Protein AF-A0A356M475-F1 (afdb_monomer_lite)

Sequence (478 aa):
MDWQQLIIQFQPLYFNEVMMFAPPREMEQAINTYNRAIFNLNHDSTDVAMIALRKLVATYPMFAQANLLLGCCQAQSGQYEDALEQFAHARLAGLPDEWQDQAQQMQTEAENQRRLRNQLLAGSSPDSRTSQQPPAAAAAGRISPDAFLEKSRRRGRVRMASAKERQAVIRQAENPEKEETVVKVSREPVEYLRLALPILAGLAAVILLFFAIFRWLPGLADGIRQRREASVRLEWLLDRLDTLSAQDQAVDSLLDEYQAFVQPSPMPSPSATEPANSEPAASTEPNVTASETAISVSPTPTDPSQPTAATTAPTAAPTPDPASVALQDASRLYLQAVNLQSSDLAAAAQNLLAARELLAGIPGETTAPDLAGNAATLRQDVESLITAIARNAAEVFRVQGMDLFNRQDYSAALPLFLTAYELYPKAYGGGVAYYCGRCYQLLGDYATAKPYYEFVIANFAGRDIAGSAAARLEQMGY

Structure (mmCIF, N/CA/C/O backbone):
data_AF-A0A356M475-F1
#
_entry.id   AF-A0A356M475-F1
#
loop_
_atom_site.group_PDB
_atom_site.id
_atom_site.type_symbol
_atom_site.label_atom_id
_atom_site.label_alt_id
_atom_site.label_comp_id
_atom_site.label_asym_id
_atom_site.label_entity_id
_atom_site.label_seq_id
_atom_site.pdbx_PDB_ins_code
_atom_site.Cartn_x
_atom_site.Cartn_y
_atom_site.Cartn_z
_atom_site.occupancy
_atom_site.B_iso_or_equiv
_atom_site.auth_seq_id
_atom_site.auth_comp_id
_atom_site.auth_asym_id
_atom_site.auth_atom_id
_atom_site.pdbx_PDB_model_num
ATOM 1 N N . MET A 1 1 ? 33.531 14.921 -8.759 1.00 78.06 1 MET A N 1
ATOM 2 C CA . MET A 1 1 ? 32.242 14.967 -8.028 1.00 78.06 1 MET A CA 1
ATOM 3 C C . MET A 1 1 ? 31.668 13.559 -7.966 1.00 78.06 1 MET A C 1
ATOM 5 O O . MET A 1 1 ? 31.821 12.837 -8.945 1.00 78.06 1 MET A O 1
ATOM 9 N N . ASP A 1 2 ? 31.074 13.148 -6.845 1.00 89.12 2 ASP A N 1
ATOM 10 C CA . ASP A 1 2 ? 30.421 11.835 -6.739 1.00 89.12 2 ASP A CA 1
ATOM 11 C C . ASP A 1 2 ? 28.940 11.964 -7.128 1.00 89.12 2 ASP A C 1
ATOM 13 O O . ASP A 1 2 ? 28.117 12.465 -6.362 1.00 89.12 2 ASP A O 1
ATOM 17 N N . TRP A 1 3 ? 28.615 11.549 -8.356 1.00 90.12 3 TRP A N 1
ATOM 18 C CA . TRP A 1 3 ? 27.256 11.615 -8.896 1.00 90.12 3 TRP A CA 1
ATOM 19 C C . TRP A 1 3 ? 26.273 10.730 -8.127 1.00 90.12 3 TRP A C 1
ATOM 21 O O . TRP A 1 3 ? 25.107 11.092 -7.996 1.00 90.12 3 TRP A O 1
ATOM 31 N N . GLN A 1 4 ? 26.736 9.603 -7.583 1.00 88.88 4 GLN A N 1
ATOM 32 C CA . GLN A 1 4 ? 25.881 8.685 -6.836 1.00 88.88 4 GLN A CA 1
ATOM 33 C C . GLN A 1 4 ? 25.421 9.319 -5.523 1.00 88.88 4 GLN A C 1
ATOM 35 O O . GLN A 1 4 ? 24.241 9.252 -5.186 1.00 88.88 4 GLN A O 1
ATOM 40 N N . GLN A 1 5 ? 26.328 10.000 -4.818 1.00 88.62 5 GLN A N 1
ATOM 41 C CA . GLN A 1 5 ? 25.980 10.726 -3.594 1.00 88.62 5 GLN A CA 1
ATOM 42 C C . GLN A 1 5 ? 24.965 11.842 -3.848 1.00 88.62 5 GLN A C 1
ATOM 44 O O . GLN A 1 5 ? 24.066 12.031 -3.035 1.00 88.62 5 GLN A O 1
ATOM 49 N N . LEU A 1 6 ? 25.071 12.552 -4.974 1.00 89.56 6 LEU A N 1
ATOM 50 C CA . LEU A 1 6 ? 24.109 13.598 -5.337 1.00 89.56 6 LEU A CA 1
ATOM 51 C C . LEU A 1 6 ? 22.727 13.032 -5.650 1.00 89.56 6 LEU A C 1
ATOM 53 O O . LEU A 1 6 ? 21.732 13.615 -5.241 1.00 89.56 6 LEU A O 1
ATOM 57 N N . ILE A 1 7 ? 22.652 11.890 -6.339 1.00 91.44 7 ILE A N 1
ATOM 58 C CA . ILE A 1 7 ? 21.375 11.235 -6.657 1.00 91.44 7 ILE A CA 1
ATOM 59 C C . ILE A 1 7 ? 20.622 10.854 -5.374 1.00 91.44 7 ILE A C 1
ATOM 61 O O . ILE A 1 7 ? 19.413 11.055 -5.297 1.00 91.44 7 ILE A O 1
ATOM 65 N N . ILE A 1 8 ? 21.332 10.384 -4.346 1.00 89.62 8 ILE A N 1
ATOM 66 C CA . ILE A 1 8 ? 20.738 9.988 -3.057 1.00 89.62 8 ILE A CA 1
ATOM 67 C C . ILE A 1 8 ? 20.202 11.200 -2.267 1.00 89.62 8 ILE A C 1
ATOM 69 O O . ILE A 1 8 ? 19.328 11.046 -1.416 1.00 89.62 8 ILE A O 1
ATOM 73 N N . GLN A 1 9 ? 20.682 12.418 -2.545 1.00 90.62 9 GLN A N 1
ATOM 74 C CA . GLN A 1 9 ? 20.193 13.629 -1.873 1.00 90.62 9 GLN A CA 1
ATOM 75 C C . GLN A 1 9 ? 18.786 14.036 -2.325 1.00 90.62 9 GLN A C 1
ATOM 77 O O . GLN A 1 9 ? 18.094 14.728 -1.576 1.00 90.62 9 GLN A O 1
ATOM 82 N N . PHE A 1 10 ? 18.338 13.603 -3.508 1.00 92.00 10 PHE A N 1
ATOM 83 C CA . PHE A 1 10 ? 17.003 13.933 -4.000 1.00 92.00 10 PHE A CA 1
ATOM 84 C C . PHE A 1 10 ? 15.925 13.294 -3.120 1.00 92.00 10 PHE A C 1
ATOM 86 O O . PHE A 1 10 ? 15.880 12.078 -2.935 1.00 92.00 10 PHE A O 1
ATOM 93 N N . GLN A 1 11 ? 15.030 14.135 -2.603 1.00 91.88 11 GLN A N 1
ATOM 94 C CA . GLN A 1 11 ? 13.914 13.720 -1.759 1.00 91.88 11 GLN A CA 1
ATOM 95 C C . GLN A 1 11 ? 12.613 13.598 -2.565 1.00 91.88 11 GLN A C 1
ATOM 97 O O . GLN A 1 11 ? 12.467 14.246 -3.611 1.00 91.88 11 GLN A O 1
ATOM 102 N N . PRO A 1 12 ? 11.653 12.782 -2.090 1.00 94.25 12 PRO A N 1
ATOM 103 C CA . PRO A 1 12 ? 10.292 12.808 -2.602 1.00 94.25 12 PRO A CA 1
ATOM 104 C C . PRO A 1 12 ? 9.699 14.216 -2.504 1.00 94.25 12 PRO A C 1
ATOM 106 O O . PRO A 1 12 ? 9.872 14.886 -1.491 1.00 94.25 12 PRO A O 1
ATOM 109 N N . LEU A 1 13 ? 8.990 14.637 -3.548 1.00 92.75 13 LEU A N 1
ATOM 110 C CA . LEU A 1 13 ? 8.361 15.952 -3.632 1.00 92.75 13 LEU A CA 1
ATOM 111 C C . LEU A 1 13 ? 6.879 15.879 -3.274 1.00 92.75 13 LEU A C 1
ATOM 113 O O . LEU A 1 13 ? 6.190 14.907 -3.615 1.00 92.75 13 LEU A O 1
ATOM 117 N N . TYR A 1 14 ? 6.381 16.955 -2.673 1.00 90.25 14 TYR A N 1
ATOM 118 C CA . TYR A 1 14 ? 4.960 17.204 -2.454 1.00 90.25 14 TYR A CA 1
ATOM 119 C C . TYR A 1 14 ? 4.431 18.290 -3.398 1.00 90.25 14 TYR A C 1
ATOM 121 O O . TYR A 1 14 ? 5.169 19.110 -3.939 1.00 90.25 14 TYR A O 1
ATOM 129 N N . PHE A 1 15 ? 3.113 18.301 -3.614 1.00 87.19 15 PHE A N 1
ATOM 130 C CA . PHE A 1 15 ? 2.453 19.185 -4.584 1.00 87.19 15 PHE A CA 1
ATOM 131 C C . PHE A 1 15 ? 2.767 20.680 -4.387 1.00 87.19 15 PHE A C 1
ATOM 133 O O . PHE A 1 15 ? 2.873 21.422 -5.357 1.00 87.19 15 PHE A O 1
ATOM 140 N N . ASN A 1 16 ? 2.917 21.121 -3.139 1.00 86.19 16 ASN A N 1
ATOM 141 C CA . ASN A 1 16 ? 3.180 22.509 -2.752 1.00 86.19 16 ASN A CA 1
ATOM 142 C C . ASN A 1 16 ? 4.656 22.932 -2.865 1.00 86.19 16 ASN A C 1
ATOM 144 O O . ASN A 1 16 ? 4.947 24.115 -2.717 1.00 86.19 16 ASN A O 1
ATOM 148 N N . GLU A 1 17 ? 5.573 21.999 -3.113 1.00 84.56 17 GLU A N 1
ATOM 149 C CA . GLU A 1 17 ? 7.019 22.256 -3.215 1.00 84.56 17 GLU A CA 1
ATOM 150 C C . GLU A 1 17 ? 7.474 22.456 -4.664 1.00 84.56 17 GLU A C 1
ATOM 152 O O . GLU A 1 17 ? 8.625 22.812 -4.929 1.00 84.56 17 GLU A O 1
ATOM 157 N N . VAL A 1 18 ? 6.577 22.212 -5.622 1.00 86.62 18 VAL A N 1
ATOM 158 C CA . VAL A 1 18 ? 6.896 22.236 -7.045 1.00 86.62 18 VAL A CA 1
ATOM 159 C C . VAL A 1 18 ? 6.215 23.418 -7.716 1.00 86.62 18 VAL A C 1
ATOM 161 O O . VAL A 1 18 ? 5.013 23.643 -7.572 1.00 86.62 18 VAL A O 1
ATOM 164 N N . MET A 1 19 ? 7.000 24.181 -8.476 1.00 86.31 19 MET A N 1
ATOM 165 C CA . MET A 1 19 ? 6.475 25.255 -9.306 1.00 86.31 19 MET A CA 1
ATOM 166 C C . MET A 1 19 ? 5.497 24.681 -10.335 1.00 86.31 19 MET A C 1
ATOM 168 O O . MET A 1 19 ? 5.734 23.624 -10.914 1.00 86.31 19 MET A O 1
ATOM 172 N N . MET A 1 20 ? 4.389 25.381 -10.572 1.00 86.94 20 MET A N 1
ATOM 173 C CA . MET A 1 20 ? 3.353 24.911 -11.487 1.00 86.94 20 MET A CA 1
ATOM 174 C C . MET A 1 20 ? 3.907 24.754 -12.913 1.00 86.94 20 MET A C 1
ATOM 176 O O . MET A 1 20 ? 4.234 25.743 -13.566 1.00 86.94 20 MET A O 1
ATOM 180 N N . PHE A 1 21 ? 3.971 23.511 -13.400 1.00 88.88 21 PHE A N 1
ATOM 181 C CA . PHE A 1 21 ? 4.427 23.167 -14.758 1.00 88.88 21 PHE A CA 1
ATOM 182 C C . PHE A 1 21 ? 3.344 22.492 -15.617 1.00 88.88 21 PHE A C 1
ATOM 184 O O . PHE A 1 21 ? 3.517 22.335 -16.824 1.00 88.88 21 PHE A O 1
ATOM 191 N N . ALA A 1 22 ? 2.240 22.074 -14.995 1.00 90.31 22 ALA A N 1
ATOM 192 C CA . ALA A 1 22 ? 1.111 21.385 -15.614 1.00 90.31 22 ALA A CA 1
ATOM 193 C C . ALA A 1 22 ? -0.174 21.641 -14.795 1.00 90.31 22 ALA A C 1
ATOM 195 O O . ALA A 1 22 ? -0.090 22.131 -13.662 1.00 90.31 22 ALA A O 1
ATOM 196 N N . PRO A 1 23 ? -1.370 21.306 -15.318 1.00 91.75 23 PRO A N 1
ATOM 197 C CA . PRO A 1 23 ? -2.607 21.343 -14.542 1.00 91.75 23 PRO A CA 1
ATOM 198 C C . PRO A 1 23 ? -2.505 20.505 -13.252 1.00 91.75 23 PRO A C 1
ATOM 200 O O . PRO A 1 23 ? -1.848 19.463 -13.264 1.00 91.75 23 PRO A O 1
ATOM 203 N N . PRO A 1 24 ? -3.205 20.869 -12.156 1.00 86.12 24 PRO A N 1
ATOM 204 C CA . PRO A 1 24 ? -3.031 20.235 -10.842 1.00 86.12 24 PRO A CA 1
ATOM 205 C C . PRO A 1 24 ? -3.092 18.700 -10.844 1.00 86.12 24 PRO A C 1
ATOM 207 O O . PRO A 1 24 ? -2.244 18.037 -10.257 1.00 86.12 24 PRO A O 1
ATOM 210 N N . ARG A 1 25 ? -4.054 18.119 -11.572 1.00 86.56 25 ARG A N 1
ATOM 211 C CA . ARG A 1 25 ? -4.207 16.657 -11.667 1.00 86.56 25 ARG A CA 1
ATOM 212 C C . ARG A 1 25 ? -3.025 15.973 -12.356 1.00 86.56 25 ARG A C 1
ATOM 214 O O . ARG A 1 25 ? -2.628 14.887 -11.951 1.00 86.56 25 ARG A O 1
ATOM 221 N N . GLU A 1 26 ? -2.487 16.588 -13.403 1.00 91.31 26 GLU A N 1
ATOM 222 C CA . GLU A 1 26 ? -1.335 16.063 -14.143 1.00 91.31 26 GLU A CA 1
ATOM 223 C C . GLU A 1 26 ? -0.047 16.242 -13.340 1.00 91.31 26 GLU A C 1
ATOM 225 O O . GLU A 1 26 ? 0.790 15.341 -13.305 1.00 91.31 26 GLU A O 1
ATOM 230 N N . MET A 1 27 ? 0.069 17.356 -12.614 1.00 92.94 27 MET A N 1
ATOM 231 C CA . MET A 1 27 ? 1.189 17.623 -11.719 1.00 92.94 27 MET A CA 1
ATOM 232 C C . MET A 1 27 ? 1.281 16.579 -10.599 1.00 92.94 27 MET A C 1
ATOM 234 O O . MET A 1 27 ? 2.355 16.029 -10.375 1.00 92.94 27 MET A O 1
ATOM 238 N N . GLU A 1 28 ? 0.165 16.210 -9.961 1.00 90.88 28 GLU A N 1
ATOM 239 C CA . GLU A 1 28 ? 0.144 15.116 -8.974 1.00 90.88 28 GLU A CA 1
ATOM 240 C C . GLU A 1 28 ? 0.625 13.783 -9.570 1.00 90.88 28 GLU A C 1
ATOM 242 O O . GLU A 1 28 ? 1.397 13.051 -8.948 1.00 90.88 28 GLU A O 1
ATOM 247 N N . GLN A 1 29 ? 0.203 13.452 -10.793 1.00 93.25 29 GLN A N 1
ATOM 248 C CA . GLN A 1 29 ? 0.637 12.224 -11.470 1.00 93.25 29 GLN A CA 1
ATOM 249 C C . GLN A 1 29 ? 2.130 12.251 -11.824 1.00 93.25 29 GLN A C 1
ATOM 251 O O . GLN A 1 29 ? 2.831 11.246 -11.656 1.00 93.25 29 GLN A O 1
ATOM 256 N N . ALA A 1 30 ? 2.623 13.397 -12.293 1.00 93.81 30 ALA A N 1
ATOM 257 C CA . ALA A 1 30 ? 4.027 13.616 -12.608 1.00 93.81 30 ALA A CA 1
ATOM 258 C C . ALA A 1 30 ? 4.909 13.507 -11.353 1.00 93.81 30 ALA A C 1
ATOM 260 O O . ALA A 1 30 ? 5.908 12.787 -11.376 1.00 93.81 30 ALA A O 1
ATOM 261 N N . ILE A 1 31 ? 4.492 14.121 -10.241 1.00 95.69 31 ILE A N 1
ATOM 262 C CA . ILE A 1 31 ? 5.171 14.039 -8.939 1.00 95.69 31 ILE A CA 1
ATOM 263 C C . ILE A 1 31 ? 5.190 12.597 -8.422 1.00 95.69 31 ILE A C 1
ATOM 265 O O . ILE A 1 31 ? 6.239 12.099 -8.024 1.00 95.69 31 ILE A O 1
ATOM 269 N N . ASN A 1 32 ? 4.074 11.869 -8.506 1.00 94.88 32 ASN A N 1
ATOM 270 C CA . ASN A 1 32 ? 4.035 10.457 -8.109 1.00 94.88 32 ASN A CA 1
ATOM 271 C C . ASN A 1 32 ? 4.996 9.590 -8.940 1.00 94.88 32 ASN A C 1
ATOM 273 O O . ASN A 1 32 ? 5.657 8.695 -8.410 1.00 94.88 32 ASN A O 1
ATOM 277 N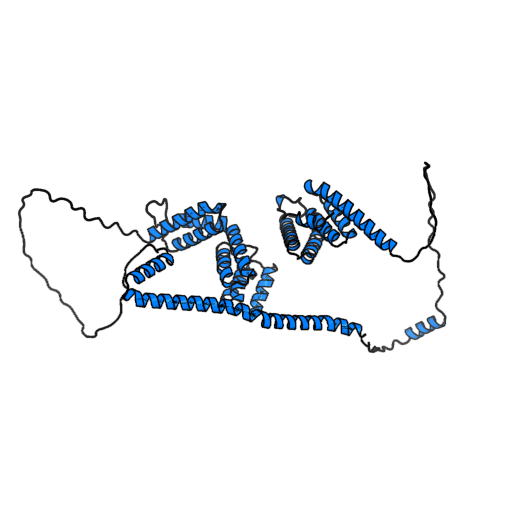 N . THR A 1 33 ? 5.099 9.861 -10.244 1.00 95.12 33 THR A N 1
ATOM 278 C CA . THR A 1 33 ? 6.029 9.154 -11.137 1.00 95.12 33 THR A CA 1
ATOM 279 C C . THR A 1 33 ? 7.484 9.472 -10.791 1.00 95.12 33 THR A C 1
ATOM 281 O O . THR A 1 33 ? 8.314 8.564 -10.761 1.00 95.12 33 THR A O 1
ATOM 284 N N . TYR A 1 34 ? 7.777 10.736 -10.481 1.00 96.62 34 TYR A N 1
ATOM 285 C CA . TYR A 1 34 ? 9.082 11.189 -10.005 1.00 96.62 34 TYR A CA 1
ATOM 286 C C . TYR A 1 34 ? 9.466 10.530 -8.669 1.00 96.62 34 TYR A C 1
ATOM 288 O O . TYR A 1 34 ? 10.532 9.925 -8.569 1.00 96.62 34 TYR A O 1
ATOM 296 N N . ASN A 1 35 ? 8.568 10.524 -7.680 1.00 96.44 35 ASN A N 1
ATOM 297 C CA . ASN A 1 35 ? 8.806 9.901 -6.372 1.00 96.44 35 ASN A CA 1
ATOM 298 C C . ASN A 1 35 ? 9.049 8.390 -6.499 1.00 96.44 35 ASN A C 1
ATOM 300 O O . ASN A 1 35 ? 9.923 7.833 -5.834 1.00 96.44 35 ASN A O 1
ATOM 304 N N . ARG A 1 36 ? 8.337 7.720 -7.416 1.00 95.00 36 ARG A N 1
ATOM 305 C CA . ARG A 1 36 ? 8.598 6.310 -7.741 1.00 95.00 36 ARG A CA 1
ATOM 306 C C . ARG A 1 36 ? 9.970 6.109 -8.389 1.00 95.00 36 ARG A C 1
ATOM 308 O O . ARG A 1 36 ? 10.608 5.090 -8.143 1.00 95.00 36 ARG A O 1
ATOM 315 N N . ALA A 1 37 ? 10.427 7.049 -9.216 1.00 94.75 37 ALA A N 1
ATOM 316 C CA . ALA A 1 37 ? 11.758 6.981 -9.808 1.00 94.75 37 ALA A CA 1
ATOM 317 C C . ALA A 1 37 ? 12.858 7.119 -8.744 1.00 94.75 37 ALA A C 1
ATOM 319 O O . ALA A 1 37 ? 13.783 6.313 -8.760 1.00 94.75 37 ALA A O 1
ATOM 320 N N . ILE A 1 38 ? 12.719 8.039 -7.781 1.00 95.19 38 ILE A N 1
ATOM 321 C CA . ILE A 1 38 ? 13.630 8.139 -6.623 1.00 95.19 38 ILE A CA 1
ATOM 322 C C . ILE A 1 38 ? 13.661 6.827 -5.842 1.00 95.19 38 ILE A C 1
ATOM 324 O O . ILE A 1 38 ? 14.733 6.297 -5.561 1.00 95.19 38 ILE A O 1
ATOM 328 N N . PHE A 1 39 ? 12.487 6.267 -5.533 1.00 93.00 39 PHE A N 1
ATOM 329 C CA . PHE A 1 39 ? 12.408 4.984 -4.839 1.00 93.00 39 PHE A CA 1
ATOM 330 C C . PHE A 1 39 ? 13.192 3.896 -5.585 1.00 93.00 39 PHE A C 1
ATOM 332 O O . PHE A 1 39 ? 14.005 3.203 -4.981 1.00 93.00 39 PHE A O 1
ATOM 339 N N . ASN A 1 40 ? 13.009 3.790 -6.903 1.00 91.50 40 ASN A N 1
ATOM 340 C CA . ASN A 1 40 ? 13.713 2.808 -7.727 1.00 91.50 40 ASN A CA 1
ATOM 341 C C . ASN A 1 40 ? 15.234 3.048 -7.790 1.00 91.50 40 ASN A C 1
ATOM 343 O O . ASN A 1 40 ? 15.986 2.076 -7.815 1.00 91.50 40 ASN A O 1
ATOM 347 N N . LEU A 1 41 ? 15.692 4.306 -7.787 1.00 90.88 41 LEU A N 1
ATOM 348 C CA . LEU A 1 41 ? 17.123 4.644 -7.744 1.00 90.88 41 LEU A CA 1
ATOM 349 C C . LEU A 1 41 ? 17.784 4.185 -6.440 1.00 90.88 41 LEU A C 1
ATOM 351 O O . LEU A 1 41 ? 18.926 3.741 -6.464 1.00 90.88 41 LEU A O 1
ATOM 355 N N . ASN A 1 42 ? 17.052 4.222 -5.326 1.00 86.88 42 ASN A N 1
ATOM 356 C CA . ASN A 1 42 ? 17.550 3.778 -4.021 1.00 86.88 42 ASN A CA 1
ATOM 357 C C . ASN A 1 42 ? 17.539 2.246 -3.837 1.00 86.88 42 ASN A C 1
ATOM 359 O O . ASN A 1 42 ? 18.123 1.753 -2.879 1.00 86.88 42 ASN A O 1
ATOM 363 N N . HIS A 1 43 ? 16.879 1.498 -4.730 1.00 83.38 43 HIS A N 1
ATOM 364 C CA . HIS A 1 43 ? 16.724 0.035 -4.660 1.00 83.38 43 HIS A CA 1
ATOM 365 C C . HIS A 1 43 ? 17.343 -0.669 -5.883 1.00 83.38 43 HIS A C 1
ATOM 367 O O . HIS A 1 43 ? 16.760 -1.606 -6.433 1.00 83.38 43 HIS A O 1
ATOM 373 N N . ASP A 1 44 ? 18.490 -0.170 -6.355 1.00 73.31 44 ASP A N 1
ATOM 374 C CA . ASP A 1 44 ? 19.291 -0.731 -7.459 1.00 73.31 44 ASP A CA 1
ATOM 375 C C . ASP A 1 44 ? 18.535 -0.941 -8.790 1.00 73.31 44 ASP A C 1
ATOM 377 O O . ASP A 1 44 ? 18.968 -1.681 -9.673 1.00 73.31 44 ASP A O 1
ATOM 381 N N . SER A 1 45 ? 17.405 -0.255 -8.981 1.00 84.75 45 SER A N 1
ATOM 382 C CA . SER A 1 45 ? 16.557 -0.348 -10.178 1.00 84.75 45 SER A CA 1
ATOM 383 C C . SER A 1 45 ? 16.732 0.873 -11.090 1.00 84.75 45 SER A C 1
ATOM 385 O O . SER A 1 45 ? 15.759 1.466 -11.575 1.00 84.75 45 SER A O 1
ATOM 387 N N . THR A 1 46 ? 17.989 1.256 -11.332 1.00 86.94 46 THR A N 1
ATOM 388 C CA . THR A 1 46 ? 18.379 2.491 -12.035 1.00 86.94 46 THR A CA 1
ATOM 389 C C . THR A 1 46 ? 17.843 2.571 -13.463 1.00 86.94 46 THR A C 1
ATOM 391 O O . THR A 1 46 ? 17.352 3.621 -13.875 1.00 86.94 46 THR A O 1
ATOM 394 N N . ASP A 1 47 ? 17.847 1.469 -14.216 1.00 87.44 47 ASP A N 1
ATOM 395 C CA . ASP A 1 47 ? 17.359 1.462 -15.603 1.00 87.44 47 ASP A CA 1
ATOM 396 C C . ASP A 1 47 ? 15.861 1.776 -15.691 1.00 87.44 47 ASP A C 1
ATOM 398 O O . ASP A 1 47 ? 15.424 2.579 -16.522 1.00 87.44 47 ASP A O 1
ATOM 402 N N . VAL A 1 48 ? 15.068 1.194 -14.785 1.00 88.19 48 VAL A N 1
ATOM 403 C CA . VAL A 1 48 ? 13.622 1.440 -14.694 1.00 88.19 48 VAL A CA 1
ATOM 404 C C . VAL A 1 48 ? 13.359 2.896 -14.321 1.00 88.19 48 VAL A C 1
ATOM 406 O O . VAL A 1 48 ? 12.486 3.540 -14.912 1.00 88.19 48 VAL A O 1
ATOM 409 N N . ALA A 1 49 ? 14.129 3.432 -13.371 1.00 92.12 49 ALA A N 1
ATOM 410 C CA . ALA A 1 49 ? 14.040 4.833 -12.986 1.00 92.12 49 ALA A CA 1
ATOM 411 C C . ALA A 1 49 ? 14.391 5.770 -14.150 1.00 92.12 49 ALA A C 1
ATOM 413 O O . ALA A 1 49 ? 13.625 6.686 -14.440 1.00 92.12 49 ALA A O 1
ATOM 414 N N . MET A 1 50 ? 15.478 5.509 -14.882 1.00 92.81 50 MET A N 1
ATOM 415 C CA . MET A 1 50 ? 15.879 6.325 -16.032 1.00 92.81 50 MET A CA 1
ATOM 416 C C . MET A 1 50 ? 14.864 6.283 -17.178 1.00 92.81 50 MET A C 1
ATOM 418 O O . MET A 1 50 ? 14.654 7.295 -17.848 1.00 92.81 50 MET A O 1
ATOM 422 N N . ILE A 1 51 ? 14.219 5.140 -17.433 1.00 92.94 51 ILE A N 1
ATOM 423 C CA . ILE A 1 51 ? 13.136 5.050 -18.429 1.00 92.94 51 ILE A CA 1
ATOM 424 C C . ILE A 1 51 ? 11.947 5.915 -17.995 1.00 92.94 51 ILE A C 1
ATOM 426 O O . ILE A 1 51 ? 11.419 6.686 -18.800 1.00 92.94 51 ILE A O 1
ATOM 430 N N . ALA A 1 52 ? 11.547 5.819 -16.724 1.00 93.31 52 ALA A N 1
ATOM 431 C CA . ALA A 1 52 ? 10.454 6.618 -16.182 1.00 93.31 52 ALA A CA 1
ATOM 432 C C . ALA A 1 52 ? 10.768 8.122 -16.235 1.00 93.31 52 ALA A C 1
ATOM 434 O O . ALA A 1 52 ? 9.933 8.894 -16.703 1.00 93.31 52 ALA A O 1
ATOM 435 N N . LEU A 1 53 ? 11.977 8.526 -15.834 1.00 96.94 53 LEU A N 1
ATOM 436 C CA . LEU A 1 53 ? 12.427 9.920 -15.851 1.00 96.94 53 LEU A CA 1
ATOM 437 C C . LEU A 1 53 ? 12.519 10.483 -17.270 1.00 96.94 53 LEU A C 1
ATOM 439 O O . LEU A 1 53 ? 12.034 11.584 -17.508 1.00 96.94 53 LEU A O 1
ATOM 443 N N . ARG A 1 54 ? 13.045 9.724 -18.241 1.00 96.75 54 ARG A N 1
ATOM 444 C CA . ARG A 1 54 ? 13.068 10.159 -19.650 1.00 96.75 54 ARG A CA 1
ATOM 445 C C . ARG A 1 54 ? 11.671 10.413 -20.194 1.00 96.75 54 ARG A C 1
ATOM 447 O O . ARG A 1 54 ? 11.432 11.446 -20.813 1.00 96.75 54 ARG A O 1
ATOM 454 N N . LYS A 1 55 ? 10.734 9.497 -19.936 1.00 95.88 55 LYS A N 1
ATOM 455 C CA . LYS A 1 55 ? 9.332 9.689 -20.327 1.00 95.88 55 LYS A CA 1
ATOM 456 C C . LYS A 1 55 ? 8.735 10.918 -19.640 1.00 95.88 55 LYS A C 1
ATOM 458 O O . LYS A 1 55 ? 8.017 11.685 -20.280 1.00 95.88 55 LYS A O 1
ATOM 463 N N . LEU A 1 56 ? 9.029 11.095 -18.354 1.00 95.69 56 LEU A N 1
ATOM 464 C CA . LEU A 1 56 ? 8.508 12.190 -17.547 1.00 95.69 56 LEU A CA 1
ATOM 465 C C . LEU A 1 56 ? 8.980 13.548 -18.069 1.00 95.69 56 LEU A C 1
ATOM 467 O O . LEU A 1 56 ? 8.146 14.410 -18.315 1.00 95.69 56 LEU A O 1
ATOM 471 N N . VAL A 1 57 ? 10.281 13.709 -18.306 1.00 96.25 57 VAL A N 1
ATOM 472 C CA . VAL A 1 57 ? 10.873 14.958 -18.805 1.00 96.25 57 VAL A CA 1
ATOM 473 C C . VAL A 1 57 ? 10.453 15.252 -20.247 1.00 96.25 57 VAL A C 1
ATOM 475 O O . VAL A 1 57 ? 10.179 16.400 -20.581 1.00 96.25 57 VAL A O 1
ATOM 478 N N . ALA A 1 58 ? 10.299 14.226 -21.090 1.00 94.50 58 ALA A N 1
ATOM 479 C CA . ALA A 1 58 ? 9.761 14.405 -22.439 1.00 94.50 58 ALA A CA 1
ATOM 480 C C . ALA A 1 58 ? 8.298 14.888 -22.435 1.00 94.50 58 ALA A C 1
ATOM 482 O O . ALA A 1 58 ? 7.891 15.633 -23.322 1.00 94.50 58 ALA A O 1
ATOM 483 N N . THR A 1 59 ? 7.509 14.458 -21.444 1.00 95.31 59 THR A N 1
ATOM 484 C CA . THR A 1 59 ? 6.096 14.852 -21.305 1.00 95.31 59 THR A CA 1
ATOM 485 C C . THR A 1 59 ? 5.954 16.213 -20.620 1.00 95.31 59 THR A C 1
ATOM 487 O O . THR A 1 59 ? 5.120 17.018 -21.026 1.00 95.31 59 THR A O 1
ATOM 490 N N . TYR A 1 60 ? 6.787 16.492 -19.614 1.00 95.12 60 TYR A N 1
ATOM 491 C CA . TYR A 1 60 ? 6.770 17.721 -18.821 1.00 95.12 60 TYR A CA 1
ATOM 492 C C . TYR A 1 60 ? 8.164 18.370 -18.789 1.00 95.12 60 TYR A C 1
ATOM 494 O O . TYR A 1 60 ? 8.860 18.296 -17.772 1.00 95.12 60 TYR A O 1
ATOM 502 N N . PRO A 1 61 ? 8.581 19.056 -19.871 1.00 93.19 61 PRO A N 1
ATOM 503 C CA . PRO A 1 61 ? 9.913 19.661 -19.958 1.00 93.19 61 PRO A CA 1
ATOM 504 C C . PRO A 1 61 ? 10.175 20.727 -18.888 1.00 93.19 61 PRO A C 1
ATOM 506 O O . PRO A 1 61 ? 11.316 20.947 -18.501 1.00 93.19 61 PRO A O 1
ATOM 509 N N . MET A 1 62 ? 9.110 21.360 -18.382 1.00 92.44 62 MET A N 1
ATOM 510 C CA . MET A 1 62 ? 9.163 22.385 -17.334 1.00 92.44 62 MET A CA 1
ATOM 511 C C . MET A 1 62 ? 9.242 21.807 -15.911 1.00 92.44 62 MET A C 1
ATOM 513 O O . MET A 1 62 ? 9.228 22.560 -14.942 1.00 92.44 62 MET A O 1
ATOM 517 N N . PHE A 1 63 ? 9.327 20.485 -15.744 1.00 95.06 63 PHE A N 1
ATOM 518 C CA . PHE A 1 63 ? 9.529 19.891 -14.426 1.00 95.06 63 PHE A CA 1
ATOM 519 C C . PHE A 1 63 ? 11.023 19.933 -14.053 1.00 95.06 63 PHE A C 1
ATOM 521 O O . PHE A 1 63 ? 11.790 19.014 -14.358 1.00 95.06 63 PHE A O 1
ATOM 528 N N . ALA A 1 64 ? 11.447 21.026 -13.411 1.00 94.00 64 ALA A N 1
ATOM 529 C CA . ALA A 1 64 ? 12.856 21.346 -13.166 1.00 94.00 64 ALA A CA 1
ATOM 530 C C . ALA A 1 64 ? 13.619 20.253 -12.392 1.00 94.00 64 ALA A C 1
ATOM 532 O O . ALA A 1 64 ? 14.691 19.823 -12.820 1.00 94.00 64 ALA A O 1
ATOM 533 N N . GLN A 1 65 ? 13.050 19.752 -11.293 1.00 94.56 65 GLN A N 1
ATOM 534 C CA . GLN A 1 65 ? 13.673 18.728 -10.446 1.00 94.56 65 GLN A CA 1
ATOM 535 C C . GLN A 1 65 ? 13.830 17.388 -11.180 1.00 94.56 65 GLN A C 1
ATOM 537 O O . GLN A 1 65 ? 14.851 16.718 -11.033 1.00 94.56 65 GLN A O 1
ATOM 542 N N . ALA A 1 66 ? 12.858 17.015 -12.022 1.00 96.06 66 ALA A N 1
ATOM 543 C CA . ALA A 1 66 ? 12.932 15.797 -12.829 1.00 96.06 66 ALA A CA 1
ATOM 544 C C . ALA A 1 66 ? 14.047 15.865 -13.883 1.00 96.06 66 ALA A C 1
ATOM 546 O O . ALA A 1 66 ? 14.776 14.888 -14.062 1.00 96.06 66 ALA A O 1
ATOM 547 N N . ASN A 1 67 ? 14.211 17.020 -14.538 1.00 95.88 67 ASN A N 1
ATOM 548 C CA . ASN A 1 67 ? 15.324 17.267 -15.458 1.00 95.88 67 ASN A CA 1
ATOM 549 C C . ASN A 1 67 ? 16.673 17.174 -14.729 1.00 95.88 67 ASN A C 1
ATOM 551 O O . ASN A 1 67 ? 17.591 16.509 -15.205 1.00 95.88 67 ASN A O 1
ATOM 555 N N . LEU A 1 68 ? 16.785 17.793 -13.549 1.00 95.25 68 LEU A N 1
ATOM 556 C CA . LEU A 1 68 ? 18.020 17.785 -12.764 1.00 95.25 68 LEU A CA 1
ATOM 557 C C . LEU A 1 68 ? 18.415 16.359 -12.344 1.00 95.25 68 LEU A C 1
ATOM 559 O O . LEU A 1 68 ? 19.554 15.946 -12.557 1.00 95.25 68 LEU A O 1
ATOM 563 N N . LEU A 1 69 ? 17.459 15.579 -11.830 1.00 96.25 69 LEU A N 1
ATOM 564 C CA . LEU A 1 69 ? 17.678 14.185 -11.439 1.00 96.25 69 LEU A CA 1
ATOM 565 C C . LEU A 1 69 ? 18.073 13.304 -12.636 1.00 96.25 69 LEU A C 1
ATOM 567 O O . LEU A 1 69 ? 18.996 12.491 -12.530 1.00 96.25 69 LEU A O 1
ATOM 571 N N . LEU A 1 70 ? 17.412 13.478 -13.787 1.00 96.81 70 LEU A N 1
ATOM 572 C CA . LEU A 1 70 ? 17.754 12.752 -15.012 1.00 96.81 70 LEU A CA 1
ATOM 573 C C . LEU A 1 70 ? 19.174 13.089 -15.489 1.00 96.81 70 LEU A C 1
ATOM 575 O O . LEU A 1 70 ? 19.930 12.174 -15.824 1.00 96.81 70 LEU A O 1
ATOM 579 N N . GLY A 1 71 ? 19.555 14.369 -15.458 1.00 95.94 71 GLY A N 1
ATOM 580 C CA . GLY A 1 71 ? 20.903 14.814 -15.805 1.00 95.94 71 GLY A CA 1
ATOM 581 C C . GLY A 1 71 ? 21.974 14.191 -14.905 1.00 95.94 71 GLY A C 1
ATOM 582 O O . GLY A 1 71 ? 22.990 13.709 -15.406 1.00 95.94 71 GLY A O 1
ATOM 583 N N . CYS A 1 72 ? 21.723 14.089 -13.595 1.00 95.12 72 CYS A N 1
ATOM 584 C CA . CYS A 1 72 ? 22.621 13.400 -12.661 1.00 95.12 72 CYS A CA 1
ATOM 585 C C . CYS A 1 72 ? 22.778 11.909 -12.995 1.00 95.12 72 CYS A C 1
ATOM 587 O O . CYS A 1 72 ? 23.901 11.402 -13.028 1.00 95.12 72 CYS A O 1
ATOM 589 N N . CYS A 1 73 ? 21.678 11.213 -13.304 1.00 95.00 73 CYS A N 1
ATOM 590 C CA . CYS A 1 73 ? 21.716 9.801 -13.706 1.00 95.00 73 CYS A CA 1
ATOM 591 C C . CYS A 1 73 ? 22.509 9.603 -15.012 1.00 95.00 73 CYS A C 1
ATOM 593 O O . CYS A 1 73 ? 23.322 8.684 -15.137 1.00 95.00 73 CYS A O 1
ATOM 595 N N . GLN A 1 74 ? 22.322 10.493 -15.989 1.00 95.00 74 GLN A N 1
ATOM 596 C CA . GLN A 1 74 ? 23.063 10.457 -17.250 1.00 95.00 74 GLN A CA 1
ATOM 597 C C . GLN A 1 74 ? 24.553 10.740 -17.042 1.00 95.00 74 GLN A C 1
ATOM 599 O O . GLN A 1 74 ? 25.386 10.007 -17.582 1.00 95.00 74 GLN A O 1
ATOM 604 N N . ALA A 1 75 ? 24.901 11.722 -16.209 1.00 94.25 75 ALA A N 1
ATOM 605 C CA . ALA A 1 75 ? 26.285 12.020 -15.855 1.00 94.25 75 ALA A CA 1
ATOM 606 C C . ALA A 1 75 ? 26.962 10.830 -15.154 1.00 94.25 75 ALA A C 1
ATOM 608 O O . ALA A 1 75 ? 28.081 10.471 -15.521 1.00 94.25 75 ALA A O 1
ATOM 609 N N . GLN A 1 76 ? 26.261 10.148 -14.240 1.00 93.44 76 GLN A N 1
ATOM 610 C CA . GLN A 1 76 ? 26.746 8.919 -13.601 1.00 93.44 76 GLN A CA 1
ATOM 611 C C . GLN A 1 76 ? 27.054 7.817 -14.630 1.00 93.44 76 GLN A C 1
ATOM 613 O O . GLN A 1 76 ? 28.059 7.119 -14.512 1.00 93.44 76 GLN A O 1
ATOM 618 N N . SER A 1 77 ? 26.229 7.689 -15.674 1.00 90.88 77 SER A N 1
ATOM 619 C CA . SER A 1 77 ? 26.444 6.732 -16.773 1.00 90.88 77 SER A CA 1
ATOM 620 C C . SER A 1 77 ? 27.480 7.186 -17.821 1.00 90.88 77 SER A C 1
ATOM 622 O O . SER A 1 77 ? 27.688 6.509 -18.830 1.00 90.88 77 SER A O 1
ATOM 624 N N . GLY A 1 78 ? 28.123 8.342 -17.619 1.00 90.75 78 GLY A N 1
ATOM 625 C CA . GLY A 1 78 ? 29.104 8.925 -18.537 1.00 90.75 78 GLY A CA 1
ATOM 626 C C . GLY A 1 78 ? 28.505 9.618 -19.769 1.00 90.75 78 GLY A C 1
ATOM 627 O O . GLY A 1 78 ? 29.248 10.007 -20.672 1.00 90.75 78 GLY A O 1
ATOM 628 N N . GLN A 1 79 ? 27.184 9.791 -19.838 1.00 94.00 79 GLN A N 1
ATOM 629 C CA . GLN A 1 79 ? 26.466 10.481 -20.920 1.00 94.00 79 GLN A CA 1
ATOM 630 C C . GLN A 1 79 ? 26.449 11.999 -20.673 1.00 94.00 79 GLN A C 1
ATOM 632 O O . GLN A 1 79 ? 25.406 12.609 -20.463 1.00 94.00 79 GLN A O 1
ATOM 637 N N . TYR A 1 80 ? 27.631 12.622 -20.667 1.00 94.38 80 TYR A N 1
ATOM 638 C CA . TYR A 1 80 ? 27.776 14.031 -20.275 1.00 94.38 80 TYR A CA 1
ATOM 639 C C . TYR A 1 80 ? 27.137 15.037 -21.242 1.00 94.38 80 TYR A C 1
ATOM 641 O O . TYR A 1 80 ? 26.857 16.157 -20.837 1.00 94.38 80 TYR A O 1
ATOM 649 N N . GLU A 1 81 ? 26.942 14.687 -22.516 1.00 92.94 81 GLU A N 1
ATOM 650 C CA . GLU A 1 81 ? 26.281 15.582 -23.479 1.00 92.94 81 GLU A CA 1
ATOM 651 C C . GLU A 1 81 ? 24.796 15.726 -23.155 1.00 92.94 81 GLU A C 1
ATOM 653 O O . GLU A 1 81 ? 24.338 16.843 -22.919 1.00 92.94 81 GLU A O 1
ATOM 658 N N . ASP A 1 82 ? 24.101 14.597 -23.024 1.00 94.06 82 ASP A N 1
ATOM 659 C CA . ASP A 1 82 ? 22.690 14.569 -22.647 1.00 94.06 82 ASP A CA 1
ATOM 660 C C . ASP A 1 82 ? 22.480 15.184 -21.257 1.00 94.06 82 ASP A C 1
ATOM 662 O O . ASP A 1 82 ? 21.567 15.983 -21.062 1.00 94.06 82 ASP A O 1
ATOM 666 N N . ALA A 1 83 ? 23.371 14.892 -20.300 1.00 95.75 83 ALA A N 1
ATOM 667 C CA . ALA A 1 83 ? 23.289 15.452 -18.953 1.00 95.75 83 ALA A CA 1
ATOM 668 C C . ALA A 1 83 ? 23.313 16.991 -18.950 1.00 95.75 83 ALA A C 1
ATOM 670 O O . ALA A 1 83 ? 22.532 17.624 -18.239 1.00 95.75 83 ALA A O 1
ATOM 671 N N . LEU A 1 84 ? 24.180 17.603 -19.765 1.00 95.25 84 LEU A N 1
ATOM 672 C CA . LEU A 1 84 ? 24.269 19.061 -19.882 1.00 95.25 84 LEU A CA 1
ATOM 673 C C . LEU A 1 84 ? 22.999 19.674 -20.479 1.00 95.25 84 LEU A C 1
ATOM 675 O O . LEU A 1 84 ? 22.584 20.749 -20.043 1.00 95.25 84 LEU A O 1
ATOM 679 N N . GLU A 1 85 ? 22.369 18.993 -21.436 1.00 94.69 85 GLU A N 1
ATOM 680 C CA . GLU A 1 85 ? 21.079 19.406 -21.992 1.00 94.69 85 GLU A CA 1
ATOM 681 C C . GLU A 1 85 ? 19.991 19.396 -20.909 1.00 94.69 85 GLU A C 1
ATOM 683 O O . GLU A 1 85 ? 19.296 20.397 -20.721 1.00 94.69 85 GLU A O 1
ATOM 688 N N . GLN A 1 86 ? 19.910 18.325 -20.111 1.00 95.50 86 GLN A N 1
ATOM 689 C CA . GLN A 1 86 ? 18.939 18.239 -19.014 1.00 95.50 86 GLN A CA 1
ATOM 690 C C . GLN A 1 86 ? 19.173 19.310 -17.945 1.00 95.50 86 GLN A C 1
ATOM 692 O O . GLN A 1 86 ? 18.229 19.950 -17.480 1.00 95.50 86 GLN A O 1
ATOM 697 N N . PHE A 1 87 ? 20.429 19.581 -17.584 1.00 94.88 87 PHE A N 1
ATOM 698 C CA . PHE A 1 87 ? 20.739 20.656 -16.643 1.00 94.88 87 PHE A CA 1
ATOM 699 C C . PHE A 1 87 ? 20.364 22.040 -17.187 1.00 94.88 87 PHE A C 1
ATOM 701 O O . PHE A 1 87 ? 19.964 22.916 -16.415 1.00 94.88 87 PHE A O 1
ATOM 708 N N . ALA A 1 88 ? 20.482 22.265 -18.497 1.00 91.88 88 ALA A N 1
ATOM 709 C CA . ALA A 1 88 ? 20.042 23.508 -19.121 1.00 91.88 88 ALA A CA 1
ATOM 710 C C . ALA A 1 88 ? 18.512 23.648 -19.067 1.00 91.88 88 ALA A C 1
ATOM 712 O O . ALA A 1 88 ? 18.014 24.714 -18.694 1.00 91.88 88 ALA A O 1
ATOM 713 N N . HIS A 1 89 ? 17.776 22.572 -19.361 1.00 92.25 89 HIS A N 1
ATOM 714 C CA . HIS A 1 89 ? 16.318 22.536 -19.239 1.00 92.25 89 HIS A CA 1
ATOM 715 C C . HIS A 1 89 ? 15.845 22.776 -17.805 1.00 92.25 89 HIS A C 1
ATOM 717 O O . HIS A 1 89 ? 14.961 23.605 -17.596 1.00 92.25 89 HIS A O 1
ATOM 723 N N . ALA A 1 90 ? 16.480 22.146 -16.814 1.00 93.44 90 ALA A N 1
ATOM 724 C CA . ALA A 1 90 ? 16.160 22.351 -15.402 1.00 93.44 90 ALA A CA 1
ATOM 725 C C . ALA A 1 90 ? 16.261 23.830 -14.999 1.00 93.44 90 ALA A C 1
ATOM 727 O O . ALA A 1 90 ? 15.368 24.370 -14.351 1.00 93.44 90 ALA A O 1
ATOM 728 N N . ARG A 1 91 ? 17.321 24.518 -15.440 1.00 90.81 91 ARG A N 1
ATOM 729 C CA . ARG A 1 91 ? 17.522 25.938 -15.134 1.00 90.81 91 ARG A CA 1
ATOM 730 C C . ARG A 1 91 ? 16.511 26.842 -15.839 1.00 90.81 91 ARG A C 1
ATOM 732 O O . ARG A 1 91 ? 16.050 27.806 -15.238 1.00 90.81 91 ARG A O 1
ATOM 739 N N . LEU A 1 92 ? 16.163 26.536 -17.091 1.00 90.75 92 LEU A N 1
ATOM 740 C CA . LEU A 1 92 ? 15.122 27.262 -17.831 1.00 90.75 92 LEU A CA 1
ATOM 741 C C . LEU A 1 92 ? 13.740 27.098 -17.190 1.00 90.75 92 LEU A C 1
ATOM 743 O O . LEU A 1 92 ? 12.945 28.033 -17.214 1.00 90.75 92 LEU A O 1
ATOM 747 N N . ALA A 1 93 ? 13.472 25.928 -16.613 1.00 88.56 93 ALA A N 1
ATOM 748 C CA . ALA A 1 93 ? 12.216 25.617 -15.948 1.00 88.56 93 ALA A CA 1
ATOM 749 C C . ALA A 1 93 ? 12.012 26.364 -14.616 1.00 88.56 93 ALA A C 1
ATOM 751 O O . ALA A 1 93 ? 10.874 26.525 -14.184 1.00 88.56 93 ALA A O 1
ATOM 752 N N . GLY A 1 94 ? 13.093 26.856 -14.001 1.00 86.88 94 GLY A N 1
ATOM 753 C CA . GLY A 1 94 ? 13.073 27.514 -12.696 1.00 86.88 94 GLY A CA 1
ATOM 754 C C . GLY A 1 94 ? 13.339 26.518 -11.569 1.00 86.88 94 GLY A C 1
ATOM 755 O O . GLY A 1 94 ? 12.484 25.710 -11.215 1.00 86.88 94 GLY A O 1
ATOM 756 N N . LEU A 1 95 ? 14.548 26.575 -11.006 1.00 85.69 95 LEU A N 1
ATOM 757 C CA . LEU A 1 95 ? 14.962 25.729 -9.887 1.00 85.69 95 LEU A CA 1
ATOM 758 C C . LEU A 1 95 ? 14.672 26.420 -8.547 1.00 85.69 95 LEU A C 1
ATOM 760 O O . LEU A 1 95 ? 14.870 27.636 -8.454 1.00 85.69 95 LEU A O 1
ATOM 764 N N . PRO A 1 96 ? 14.292 25.663 -7.499 1.00 84.12 96 PRO A N 1
ATOM 765 C CA . PRO A 1 96 ? 14.313 26.171 -6.130 1.00 84.12 96 PRO A CA 1
ATOM 766 C C . PRO A 1 96 ? 15.704 26.713 -5.782 1.00 84.12 96 PRO A C 1
ATOM 768 O O . PRO A 1 96 ? 16.703 26.165 -6.255 1.00 84.12 96 PRO A O 1
ATOM 771 N N . ASP A 1 97 ? 15.772 27.750 -4.947 1.00 82.88 97 ASP A N 1
ATOM 772 C CA . ASP A 1 97 ? 17.027 28.443 -4.613 1.00 82.88 97 ASP A CA 1
ATOM 773 C C . ASP A 1 97 ? 18.120 27.482 -4.109 1.00 82.88 97 ASP A C 1
ATOM 775 O O . ASP A 1 97 ? 19.282 27.609 -4.486 1.00 82.88 97 ASP A O 1
ATOM 779 N N . GLU A 1 98 ? 17.731 26.443 -3.364 1.00 83.19 98 GLU A N 1
ATOM 780 C CA . GLU A 1 98 ? 18.620 25.383 -2.859 1.00 83.19 98 GLU A CA 1
ATOM 781 C C . GLU A 1 98 ? 19.398 24.652 -3.967 1.00 83.19 98 GLU A C 1
ATOM 783 O O . GLU A 1 98 ? 20.548 24.252 -3.778 1.00 83.19 98 GLU A O 1
ATOM 788 N N . TRP A 1 99 ? 18.782 24.492 -5.140 1.00 84.75 99 TRP A N 1
ATOM 789 C CA . TRP A 1 99 ? 19.335 23.726 -6.254 1.00 84.75 99 TRP A CA 1
ATOM 790 C C . TRP A 1 99 ? 20.030 24.593 -7.302 1.00 84.75 99 TRP A C 1
ATOM 792 O O . TRP A 1 99 ? 20.717 24.046 -8.162 1.00 84.75 99 TRP A O 1
ATOM 802 N N . GLN A 1 100 ? 19.888 25.921 -7.264 1.00 86.81 100 GLN A N 1
ATOM 803 C CA . GLN A 1 100 ? 20.471 26.806 -8.282 1.00 86.81 100 GLN A CA 1
ATOM 804 C C . GLN A 1 100 ? 22.006 26.756 -8.266 1.00 86.81 100 GLN A C 1
ATOM 806 O O . GLN A 1 100 ? 22.629 26.493 -9.300 1.00 86.81 100 GLN A O 1
ATOM 811 N N . ASP A 1 101 ? 22.611 26.925 -7.088 1.00 87.38 101 ASP A N 1
ATOM 812 C CA . ASP A 1 101 ? 24.068 26.875 -6.925 1.00 87.38 101 ASP A CA 1
ATOM 813 C C . ASP A 1 101 ? 24.620 25.473 -7.212 1.00 87.38 101 ASP A C 1
ATOM 815 O O . ASP A 1 101 ? 25.638 25.314 -7.895 1.00 87.38 101 ASP A O 1
ATOM 819 N N . GLN A 1 102 ? 23.920 24.435 -6.743 1.00 87.81 102 GLN A N 1
ATOM 820 C CA . GLN A 1 102 ? 24.320 23.048 -6.968 1.00 87.81 102 GLN A CA 1
ATOM 821 C C . GLN A 1 102 ? 24.235 22.663 -8.450 1.00 87.81 102 GLN A C 1
ATOM 823 O O . GLN A 1 102 ? 25.170 22.061 -8.977 1.00 87.81 102 GLN A O 1
ATOM 828 N N . ALA A 1 103 ? 23.175 23.057 -9.159 1.00 88.50 103 ALA A N 1
ATOM 829 C CA . ALA A 1 103 ? 23.024 22.785 -10.586 1.00 88.50 103 ALA A CA 1
ATOM 830 C C . ALA A 1 103 ? 24.149 23.425 -11.416 1.00 88.50 103 ALA A C 1
ATOM 832 O O . ALA A 1 103 ? 24.641 22.816 -12.367 1.00 88.50 103 ALA A O 1
ATOM 833 N N . GLN A 1 104 ? 24.617 24.619 -11.037 1.00 89.56 104 GLN A N 1
ATOM 834 C CA . GLN A 1 104 ? 25.747 25.273 -11.703 1.00 89.56 104 GLN A CA 1
ATOM 835 C C . GLN A 1 104 ? 27.066 24.508 -11.492 1.00 89.56 104 GLN A C 1
ATOM 837 O O . GLN A 1 104 ? 27.873 24.373 -12.422 1.00 89.56 104 GLN A O 1
ATOM 842 N N . GLN A 1 105 ? 27.283 23.966 -10.289 1.00 90.88 105 GLN A N 1
ATOM 843 C CA . GLN A 1 105 ? 28.432 23.102 -10.000 1.00 90.88 105 GLN A CA 1
ATOM 844 C C . GLN A 1 105 ? 28.359 21.795 -10.800 1.00 90.88 105 GLN A C 1
ATOM 846 O O . GLN A 1 105 ? 29.350 21.409 -11.422 1.00 90.88 105 GLN A O 1
ATOM 851 N N . MET A 1 106 ? 27.180 21.165 -10.860 1.00 92.94 106 MET A N 1
ATOM 852 C CA . MET A 1 106 ? 26.942 19.954 -11.653 1.00 92.94 106 MET A CA 1
ATOM 853 C C . MET A 1 106 ? 27.234 20.186 -13.141 1.00 92.94 106 MET A C 1
ATOM 855 O O . MET A 1 106 ? 27.942 19.394 -13.760 1.00 92.94 106 MET A O 1
ATOM 859 N N . GLN A 1 107 ? 26.769 21.297 -13.720 1.00 92.56 107 GLN A N 1
ATOM 860 C CA . GLN A 1 107 ? 27.073 21.645 -15.114 1.00 92.56 107 GLN A CA 1
ATOM 861 C C . GLN A 1 107 ? 28.577 21.790 -15.353 1.00 92.56 107 GLN A C 1
ATOM 863 O O . GLN A 1 107 ? 29.120 21.207 -16.291 1.00 92.56 107 GLN A O 1
ATOM 868 N N . THR A 1 108 ? 29.259 22.537 -14.484 1.00 93.69 108 THR A N 1
ATOM 869 C CA . THR A 1 108 ? 30.702 22.785 -14.615 1.00 93.69 108 THR A CA 1
ATOM 870 C C . THR A 1 108 ? 31.492 21.479 -14.550 1.00 93.69 108 THR A C 1
ATOM 872 O O . THR A 1 108 ? 32.390 21.244 -15.361 1.00 93.69 108 THR A O 1
ATOM 875 N N . GLU A 1 109 ? 31.135 20.593 -13.622 1.00 93.75 109 GLU A N 1
ATOM 876 C CA . GLU A 1 109 ? 31.770 19.286 -13.503 1.00 93.75 109 GLU A CA 1
ATOM 877 C C . GLU A 1 109 ? 31.491 18.397 -14.721 1.00 93.75 109 GLU A C 1
ATOM 879 O O . GLU A 1 109 ? 32.421 17.807 -15.273 1.00 93.75 109 GLU A O 1
ATOM 884 N N . ALA A 1 110 ? 30.238 18.312 -15.174 1.00 94.06 110 ALA A N 1
ATOM 885 C CA . ALA A 1 110 ? 29.880 17.523 -16.350 1.00 94.06 110 ALA A CA 1
ATOM 886 C C . ALA A 1 110 ? 30.614 18.022 -17.608 1.00 94.06 110 ALA A C 1
ATOM 888 O O . ALA A 1 110 ? 31.106 17.217 -18.404 1.00 94.06 110 ALA A O 1
ATOM 889 N N . GLU A 1 111 ? 30.786 19.339 -17.768 1.00 94.94 111 GLU A N 1
ATOM 890 C CA . GLU A 1 111 ? 31.617 19.908 -18.830 1.00 94.94 111 GLU A CA 1
ATOM 891 C C . GLU A 1 111 ? 33.087 19.500 -18.713 1.00 94.94 111 GLU A C 1
ATOM 893 O O . GLU A 1 111 ? 33.698 19.128 -19.721 1.00 94.94 111 GLU A O 1
ATOM 898 N N . ASN A 1 112 ? 33.658 19.562 -17.508 1.00 94.06 112 ASN A N 1
ATOM 899 C CA . ASN A 1 112 ? 35.044 19.174 -17.258 1.00 94.06 112 ASN A CA 1
ATOM 900 C C . ASN A 1 112 ? 35.268 17.689 -17.572 1.00 94.06 112 ASN A C 1
ATOM 902 O O . ASN A 1 112 ? 36.210 17.348 -18.292 1.00 94.06 112 ASN A O 1
ATOM 906 N N . GLN A 1 113 ? 34.370 16.813 -17.113 1.00 92.31 113 GLN A N 1
ATOM 907 C CA . GLN A 1 113 ? 34.432 15.372 -17.370 1.00 92.31 113 GLN A CA 1
ATOM 908 C C . GLN A 1 113 ? 34.244 15.055 -18.860 1.00 92.31 113 GLN A C 1
ATOM 910 O O . GLN A 1 113 ? 34.989 14.243 -19.415 1.00 92.31 113 GLN A O 1
ATOM 915 N N . ARG A 1 114 ? 33.337 15.757 -19.555 1.00 94.00 114 ARG A N 1
ATOM 916 C CA . ARG A 1 114 ? 33.188 15.658 -21.016 1.00 94.00 114 ARG A CA 1
ATOM 917 C C . ARG A 1 114 ? 34.470 16.057 -21.746 1.00 94.00 114 ARG A C 1
ATOM 919 O O . ARG A 1 114 ? 34.915 15.332 -22.635 1.00 94.00 114 ARG A O 1
ATOM 926 N N . ARG A 1 115 ? 35.074 17.197 -21.382 1.00 93.44 115 ARG A N 1
ATOM 927 C CA . ARG A 1 115 ? 36.327 17.682 -21.993 1.00 93.44 115 ARG A CA 1
ATOM 928 C C . ARG A 1 115 ? 37.459 16.681 -21.783 1.00 93.44 115 ARG A C 1
ATOM 930 O O . ARG A 1 115 ? 38.140 16.346 -22.749 1.00 93.44 115 ARG A O 1
ATOM 937 N N . LEU A 1 116 ? 37.616 16.167 -20.562 1.00 90.62 116 LEU A N 1
ATOM 938 C CA . LEU A 1 116 ? 38.620 15.154 -20.239 1.00 90.62 116 LEU A CA 1
ATOM 939 C C . LEU A 1 116 ? 38.401 13.872 -21.054 1.00 90.62 116 LEU A C 1
ATOM 941 O O . LEU A 1 116 ? 39.338 13.375 -21.675 1.00 90.62 116 LEU A O 1
ATOM 945 N N . ARG A 1 117 ? 37.158 13.377 -21.132 1.00 88.50 117 ARG A N 1
ATOM 946 C CA . ARG A 1 117 ? 36.808 12.203 -21.946 1.00 88.50 117 ARG A CA 1
ATOM 947 C C . ARG A 1 117 ? 37.188 12.401 -23.413 1.00 88.50 117 ARG A C 1
ATOM 949 O O . ARG A 1 117 ? 37.805 11.522 -24.009 1.00 88.50 117 ARG A O 1
ATOM 956 N N . ASN A 1 118 ? 36.871 13.563 -23.978 1.00 88.38 118 ASN A N 1
ATOM 957 C CA . ASN A 1 118 ? 37.180 13.876 -25.373 1.00 88.38 118 ASN A CA 1
ATOM 958 C C . ASN A 1 118 ? 38.695 13.990 -25.620 1.00 88.38 118 ASN A C 1
ATOM 960 O O . ASN A 1 118 ? 39.172 13.545 -26.660 1.00 88.38 118 ASN A O 1
ATOM 964 N N . GLN A 1 119 ? 39.465 14.520 -24.663 1.00 89.19 119 GLN A N 1
ATOM 965 C CA . GLN A 1 119 ? 40.932 14.545 -24.739 1.00 89.19 119 GLN A CA 1
ATOM 966 C C . GLN A 1 119 ? 41.540 13.138 -24.690 1.00 89.19 119 GLN A C 1
ATOM 968 O O . GLN A 1 119 ? 42.455 12.849 -25.458 1.00 89.19 119 GLN A O 1
ATOM 973 N N . LEU A 1 120 ? 41.018 12.249 -23.839 1.00 86.38 120 LEU A N 1
ATOM 974 C CA . LEU A 1 120 ? 41.466 10.853 -23.762 1.00 86.38 120 LEU A CA 1
ATOM 975 C C . LEU A 1 120 ? 41.173 10.087 -25.060 1.00 86.38 120 LEU A C 1
ATOM 977 O O . LEU A 1 120 ? 42.032 9.350 -25.543 1.00 86.38 120 LEU A O 1
ATOM 981 N N . LEU A 1 121 ? 39.996 10.307 -25.653 1.00 84.00 121 LEU A N 1
ATOM 982 C CA . LEU A 1 121 ? 39.612 9.746 -26.955 1.00 84.00 121 LEU A CA 1
ATOM 983 C C . LEU A 1 121 ? 40.481 10.295 -28.103 1.00 84.00 121 LEU A C 1
ATOM 985 O O . LEU A 1 121 ? 40.848 9.553 -29.009 1.00 84.00 121 LEU A O 1
ATOM 989 N N . ALA A 1 122 ? 40.853 11.577 -28.059 1.00 78.69 122 ALA A N 1
ATOM 990 C CA . ALA A 1 122 ? 41.737 12.187 -29.054 1.00 78.69 122 ALA A CA 1
ATOM 991 C C . ALA A 1 122 ? 43.203 11.733 -28.906 1.00 78.69 122 ALA A C 1
ATOM 993 O O . ALA A 1 122 ? 43.884 11.509 -29.905 1.00 78.69 122 ALA A O 1
ATOM 994 N N . GLY A 1 123 ? 43.686 11.554 -27.672 1.00 65.94 123 GLY A N 1
ATOM 995 C CA . GLY A 1 123 ? 45.054 11.119 -27.366 1.00 65.94 123 GLY A CA 1
ATOM 996 C C . GLY A 1 123 ? 45.337 9.636 -27.632 1.00 65.94 123 GLY A C 1
ATOM 997 O O . GLY A 1 123 ? 46.493 9.225 -27.589 1.00 65.94 123 GLY A O 1
ATOM 998 N N . SER A 1 124 ? 44.310 8.834 -27.925 1.00 57.88 124 SER A N 1
ATOM 999 C CA . SER A 1 124 ? 44.424 7.402 -28.240 1.00 57.88 124 SER A CA 1
ATOM 1000 C C . SER A 1 124 ? 44.414 7.091 -29.748 1.00 57.88 124 SER A C 1
ATOM 1002 O O . SER A 1 124 ? 44.449 5.922 -30.130 1.00 57.88 124 SER A O 1
ATOM 1004 N N . SER A 1 125 ? 44.450 8.111 -30.618 1.00 47.94 125 SER A N 1
ATOM 1005 C CA . SER A 1 125 ? 44.733 7.926 -32.051 1.00 47.94 125 SER A CA 1
ATOM 1006 C C . SER A 1 125 ? 46.236 7.701 -32.287 1.00 47.94 125 SER A C 1
ATOM 1008 O O . SER A 1 125 ? 47.031 8.598 -31.992 1.00 47.94 125 SER A O 1
ATOM 1010 N N . PRO A 1 126 ? 46.669 6.553 -32.845 1.00 51.38 126 PRO A N 1
ATOM 1011 C CA . PRO A 1 126 ? 48.069 6.295 -33.135 1.00 51.38 126 PRO A CA 1
ATOM 1012 C C . PRO A 1 126 ? 48.409 6.856 -34.517 1.00 51.38 126 PRO A C 1
ATOM 1014 O O . PRO A 1 126 ? 48.680 6.090 -35.423 1.00 51.38 126 PRO A O 1
ATOM 1017 N N . ASP A 1 127 ? 48.344 8.174 -34.705 1.00 47.88 127 ASP A N 1
ATOM 1018 C CA . ASP A 1 127 ? 49.002 8.831 -35.840 1.00 47.88 127 ASP A CA 1
ATOM 1019 C C . ASP A 1 127 ? 48.985 10.353 -35.685 1.00 47.88 127 ASP A C 1
ATOM 1021 O O . ASP A 1 127 ? 48.047 11.036 -36.079 1.00 47.88 127 ASP A O 1
ATOM 1025 N N . SER A 1 128 ? 50.074 10.886 -35.134 1.00 42.44 128 SER A N 1
ATOM 1026 C CA . SER A 1 128 ? 50.815 11.975 -35.777 1.00 42.44 128 SER A CA 1
ATOM 1027 C C . SER A 1 128 ? 52.060 12.292 -34.956 1.00 42.44 128 SER A C 1
ATOM 1029 O O . SER A 1 128 ? 52.014 12.947 -33.915 1.00 42.44 128 SER A O 1
ATOM 1031 N N . ARG A 1 129 ? 53.199 11.810 -35.455 1.00 41.84 129 ARG A N 1
ATOM 1032 C CA . ARG A 1 129 ? 54.520 12.312 -35.089 1.00 41.84 129 ARG A CA 1
ATOM 1033 C C . ARG A 1 129 ? 54.663 13.773 -35.530 1.00 41.84 129 ARG A C 1
ATOM 1035 O O . ARG A 1 129 ? 54.270 14.133 -36.634 1.00 41.84 129 ARG A O 1
ATOM 1042 N N . THR A 1 130 ? 55.417 14.516 -34.722 1.00 38.84 130 THR A N 1
ATOM 1043 C CA . THR A 1 130 ? 56.221 15.698 -35.086 1.00 38.84 130 THR A CA 1
ATOM 1044 C C . THR A 1 130 ? 55.482 16.936 -35.591 1.00 38.84 130 THR A C 1
ATOM 1046 O O . THR A 1 130 ? 55.213 17.097 -36.776 1.00 38.84 130 THR A O 1
ATOM 1049 N N . SER A 1 131 ? 55.382 17.939 -34.723 1.00 39.22 131 SER A N 1
ATOM 1050 C CA . SER A 1 131 ? 56.076 19.212 -34.971 1.00 39.22 131 SER A CA 1
ATOM 1051 C C . SER A 1 131 ? 56.300 19.967 -33.657 1.00 39.22 131 SER A C 1
ATOM 1053 O O . SER A 1 131 ? 55.577 19.803 -32.681 1.00 39.22 131 SER A O 1
ATOM 1055 N N . GLN A 1 132 ? 57.419 20.677 -33.628 1.00 38.03 132 GLN A N 1
ATOM 1056 C CA . GLN A 1 132 ? 58.116 21.225 -32.472 1.00 38.03 132 GLN A CA 1
ATOM 1057 C C . GLN A 1 132 ? 57.390 22.427 -31.829 1.00 38.03 132 GLN A C 1
ATOM 1059 O O . GLN A 1 132 ? 56.726 23.209 -32.501 1.00 38.03 132 GLN A O 1
ATOM 1064 N N . GLN A 1 133 ? 57.583 22.568 -30.516 1.00 32.44 133 GLN A N 1
ATOM 1065 C CA . GLN A 1 133 ? 57.397 23.766 -29.669 1.00 32.44 133 GLN A CA 1
ATOM 1066 C C . GLN A 1 133 ? 58.239 24.989 -30.141 1.00 32.44 133 GLN A C 1
ATOM 1068 O O . GLN A 1 133 ? 59.175 24.770 -30.909 1.00 32.44 133 GLN A O 1
ATOM 1073 N N . PRO A 1 134 ? 58.184 26.193 -29.505 1.00 51.88 134 PRO A N 1
ATOM 1074 C CA . PRO A 1 134 ? 57.095 27.101 -29.050 1.00 51.88 134 PRO A CA 1
ATOM 1075 C C . PRO A 1 134 ? 57.507 28.599 -29.348 1.00 51.88 134 PRO A C 1
ATOM 1077 O O . PRO A 1 134 ? 58.250 28.789 -30.307 1.00 51.88 134 PRO A O 1
ATOM 1080 N N . PRO A 1 135 ? 57.290 29.659 -28.516 1.00 57.22 135 PRO A N 1
ATOM 1081 C CA . PRO A 1 135 ? 56.121 30.249 -27.822 1.00 57.22 135 PRO A CA 1
ATOM 1082 C C . PRO A 1 135 ? 55.857 31.746 -28.223 1.00 57.22 135 PRO A C 1
ATOM 1084 O O . PRO A 1 135 ? 56.559 32.307 -29.054 1.00 57.22 135 PRO A O 1
ATOM 1087 N N . ALA A 1 136 ? 54.922 32.408 -27.513 1.00 33.31 136 ALA A N 1
ATOM 1088 C CA . ALA A 1 136 ? 54.918 33.838 -27.112 1.00 33.31 136 ALA A CA 1
ATOM 1089 C C . ALA A 1 136 ? 53.843 34.793 -27.698 1.00 33.31 136 ALA A C 1
ATOM 1091 O O . ALA A 1 136 ? 53.818 35.124 -28.873 1.00 33.31 136 ALA A O 1
ATOM 1092 N N . ALA A 1 137 ? 52.993 35.254 -26.770 1.00 35.34 137 ALA A N 1
ATOM 1093 C CA . ALA A 1 137 ? 52.631 36.639 -26.439 1.00 35.34 137 ALA A CA 1
ATOM 1094 C C . ALA A 1 137 ? 52.335 37.705 -27.523 1.00 35.34 137 ALA A C 1
ATOM 1096 O O . ALA A 1 137 ? 53.171 38.046 -28.346 1.00 35.34 137 ALA A O 1
ATOM 1097 N N . ALA A 1 138 ? 51.206 38.385 -27.268 1.00 35.59 138 ALA A N 1
ATOM 1098 C CA . ALA A 1 138 ? 50.929 39.812 -27.471 1.00 35.59 138 ALA A CA 1
ATOM 1099 C C . ALA A 1 138 ? 50.862 40.366 -28.907 1.00 35.59 138 ALA A C 1
ATOM 1101 O O . ALA A 1 138 ? 51.863 40.480 -29.596 1.00 35.59 138 ALA A O 1
ATOM 1102 N N . ALA A 1 139 ? 49.694 40.896 -29.286 1.00 32.09 139 ALA A N 1
ATOM 1103 C CA . ALA A 1 139 ? 49.505 42.339 -29.483 1.00 32.09 139 ALA A CA 1
ATOM 1104 C C . ALA A 1 139 ? 48.112 42.657 -30.049 1.00 32.09 139 ALA A C 1
ATOM 1106 O O . ALA A 1 139 ? 47.466 41.861 -30.721 1.00 32.09 139 ALA A O 1
ATOM 1107 N N . ALA A 1 140 ? 47.675 43.861 -29.711 1.00 32.50 140 ALA A N 1
ATOM 1108 C CA . ALA A 1 140 ? 46.383 44.465 -29.957 1.00 32.50 140 ALA A CA 1
ATOM 1109 C C . ALA A 1 140 ? 45.996 44.664 -31.436 1.00 32.50 140 ALA A C 1
ATOM 1111 O O . ALA A 1 140 ? 46.825 45.001 -32.273 1.00 32.50 140 ALA A O 1
ATOM 1112 N N . GLY A 1 141 ? 44.678 44.633 -31.665 1.00 33.75 141 GLY A N 1
ATOM 1113 C CA . GLY A 1 141 ? 43.940 45.679 -32.377 1.00 33.75 141 GLY A CA 1
ATOM 1114 C C . GLY A 1 141 ? 44.027 45.726 -33.904 1.00 33.75 141 GLY A C 1
ATOM 1115 O O . GLY A 1 141 ? 45.034 46.143 -34.463 1.00 33.75 141 GLY A O 1
ATOM 1116 N N . ARG A 1 142 ? 42.884 45.503 -34.567 1.00 35.25 142 ARG A N 1
ATOM 1117 C CA . ARG A 1 142 ? 42.186 46.516 -35.389 1.00 35.25 142 ARG A CA 1
ATOM 1118 C C . ARG A 1 142 ? 40.864 45.965 -35.928 1.00 35.25 142 ARG A C 1
ATOM 1120 O O . ARG A 1 142 ? 40.724 44.781 -36.204 1.00 35.25 142 ARG A O 1
ATOM 1127 N N . ILE A 1 143 ? 39.900 46.870 -36.005 1.00 38.97 143 ILE A N 1
ATOM 1128 C CA . ILE A 1 143 ? 38.487 46.666 -36.311 1.00 38.97 143 ILE A CA 1
ATOM 1129 C C . ILE A 1 143 ? 38.224 46.965 -37.802 1.00 38.97 143 ILE A C 1
ATOM 1131 O O . ILE A 1 143 ? 38.758 47.946 -38.317 1.00 38.97 143 ILE A O 1
ATOM 1135 N N . SER A 1 144 ? 37.307 46.173 -38.387 1.00 42.16 144 SER A N 1
ATOM 1136 C CA . SER A 1 144 ? 36.359 46.483 -39.489 1.00 42.16 144 SER A CA 1
ATOM 1137 C C . SER A 1 144 ? 36.819 46.451 -40.963 1.00 42.16 144 SER A C 1
ATOM 1139 O O . SER A 1 144 ? 38.006 46.585 -41.243 1.00 42.16 144 SER A O 1
ATOM 1141 N N . PRO A 1 145 ? 35.869 46.389 -41.930 1.00 51.91 145 PRO A N 1
ATOM 1142 C CA . PRO A 1 145 ? 34.903 45.312 -42.205 1.00 51.91 145 PRO A CA 1
ATOM 1143 C C . PRO A 1 145 ? 34.873 45.009 -43.735 1.00 51.91 145 PRO A C 1
ATOM 1145 O O . PRO A 1 145 ? 35.717 45.493 -44.478 1.00 51.91 145 PRO A O 1
ATOM 1148 N N . ASP A 1 146 ? 33.896 44.235 -44.213 1.00 34.03 146 ASP A N 1
ATOM 1149 C CA . ASP A 1 146 ? 33.558 44.032 -45.636 1.00 34.03 146 ASP A CA 1
ATOM 1150 C C . ASP A 1 146 ? 34.587 43.344 -46.549 1.00 34.03 146 ASP A C 1
ATOM 1152 O O . ASP A 1 146 ? 35.416 43.965 -47.205 1.00 34.03 146 ASP A O 1
ATOM 1156 N N . ALA A 1 147 ? 34.386 42.039 -46.739 1.00 37.47 147 ALA A N 1
ATOM 1157 C CA . ALA A 1 147 ? 34.115 41.520 -48.079 1.00 37.47 147 ALA A CA 1
ATOM 1158 C C . ALA A 1 147 ? 33.511 40.116 -47.973 1.00 37.47 147 ALA A C 1
ATOM 1160 O O . ALA A 1 147 ? 34.202 39.100 -47.887 1.00 37.47 147 ALA A O 1
ATOM 1161 N N . PHE A 1 148 ? 32.179 40.086 -48.012 1.00 41.09 148 PHE A N 1
ATOM 1162 C CA . PHE A 1 148 ? 31.434 39.081 -48.760 1.00 41.09 148 PHE A CA 1
ATOM 1163 C C . PHE A 1 148 ? 32.254 38.577 -49.957 1.00 41.09 148 PHE A C 1
ATOM 1165 O O . PHE A 1 148 ? 32.752 39.390 -50.728 1.00 41.09 148 PHE A O 1
ATOM 1172 N N . LEU A 1 149 ? 32.366 37.257 -50.107 1.00 43.09 149 LEU A N 1
ATOM 1173 C CA . LEU A 1 149 ? 32.162 36.529 -51.365 1.00 43.09 149 LEU A CA 1
ATOM 1174 C C . LEU A 1 149 ? 32.441 35.038 -51.127 1.00 43.09 149 LEU A C 1
ATOM 1176 O O . LEU A 1 149 ? 33.552 34.524 -51.259 1.00 43.09 149 LEU A O 1
ATOM 1180 N N . GLU A 1 150 ? 31.364 34.364 -50.739 1.00 47.81 150 GLU A N 1
ATOM 1181 C CA . GLU A 1 150 ? 30.919 33.074 -51.262 1.00 47.81 150 GLU A CA 1
ATOM 1182 C C . GLU A 1 150 ? 31.811 32.480 -52.375 1.00 47.81 150 GLU A C 1
ATOM 1184 O O . GLU A 1 150 ? 31.892 32.999 -53.491 1.00 47.81 150 GLU A O 1
ATOM 1189 N N . LYS A 1 151 ? 32.445 31.332 -52.106 1.00 42.38 151 LYS A N 1
ATOM 1190 C CA . LYS A 1 151 ? 32.960 30.451 -53.162 1.00 42.38 151 LYS A CA 1
ATOM 1191 C C . LYS A 1 151 ? 32.514 29.020 -52.916 1.00 42.38 151 LYS A C 1
ATOM 1193 O O . LYS A 1 151 ? 33.036 28.287 -52.081 1.00 42.38 151 LYS A O 1
ATOM 1198 N N . SER A 1 152 ? 31.493 28.675 -53.685 1.00 43.41 152 SER A N 1
ATOM 1199 C CA . SER A 1 152 ? 30.864 27.378 -53.817 1.00 43.41 152 SER A CA 1
ATOM 1200 C C . SER A 1 152 ? 31.829 26.288 -54.301 1.00 43.41 152 SER A C 1
ATOM 1202 O O . SER A 1 152 ? 32.844 26.517 -54.963 1.00 43.41 152 SER A O 1
ATOM 1204 N N . ARG A 1 153 ? 31.472 25.062 -53.910 1.00 39.72 153 ARG A N 1
ATOM 1205 C CA . ARG A 1 153 ? 32.177 23.798 -54.124 1.00 39.72 153 ARG A CA 1
ATOM 1206 C C . ARG A 1 153 ? 32.540 23.540 -55.593 1.00 39.72 153 ARG A C 1
ATOM 1208 O O . ARG A 1 153 ? 31.759 23.768 -56.513 1.00 39.72 153 ARG A O 1
ATOM 1215 N N . ARG A 1 154 ? 33.723 22.947 -55.774 1.00 40.19 154 ARG A N 1
ATOM 1216 C CA . ARG A 1 154 ? 34.251 22.395 -57.030 1.00 40.19 154 ARG A CA 1
ATOM 1217 C C . ARG A 1 154 ? 33.257 21.416 -57.680 1.00 40.19 154 ARG A C 1
ATOM 1219 O O . ARG A 1 154 ? 32.862 20.431 -57.063 1.00 40.19 154 ARG A O 1
ATOM 1226 N N . ARG A 1 155 ? 32.915 21.656 -58.952 1.00 39.16 155 ARG A N 1
ATOM 1227 C CA . ARG A 1 155 ? 32.186 20.724 -59.832 1.00 39.16 155 ARG A CA 1
ATOM 1228 C C . ARG A 1 155 ? 33.091 19.554 -60.241 1.00 39.16 155 ARG A C 1
ATOM 1230 O O . ARG A 1 155 ? 34.092 19.761 -60.924 1.00 39.16 155 ARG A O 1
ATOM 1237 N N . GLY A 1 156 ? 32.712 18.333 -59.868 1.00 41.69 156 GLY A N 1
ATOM 1238 C CA . GLY A 1 156 ? 33.208 17.101 -60.487 1.00 41.69 156 GLY A CA 1
ATOM 1239 C C . GLY A 1 156 ? 32.505 16.860 -61.826 1.00 41.69 156 GLY A C 1
ATOM 1240 O O . GLY A 1 156 ? 31.298 17.058 -61.942 1.00 41.69 156 GLY A O 1
ATOM 1241 N N . ARG A 1 157 ? 33.265 16.483 -62.858 1.00 50.06 157 ARG A N 1
ATOM 1242 C CA . ARG A 1 157 ? 32.762 16.210 -64.216 1.00 50.06 157 ARG A CA 1
ATOM 1243 C C . ARG A 1 157 ? 31.766 15.044 -64.194 1.00 50.06 157 ARG A C 1
ATOM 1245 O O . ARG A 1 157 ? 32.116 13.947 -63.771 1.00 50.06 157 ARG A O 1
ATOM 1252 N N . VAL A 1 158 ? 30.560 15.268 -64.709 1.00 48.44 158 VAL A N 1
ATOM 1253 C CA . VAL A 1 158 ? 29.563 14.218 -64.961 1.00 48.44 158 VAL A CA 1
ATOM 1254 C C . VAL A 1 158 ? 29.990 13.436 -66.208 1.00 48.44 158 VAL A C 1
ATOM 1256 O O . VAL A 1 158 ? 30.100 14.009 -67.292 1.00 48.44 158 VAL A O 1
ATOM 1259 N N . ARG A 1 159 ? 30.264 12.133 -66.064 1.00 52.75 159 ARG A N 1
ATOM 1260 C CA . ARG A 1 159 ? 30.387 11.205 -67.201 1.00 52.75 159 ARG A CA 1
ATOM 1261 C C . ARG A 1 159 ? 28.976 10.845 -67.657 1.00 52.75 159 ARG A C 1
ATOM 1263 O O . ARG A 1 159 ? 28.182 10.358 -66.863 1.00 52.75 159 ARG A O 1
ATOM 1270 N N . MET A 1 160 ? 28.668 11.098 -68.924 1.00 56.88 160 MET A N 1
ATOM 1271 C CA . MET A 1 160 ? 27.422 10.634 -69.535 1.00 56.88 160 MET A CA 1
ATOM 1272 C C . MET A 1 160 ? 27.475 9.113 -69.730 1.00 56.88 160 MET A C 1
ATOM 1274 O O . MET A 1 160 ? 28.516 8.589 -70.131 1.00 56.88 160 MET A O 1
ATOM 1278 N N . ALA A 1 161 ? 26.348 8.439 -69.483 1.00 60.88 161 ALA A N 1
ATOM 1279 C CA . ALA A 1 161 ? 26.176 7.005 -69.714 1.00 60.88 161 ALA A CA 1
ATOM 1280 C C . ALA A 1 161 ? 26.521 6.630 -71.165 1.00 60.88 161 ALA A C 1
ATOM 1282 O O . ALA A 1 161 ? 26.137 7.337 -72.115 1.00 60.88 161 ALA A O 1
ATOM 1283 N N . SER A 1 162 ? 27.262 5.532 -71.314 1.00 71.69 162 SER A N 1
ATOM 1284 C CA . SER A 1 162 ? 27.792 5.033 -72.586 1.00 71.69 162 SER A CA 1
ATOM 1285 C C . SER A 1 162 ? 26.660 4.612 -73.529 1.00 71.69 162 SER A C 1
ATOM 1287 O O . SER A 1 162 ? 25.586 4.205 -73.088 1.00 71.69 162 SER A O 1
ATOM 1289 N N . ALA A 1 163 ? 26.884 4.672 -74.846 1.00 64.12 163 ALA A N 1
ATOM 1290 C CA . ALA A 1 163 ? 25.880 4.308 -75.854 1.00 64.12 163 ALA A CA 1
ATOM 1291 C C . ALA A 1 163 ? 25.318 2.882 -75.657 1.00 64.12 163 ALA A C 1
ATOM 1293 O O . ALA A 1 163 ? 24.139 2.646 -75.909 1.00 64.12 163 ALA A O 1
ATOM 1294 N N . LYS A 1 164 ? 26.127 1.962 -75.108 1.00 66.00 164 LYS A N 1
ATOM 1295 C CA . LYS A 1 164 ? 25.682 0.614 -74.717 1.00 66.00 164 LYS A CA 1
ATOM 1296 C C . LYS A 1 164 ? 24.696 0.610 -73.546 1.00 66.00 164 LYS A C 1
ATOM 1298 O O . LYS A 1 164 ? 23.755 -0.172 -73.565 1.00 66.00 164 LYS A O 1
ATOM 1303 N N . GLU A 1 165 ? 24.884 1.480 -72.556 1.00 60.34 165 GLU A N 1
ATOM 1304 C CA . GLU A 1 165 ? 23.997 1.578 -71.387 1.00 60.34 165 GLU A CA 1
ATOM 1305 C C . GLU A 1 165 ? 22.642 2.170 -71.780 1.00 60.34 165 GLU A C 1
ATOM 1307 O O . GLU A 1 165 ? 21.606 1.678 -71.346 1.00 60.34 165 GLU A O 1
ATOM 1312 N N . ARG A 1 166 ? 22.623 3.152 -72.691 1.00 67.81 166 ARG A N 1
ATOM 1313 C CA . ARG A 1 166 ? 21.359 3.699 -73.220 1.00 67.81 166 ARG A CA 1
ATOM 1314 C C . ARG A 1 166 ? 20.567 2.653 -74.000 1.00 67.81 166 ARG A C 1
ATOM 1316 O O . ARG A 1 166 ? 19.352 2.576 -73.863 1.00 67.81 166 ARG A O 1
ATOM 1323 N N . GLN A 1 167 ? 21.251 1.829 -74.790 1.00 64.19 167 GLN A N 1
ATOM 1324 C CA . GLN A 1 167 ? 20.603 0.796 -75.593 1.00 64.19 167 GLN A CA 1
ATOM 1325 C C . GLN A 1 167 ? 20.133 -0.404 -74.756 1.00 64.19 167 GLN A C 1
ATOM 1327 O O . GLN A 1 167 ? 19.145 -1.038 -75.116 1.00 64.19 167 GLN A O 1
ATOM 1332 N N . ALA A 1 168 ? 20.785 -0.683 -73.622 1.00 60.75 168 ALA A N 1
ATOM 1333 C CA . ALA A 1 168 ? 20.329 -1.683 -72.657 1.00 60.75 168 ALA A CA 1
ATOM 1334 C C . ALA A 1 168 ? 19.030 -1.253 -71.956 1.00 60.75 168 ALA A C 1
ATOM 1336 O O . ALA A 1 168 ? 18.107 -2.052 -71.849 1.00 60.75 168 ALA A O 1
ATOM 1337 N N . VAL A 1 169 ? 18.920 0.023 -71.572 1.00 63.44 169 VAL A N 1
ATOM 1338 C CA . VAL A 1 169 ? 17.706 0.567 -70.939 1.00 63.44 169 VAL A CA 1
ATOM 1339 C C . VAL A 1 169 ? 16.518 0.582 -71.909 1.00 63.44 169 VAL A C 1
ATOM 1341 O O . VAL A 1 169 ? 15.406 0.253 -71.511 1.00 63.44 169 VAL A O 1
ATOM 1344 N N . ILE A 1 170 ? 16.744 0.885 -73.193 1.00 65.00 170 ILE A N 1
ATOM 1345 C CA . ILE A 1 170 ? 15.686 0.833 -74.221 1.00 65.00 170 ILE A CA 1
ATOM 1346 C C . ILE A 1 170 ? 15.210 -0.611 -74.441 1.00 65.00 170 ILE A C 1
ATOM 1348 O O . ILE A 1 170 ? 14.011 -0.860 -74.484 1.00 65.00 170 ILE A O 1
ATOM 1352 N N . ARG A 1 171 ? 16.135 -1.578 -74.479 1.00 60.25 171 ARG A N 1
ATOM 1353 C CA . ARG A 1 171 ? 15.803 -3.002 -74.640 1.00 60.25 171 ARG A CA 1
ATOM 1354 C C . ARG A 1 171 ? 15.050 -3.577 -73.429 1.00 60.25 171 ARG A C 1
ATOM 1356 O O . ARG A 1 171 ? 14.286 -4.520 -73.580 1.00 60.25 171 ARG A O 1
ATOM 1363 N N . GLN A 1 172 ? 15.249 -2.994 -72.246 1.00 56.38 172 GLN A N 1
ATOM 1364 C CA . GLN A 1 172 ? 14.576 -3.382 -71.004 1.00 56.38 172 GLN A CA 1
ATOM 1365 C C . GLN A 1 172 ? 13.190 -2.729 -70.840 1.00 56.38 172 GLN A C 1
ATOM 1367 O O . GLN A 1 172 ? 12.363 -3.237 -70.089 1.00 56.38 172 GLN A O 1
ATOM 1372 N N . ALA A 1 173 ? 12.910 -1.639 -71.562 1.00 57.06 173 ALA A N 1
ATOM 1373 C CA . ALA A 1 173 ? 11.588 -1.012 -71.603 1.00 57.06 173 ALA A CA 1
ATOM 1374 C C . ALA A 1 173 ? 10.622 -1.697 -72.592 1.00 57.06 173 ALA A C 1
ATOM 1376 O O . ALA A 1 173 ? 9.410 -1.556 -72.449 1.00 57.06 173 ALA A O 1
ATOM 1377 N N . GLU A 1 174 ? 11.142 -2.438 -73.576 1.00 55.94 174 GLU A N 1
ATOM 1378 C CA . GLU A 1 174 ? 10.342 -3.061 -74.642 1.00 55.94 174 GLU A CA 1
ATOM 1379 C C . GLU A 1 174 ? 9.756 -4.440 -74.292 1.00 55.94 174 GLU A C 1
ATOM 1381 O O . GLU A 1 174 ? 8.827 -4.868 -74.968 1.00 55.94 174 GLU A O 1
ATOM 1386 N N . ASN A 1 175 ? 10.230 -5.129 -73.244 1.00 54.97 175 ASN A N 1
ATOM 1387 C CA . ASN A 1 175 ? 9.687 -6.437 -72.847 1.00 54.97 175 ASN A CA 1
ATOM 1388 C C . ASN A 1 175 ? 9.765 -6.660 -71.321 1.00 54.97 175 ASN A C 1
ATOM 1390 O O . ASN A 1 175 ? 10.818 -7.050 -70.811 1.00 54.97 175 ASN A O 1
ATOM 1394 N N . PRO A 1 176 ? 8.677 -6.428 -70.561 1.00 47.06 176 PRO A N 1
ATOM 1395 C CA . PRO A 1 176 ? 8.641 -6.715 -69.135 1.00 47.06 176 PRO A CA 1
ATOM 1396 C C . PRO A 1 176 ? 8.252 -8.183 -68.902 1.00 47.06 176 PRO A C 1
ATOM 1398 O O . PRO A 1 176 ? 7.105 -8.483 -68.570 1.00 47.06 176 PRO A O 1
ATOM 1401 N N . GLU A 1 177 ? 9.195 -9.112 -69.061 1.00 51.06 177 GLU A N 1
ATOM 1402 C CA . GLU A 1 177 ? 9.005 -10.468 -68.537 1.00 51.06 177 GLU A CA 1
ATOM 1403 C C . GLU A 1 177 ? 9.307 -10.484 -67.032 1.00 51.06 177 GLU A C 1
ATOM 1405 O O . GLU A 1 177 ? 10.383 -10.100 -66.571 1.00 51.06 177 GLU A O 1
ATOM 1410 N N . LYS A 1 178 ? 8.299 -10.879 -66.247 1.00 51.75 178 LYS A N 1
ATOM 1411 C CA . LYS A 1 178 ? 8.407 -11.092 -64.803 1.00 51.75 178 LYS A CA 1
ATOM 1412 C C . LYS A 1 178 ? 9.147 -12.405 -64.551 1.00 51.75 178 LYS A C 1
ATOM 1414 O O . LYS A 1 178 ? 8.529 -13.464 -64.583 1.00 51.75 178 LYS A O 1
ATOM 1419 N N . GLU A 1 179 ? 10.435 -12.330 -64.244 1.00 46.00 179 GLU A N 1
ATOM 1420 C CA . GLU A 1 179 ? 11.164 -13.446 -63.640 1.00 46.00 179 GLU A CA 1
ATOM 1421 C C . GLU A 1 179 ? 11.253 -13.243 -62.122 1.00 46.00 179 GLU A C 1
ATOM 1423 O O . GLU A 1 179 ? 11.971 -12.376 -61.617 1.00 46.00 179 GLU A O 1
ATOM 1428 N N . GLU A 1 180 ? 10.495 -14.047 -61.376 1.00 43.38 180 GLU A N 1
ATOM 1429 C CA . GLU A 1 180 ? 10.656 -14.187 -59.931 1.00 43.38 180 GLU A CA 1
ATOM 1430 C C . GLU A 1 180 ? 11.976 -14.919 -59.651 1.00 43.38 180 GLU A C 1
ATOM 1432 O O . GLU A 1 180 ? 12.121 -16.119 -59.881 1.00 43.38 180 GLU A O 1
ATOM 1437 N N . THR A 1 181 ? 12.973 -14.185 -59.161 1.00 46.06 181 THR A N 1
ATOM 1438 C CA . THR A 1 181 ? 14.260 -14.754 -58.758 1.00 46.06 181 THR A CA 1
ATOM 1439 C C . THR A 1 181 ? 14.163 -15.289 -57.331 1.00 46.06 181 THR A C 1
ATOM 1441 O O . THR A 1 181 ? 14.202 -14.547 -56.351 1.00 46.06 181 THR A O 1
ATOM 1444 N N . VAL A 1 182 ? 14.048 -16.612 -57.192 1.00 47.94 182 VAL A N 1
ATOM 1445 C CA . VAL A 1 182 ? 14.186 -17.292 -55.896 1.00 47.94 182 VAL A CA 1
ATOM 1446 C C . VAL A 1 182 ? 15.659 -17.264 -55.485 1.00 47.94 182 VAL A C 1
ATOM 1448 O O . VAL A 1 182 ? 16.454 -18.132 -55.850 1.00 47.94 182 VAL A O 1
ATOM 1451 N N . VAL A 1 183 ? 16.038 -16.245 -54.716 1.00 47.44 183 VAL A N 1
ATOM 1452 C CA . VAL A 1 183 ? 17.354 -16.159 -54.074 1.00 47.44 183 VAL A CA 1
ATOM 1453 C C . VAL A 1 183 ? 17.349 -17.064 -52.844 1.00 47.44 183 VAL A C 1
ATOM 1455 O O . VAL A 1 183 ? 16.742 -16.757 -51.819 1.00 47.44 183 VAL A O 1
ATOM 1458 N N . LYS A 1 184 ? 18.044 -18.200 -52.929 1.00 54.25 184 LYS A N 1
ATOM 1459 C CA . LYS A 1 184 ? 18.307 -19.061 -51.773 1.00 54.25 184 LYS A CA 1
ATOM 1460 C C . LYS A 1 184 ? 19.390 -18.392 -50.918 1.00 54.25 184 LYS A C 1
ATOM 1462 O O . LYS A 1 184 ? 20.580 -18.564 -51.163 1.00 54.25 184 LYS A O 1
ATOM 1467 N N . VAL A 1 185 ? 18.969 -17.575 -49.953 1.00 56.94 185 VAL A N 1
ATOM 1468 C CA . VAL A 1 185 ? 19.865 -16.934 -48.981 1.00 56.94 185 VAL A CA 1
ATOM 1469 C C . VAL A 1 185 ? 20.382 -18.006 -48.020 1.00 56.94 185 VAL A C 1
ATOM 1471 O O . VAL A 1 185 ? 19.644 -18.511 -47.173 1.00 56.94 185 VAL A O 1
ATOM 1474 N N . SER A 1 186 ? 21.648 -18.386 -48.161 1.00 58.50 186 SER A N 1
ATOM 1475 C CA . SER A 1 186 ? 22.337 -19.221 -47.176 1.00 58.50 186 SER A CA 1
ATOM 1476 C C . SER A 1 186 ? 22.615 -18.374 -45.932 1.00 58.50 186 SER A C 1
ATOM 1478 O O . SER A 1 186 ? 23.413 -17.444 -45.995 1.00 58.50 186 SER A O 1
ATOM 1480 N N . ARG A 1 187 ? 21.932 -18.671 -44.818 1.00 60.62 187 ARG A N 1
ATOM 1481 C CA . ARG A 1 187 ? 22.104 -17.970 -43.532 1.00 60.62 187 ARG A CA 1
ATOM 1482 C C . ARG A 1 187 ? 23.550 -18.058 -43.046 1.00 60.62 187 ARG A C 1
ATOM 1484 O O . ARG A 1 187 ? 24.125 -19.148 -43.012 1.00 60.62 187 ARG A O 1
ATOM 1491 N N . GLU A 1 188 ? 24.115 -16.925 -42.643 1.00 73.38 188 GLU A N 1
ATOM 1492 C CA . GLU A 1 188 ? 25.473 -16.845 -42.108 1.00 73.38 188 GLU A CA 1
ATOM 1493 C C . GLU A 1 188 ? 25.559 -17.504 -40.714 1.00 73.38 188 GLU A C 1
ATOM 1495 O O . GLU A 1 188 ? 24.618 -17.411 -39.921 1.00 73.38 188 GLU A O 1
ATOM 1500 N N . PRO A 1 189 ? 26.686 -18.152 -40.357 1.00 68.06 189 PRO A N 1
ATOM 1501 C CA . PRO A 1 189 ? 26.840 -18.874 -39.084 1.00 68.06 189 PRO A CA 1
ATOM 1502 C C . PRO A 1 189 ? 26.611 -17.997 -37.837 1.00 68.06 189 PRO A C 1
ATOM 1504 O O . PRO A 1 189 ? 26.250 -18.500 -36.774 1.00 68.06 189 PRO A O 1
ATOM 1507 N N . VAL A 1 190 ? 26.760 -16.678 -37.969 1.00 73.00 190 VAL A N 1
ATOM 1508 C CA . VAL A 1 190 ? 26.539 -15.697 -36.897 1.00 73.00 190 VAL A CA 1
ATOM 1509 C C . VAL A 1 190 ? 25.051 -15.545 -36.542 1.00 73.00 190 VAL A C 1
ATOM 1511 O O . VAL A 1 190 ? 24.724 -15.284 -35.383 1.00 73.00 190 VAL A O 1
ATOM 1514 N N . GLU A 1 191 ? 24.130 -15.760 -37.486 1.00 75.75 191 GLU A N 1
ATOM 1515 C CA . GLU A 1 191 ? 22.685 -15.687 -37.219 1.00 75.75 191 GLU A CA 1
ATOM 1516 C C . GLU A 1 191 ? 22.202 -16.863 -36.365 1.00 75.75 191 GLU A C 1
ATOM 1518 O O . GLU A 1 191 ? 21.404 -16.678 -35.444 1.00 75.75 191 GLU A O 1
ATOM 1523 N N . TYR A 1 192 ? 22.747 -18.060 -36.604 1.00 76.56 192 TYR A N 1
ATOM 1524 C CA . TYR A 1 192 ? 22.491 -19.222 -35.751 1.00 76.56 192 TYR A CA 1
ATOM 1525 C C . TYR A 1 192 ? 23.009 -18.995 -34.332 1.00 76.56 192 TYR A C 1
ATOM 1527 O O . TYR A 1 192 ? 22.335 -19.359 -33.370 1.00 76.56 192 TYR A O 1
ATOM 1535 N N . LEU A 1 193 ? 24.165 -18.340 -34.191 1.00 78.56 193 LEU A N 1
ATOM 1536 C CA . LEU A 1 193 ? 24.746 -18.041 -32.886 1.00 78.56 193 LEU A CA 1
ATOM 1537 C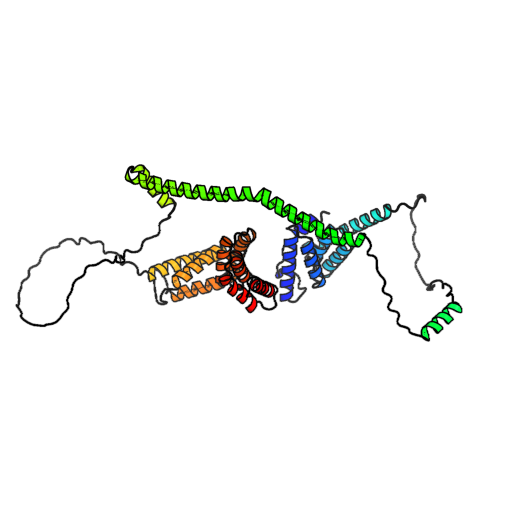 C . LEU A 1 193 ? 23.890 -17.043 -32.091 1.00 78.56 193 LEU A C 1
ATOM 1539 O O . LEU A 1 193 ? 23.685 -17.235 -30.895 1.00 78.56 193 LEU A O 1
ATOM 1543 N N . ARG A 1 194 ? 23.326 -16.022 -32.752 1.00 78.06 194 ARG A N 1
ATOM 1544 C CA . ARG A 1 194 ? 22.416 -15.049 -32.117 1.00 78.06 194 ARG A CA 1
ATOM 1545 C C . ARG A 1 194 ? 21.114 -15.678 -31.631 1.00 78.06 194 ARG A C 1
ATOM 1547 O O . ARG A 1 194 ? 20.614 -15.271 -30.588 1.00 78.06 194 ARG A O 1
ATOM 1554 N N . LEU A 1 195 ? 20.580 -16.658 -32.361 1.00 78.62 195 LEU A N 1
ATOM 1555 C CA . LEU A 1 195 ? 19.369 -17.372 -31.949 1.00 78.62 195 LEU A CA 1
ATOM 1556 C C . LEU A 1 195 ? 19.660 -18.422 -30.863 1.00 78.62 195 LEU A C 1
ATOM 1558 O O . LEU A 1 195 ? 18.849 -18.620 -29.963 1.00 78.62 195 LEU A O 1
ATOM 1562 N N . ALA A 1 196 ? 20.822 -19.078 -30.921 1.00 84.50 196 ALA A N 1
ATOM 1563 C CA . ALA A 1 196 ? 21.201 -20.128 -29.979 1.00 84.50 196 ALA A CA 1
ATOM 1564 C C . ALA A 1 196 ? 21.591 -19.588 -28.593 1.00 84.50 196 ALA A C 1
ATOM 1566 O O . ALA A 1 196 ? 21.287 -20.231 -27.591 1.00 84.50 196 ALA A O 1
ATOM 1567 N N . LEU A 1 197 ? 22.221 -18.409 -28.515 1.00 88.94 197 LEU A N 1
ATOM 1568 C CA . LEU A 1 197 ? 22.688 -17.810 -27.257 1.00 88.94 197 LEU A CA 1
ATOM 1569 C C . LEU A 1 197 ? 21.582 -17.632 -26.188 1.00 88.94 197 LEU A C 1
ATOM 1571 O O . LEU A 1 197 ? 21.791 -18.089 -25.063 1.00 88.94 197 LEU A O 1
ATOM 1575 N N . PRO A 1 198 ? 20.404 -17.036 -26.482 1.00 87.12 198 PRO A N 1
ATOM 1576 C CA . PRO A 1 198 ? 19.342 -16.891 -25.482 1.00 87.12 198 PRO A CA 1
ATOM 1577 C C . PRO A 1 198 ? 18.725 -18.236 -25.079 1.00 87.12 198 PRO A C 1
ATOM 1579 O O . PRO A 1 198 ? 18.358 -18.415 -23.921 1.00 87.12 198 PRO A O 1
ATOM 1582 N N . ILE A 1 199 ? 18.655 -19.202 -26.003 1.00 90.88 199 ILE A N 1
ATOM 1583 C CA . ILE A 1 199 ? 18.140 -20.550 -25.719 1.00 90.88 199 ILE A CA 1
ATOM 1584 C C . ILE A 1 199 ? 19.072 -21.267 -24.735 1.00 90.88 199 ILE A C 1
ATOM 1586 O O . ILE A 1 199 ? 18.610 -21.837 -23.749 1.00 90.88 199 ILE A O 1
ATOM 1590 N N . LEU A 1 200 ? 20.386 -21.186 -24.963 1.00 92.50 200 LEU A N 1
ATOM 1591 C CA . LEU A 1 200 ? 21.400 -21.763 -24.079 1.00 92.50 200 LEU A CA 1
ATOM 1592 C C . LEU A 1 200 ? 21.412 -21.092 -22.700 1.00 92.50 200 LEU A C 1
ATOM 1594 O O . LEU A 1 200 ? 21.506 -21.785 -21.688 1.00 92.50 200 LEU A O 1
ATOM 1598 N N . ALA A 1 201 ? 21.261 -19.765 -22.649 1.00 91.69 201 ALA A N 1
ATOM 1599 C CA . ALA A 1 201 ? 21.153 -19.021 -21.396 1.00 91.69 201 ALA A CA 1
ATOM 1600 C C . ALA A 1 201 ? 19.901 -19.420 -20.595 1.00 91.69 201 ALA A C 1
ATOM 1602 O O . ALA A 1 201 ? 19.986 -19.637 -19.386 1.00 91.69 201 ALA A O 1
ATOM 1603 N N . GLY A 1 202 ? 18.758 -19.594 -21.269 1.00 93.56 202 GLY A N 1
ATOM 1604 C CA . GLY A 1 202 ? 17.532 -20.096 -20.645 1.00 93.56 202 GLY A CA 1
ATOM 1605 C C . GLY A 1 202 ? 17.699 -21.510 -20.083 1.00 93.56 202 GLY A C 1
ATOM 1606 O O . GLY A 1 202 ? 17.322 -21.773 -18.944 1.00 93.56 202 GLY A O 1
ATOM 1607 N N . LEU A 1 203 ? 18.339 -22.407 -20.839 1.00 95.31 203 LEU A N 1
ATOM 1608 C CA . LEU A 1 203 ? 18.626 -23.777 -20.398 1.00 95.31 203 LEU A CA 1
ATOM 1609 C C . LEU A 1 203 ? 19.547 -23.804 -19.168 1.00 95.31 203 LEU A C 1
ATOM 1611 O O . LEU A 1 203 ? 19.284 -24.537 -18.215 1.00 95.31 203 LEU A O 1
ATOM 1615 N N . ALA A 1 204 ? 20.581 -22.960 -19.147 1.00 94.19 204 ALA A N 1
ATOM 1616 C CA . ALA A 1 204 ? 21.473 -22.819 -18.000 1.00 94.19 204 ALA A CA 1
ATOM 1617 C C . ALA A 1 204 ? 20.744 -22.287 -16.751 1.00 94.19 204 ALA A C 1
ATOM 1619 O O . ALA A 1 204 ? 20.977 -22.786 -15.649 1.00 94.19 204 ALA A O 1
ATOM 1620 N N . ALA A 1 205 ? 19.823 -21.332 -16.914 1.00 94.12 205 ALA A N 1
ATOM 1621 C CA . ALA A 1 205 ? 19.008 -20.813 -15.815 1.00 94.12 205 ALA A CA 1
ATOM 1622 C C . ALA A 1 205 ? 18.078 -21.887 -15.225 1.00 94.12 205 ALA A C 1
ATOM 1624 O O . ALA A 1 205 ? 17.971 -22.000 -14.005 1.00 94.12 205 ALA A O 1
ATOM 1625 N N . VAL A 1 206 ? 17.466 -22.726 -16.069 1.00 94.44 206 VAL A N 1
ATOM 1626 C CA . VAL A 1 206 ? 16.627 -23.852 -15.617 1.00 94.44 206 VAL A CA 1
ATOM 1627 C C . VAL A 1 206 ? 17.452 -24.881 -14.842 1.00 94.44 206 VAL A C 1
ATOM 1629 O O . VAL A 1 206 ? 17.013 -25.351 -13.794 1.00 94.44 206 VAL A O 1
ATOM 1632 N N . ILE A 1 207 ? 18.666 -25.195 -15.303 1.00 94.25 207 ILE A N 1
ATOM 1633 C CA . ILE A 1 207 ? 19.577 -26.114 -14.601 1.00 94.25 207 ILE A CA 1
ATOM 1634 C C . ILE A 1 207 ? 19.993 -25.539 -13.241 1.00 94.25 207 ILE A C 1
ATOM 1636 O O . ILE A 1 207 ? 19.982 -26.262 -12.245 1.00 94.25 207 ILE A O 1
ATOM 1640 N N . LEU A 1 208 ? 20.316 -24.244 -13.171 1.00 92.62 208 LEU A N 1
ATOM 1641 C CA . LEU A 1 208 ? 20.648 -23.574 -11.910 1.00 92.62 208 LEU A CA 1
ATOM 1642 C C . LEU A 1 208 ? 19.466 -23.541 -10.942 1.00 92.62 208 LEU A C 1
ATOM 1644 O O . LEU A 1 208 ? 19.657 -23.759 -9.749 1.00 92.62 208 LEU A O 1
ATOM 1648 N N . LEU A 1 209 ? 18.252 -23.324 -11.444 1.00 90.19 209 LEU A N 1
ATOM 1649 C CA . LEU A 1 209 ? 17.034 -23.348 -10.641 1.00 90.19 209 LEU A CA 1
ATOM 1650 C C . LEU A 1 209 ? 16.757 -24.759 -10.107 1.00 90.19 209 LEU A C 1
ATOM 1652 O O . LEU A 1 209 ? 16.470 -24.923 -8.925 1.00 90.19 209 LEU A O 1
ATOM 1656 N N . PHE A 1 210 ? 16.937 -25.790 -10.934 1.00 91.94 210 PHE A N 1
ATOM 1657 C CA . PHE A 1 210 ? 16.818 -27.184 -10.503 1.00 91.94 210 PHE A CA 1
ATOM 1658 C C . PHE A 1 210 ? 17.875 -27.545 -9.449 1.00 91.94 210 PHE A C 1
ATOM 1660 O O . PHE A 1 210 ? 17.562 -28.182 -8.444 1.00 91.94 210 PHE A O 1
ATOM 1667 N N . PHE A 1 211 ? 19.116 -27.083 -9.630 1.00 88.25 211 PHE A N 1
ATOM 1668 C CA . PHE A 1 211 ? 20.187 -27.268 -8.654 1.00 88.25 211 PHE A CA 1
ATOM 1669 C C . PHE A 1 211 ? 19.896 -26.528 -7.344 1.00 88.25 211 PHE A C 1
ATOM 1671 O O . PHE A 1 211 ? 20.058 -27.113 -6.278 1.00 88.25 211 PHE A O 1
ATOM 1678 N N . ALA A 1 212 ? 19.416 -25.283 -7.400 1.00 80.06 212 ALA A N 1
ATOM 1679 C CA . ALA A 1 212 ? 19.008 -24.521 -6.223 1.00 80.06 212 ALA A CA 1
ATOM 1680 C C . ALA A 1 212 ? 17.881 -25.236 -5.467 1.00 80.06 212 ALA A C 1
ATOM 1682 O O . ALA A 1 212 ? 17.965 -25.388 -4.250 1.00 80.06 212 ALA A O 1
ATOM 1683 N N . ILE A 1 213 ? 16.890 -25.771 -6.186 1.00 81.25 213 ILE A N 1
ATOM 1684 C CA . ILE A 1 213 ? 15.797 -26.536 -5.586 1.00 81.25 213 ILE A CA 1
ATOM 1685 C C . ILE A 1 213 ? 16.336 -27.785 -4.880 1.00 81.25 213 ILE A C 1
ATOM 1687 O O . ILE A 1 213 ? 16.120 -27.946 -3.685 1.00 81.25 213 ILE A O 1
ATOM 1691 N N . PHE A 1 214 ? 17.102 -28.638 -5.563 1.00 81.25 214 PHE A N 1
ATOM 1692 C CA . PHE A 1 214 ? 17.608 -29.883 -4.966 1.00 81.25 214 PHE A CA 1
ATOM 1693 C C . PHE A 1 214 ? 18.635 -29.666 -3.847 1.00 81.25 214 PHE A C 1
ATOM 1695 O O . PHE A 1 214 ? 18.745 -30.488 -2.939 1.00 81.25 214 PHE A O 1
ATOM 1702 N N . ARG A 1 215 ? 19.392 -28.568 -3.897 1.00 80.19 215 ARG A N 1
ATOM 1703 C CA . ARG A 1 215 ? 20.461 -28.263 -2.940 1.00 80.19 215 ARG A CA 1
ATOM 1704 C C . ARG A 1 215 ? 19.946 -27.523 -1.701 1.00 80.19 215 ARG A C 1
ATOM 1706 O O . ARG A 1 215 ? 20.524 -27.722 -0.637 1.00 80.19 215 ARG A O 1
ATOM 1713 N N . TRP A 1 216 ? 18.928 -26.663 -1.828 1.00 63.44 216 TRP A N 1
ATOM 1714 C CA . TRP A 1 216 ? 18.481 -25.761 -0.751 1.00 63.44 216 TRP A CA 1
ATOM 1715 C C . TRP A 1 216 ? 17.094 -26.096 -0.167 1.00 63.44 216 TRP A C 1
ATOM 1717 O O . TRP A 1 216 ? 16.856 -25.750 0.989 1.00 63.44 216 TRP A O 1
ATOM 1727 N N . LEU A 1 217 ? 16.201 -26.822 -0.865 1.00 62.88 217 LEU A N 1
ATOM 1728 C CA . LEU A 1 217 ? 14.929 -27.268 -0.260 1.00 62.88 217 LEU A CA 1
ATOM 1729 C C . LEU A 1 217 ? 15.066 -28.184 0.971 1.00 62.88 217 LEU A C 1
ATOM 1731 O O . LEU A 1 217 ? 14.236 -28.026 1.870 1.00 62.88 217 LEU A O 1
ATOM 1735 N N . PRO A 1 218 ? 16.032 -29.126 1.080 1.00 65.44 218 PRO A N 1
ATOM 1736 C CA . PRO A 1 218 ? 16.046 -30.020 2.238 1.00 65.44 218 PRO A CA 1
ATOM 1737 C C . PRO A 1 218 ? 16.261 -29.271 3.565 1.00 65.44 218 PRO A C 1
ATOM 1739 O O . PRO A 1 218 ? 15.665 -29.657 4.562 1.00 65.44 218 PRO A O 1
ATOM 1742 N N . GLY A 1 219 ? 16.986 -28.144 3.570 1.00 62.47 219 GLY A N 1
ATOM 1743 C CA . GLY A 1 219 ? 17.214 -27.347 4.786 1.00 62.47 219 GLY A CA 1
ATOM 1744 C C . GLY A 1 219 ? 16.009 -26.520 5.260 1.00 62.47 219 GLY A C 1
ATOM 1745 O O . GLY A 1 219 ? 15.918 -26.190 6.439 1.00 62.47 219 GLY A O 1
ATOM 1746 N N . LEU A 1 220 ? 15.053 -26.206 4.377 1.00 60.03 220 LEU A N 1
ATOM 1747 C CA . LEU A 1 220 ? 13.812 -25.500 4.742 1.00 60.03 220 LEU A CA 1
ATOM 1748 C C . LEU A 1 220 ? 12.761 -26.450 5.340 1.00 60.03 220 LEU A C 1
ATOM 1750 O O . LEU A 1 220 ? 11.976 -26.048 6.201 1.00 60.03 220 LEU A O 1
ATOM 1754 N N . ALA A 1 221 ? 12.767 -27.722 4.932 1.00 58.78 221 ALA A N 1
ATOM 1755 C CA . ALA A 1 221 ? 11.875 -28.743 5.478 1.00 58.78 221 ALA A CA 1
ATOM 1756 C C . ALA A 1 221 ? 12.219 -29.118 6.931 1.00 58.78 221 ALA A C 1
ATOM 1758 O O . ALA A 1 221 ? 11.320 -29.470 7.699 1.00 58.78 221 ALA A O 1
ATOM 1759 N N . ASP A 1 222 ? 13.489 -28.998 7.326 1.00 61.66 222 ASP A N 1
ATOM 1760 C CA . ASP A 1 222 ? 13.946 -29.323 8.679 1.00 61.66 222 ASP A CA 1
ATOM 1761 C C . ASP A 1 222 ? 13.356 -28.371 9.730 1.00 61.66 222 ASP A C 1
ATOM 1763 O O . ASP A 1 222 ? 12.896 -28.824 10.776 1.00 61.66 222 ASP A O 1
ATOM 1767 N N . GLY A 1 223 ? 13.238 -27.073 9.425 1.00 63.97 223 GLY A N 1
ATOM 1768 C CA . GLY A 1 223 ? 12.611 -26.101 10.331 1.00 63.97 223 GLY A CA 1
ATOM 1769 C C . GLY A 1 223 ? 11.112 -26.346 10.544 1.00 63.97 223 GLY A C 1
ATOM 1770 O O . GLY A 1 223 ? 10.604 -26.198 11.658 1.00 63.97 223 GLY A O 1
ATOM 1771 N N . ILE A 1 224 ? 10.399 -26.776 9.496 1.00 60.44 224 ILE A N 1
ATOM 1772 C CA . ILE A 1 224 ? 8.968 -27.119 9.574 1.00 60.44 224 ILE A CA 1
ATOM 1773 C C . ILE A 1 224 ? 8.774 -28.412 10.377 1.00 60.44 224 ILE A C 1
ATOM 1775 O O . ILE A 1 224 ? 7.887 -28.481 11.229 1.00 60.44 224 ILE A O 1
ATOM 1779 N N . ARG A 1 225 ? 9.629 -29.422 10.159 1.00 60.03 225 ARG A N 1
ATOM 1780 C CA . ARG A 1 225 ? 9.619 -30.673 10.938 1.00 60.03 225 ARG A CA 1
ATOM 1781 C C . ARG A 1 225 ? 9.928 -30.420 12.407 1.00 60.03 225 ARG A C 1
ATOM 1783 O O . ARG A 1 225 ? 9.201 -30.912 13.259 1.00 60.03 225 ARG A O 1
ATOM 1790 N N . GLN A 1 226 ? 10.922 -29.588 12.704 1.00 67.31 226 GLN A N 1
ATOM 1791 C CA . GLN A 1 226 ? 11.322 -29.273 14.074 1.00 67.31 226 GLN A CA 1
ATOM 1792 C C . GLN A 1 226 ? 10.232 -28.510 14.840 1.00 67.31 226 GLN A C 1
ATOM 1794 O O . GLN A 1 226 ? 9.988 -28.804 16.008 1.00 67.31 226 GLN A O 1
ATOM 1799 N N . ARG A 1 227 ? 9.516 -27.584 14.181 1.00 64.19 227 ARG A N 1
ATOM 1800 C CA . ARG A 1 227 ? 8.343 -26.911 14.774 1.00 64.19 227 ARG A CA 1
ATOM 1801 C C . ARG A 1 227 ? 7.190 -27.878 15.035 1.00 64.19 227 ARG A C 1
ATOM 1803 O O . ARG A 1 227 ? 6.579 -27.807 16.095 1.00 64.19 227 ARG A O 1
ATOM 1810 N N . ARG A 1 228 ? 6.930 -28.802 14.105 1.00 66.81 228 ARG A N 1
ATOM 1811 C CA . ARG A 1 228 ? 5.886 -29.827 14.254 1.00 66.81 228 ARG A CA 1
ATOM 1812 C C . ARG A 1 228 ? 6.228 -30.847 15.342 1.00 66.81 228 ARG A C 1
ATOM 1814 O O . ARG A 1 228 ? 5.356 -31.276 16.082 1.00 66.81 228 ARG A O 1
ATOM 1821 N N . GLU A 1 229 ? 7.499 -31.211 15.477 1.00 73.12 229 GLU A N 1
ATOM 1822 C CA . GLU A 1 229 ? 7.967 -32.047 16.583 1.00 73.12 229 GLU A CA 1
ATOM 1823 C C . GLU A 1 229 ? 7.876 -31.320 17.925 1.00 73.12 229 GLU A C 1
ATOM 1825 O O . GLU A 1 229 ? 7.495 -31.936 18.915 1.00 73.12 229 GLU A O 1
ATOM 1830 N N . ALA A 1 230 ? 8.189 -30.023 17.976 1.00 71.88 230 ALA A N 1
ATOM 1831 C CA . ALA A 1 230 ? 8.070 -29.234 19.199 1.00 71.88 230 ALA A CA 1
ATOM 1832 C C . ALA A 1 230 ? 6.610 -29.112 19.663 1.00 71.88 230 ALA A C 1
ATOM 1834 O O . ALA A 1 230 ? 6.349 -29.287 20.851 1.00 71.88 230 ALA A O 1
ATOM 1835 N N . SER A 1 231 ? 5.662 -28.890 18.743 1.00 71.81 231 SER A N 1
ATOM 1836 C CA . SER A 1 231 ? 4.233 -28.839 19.083 1.00 71.81 231 SER A CA 1
ATOM 1837 C C . SER A 1 231 ? 3.711 -30.194 19.562 1.00 71.81 231 SER A C 1
ATOM 1839 O O . SER A 1 231 ? 3.035 -30.252 20.580 1.00 71.81 231 SER A O 1
ATOM 1841 N N . VAL A 1 232 ? 4.094 -31.291 18.899 1.00 80.62 232 VAL A N 1
ATOM 1842 C CA . VAL A 1 232 ? 3.692 -32.650 19.305 1.00 80.62 232 VAL A CA 1
ATOM 1843 C C . VAL A 1 232 ? 4.299 -33.039 20.657 1.00 80.62 232 VAL A C 1
ATOM 1845 O O . VAL A 1 232 ? 3.631 -33.662 21.476 1.00 80.62 232 VAL A O 1
ATOM 1848 N N . ARG A 1 233 ? 5.556 -32.663 20.931 1.00 80.94 233 ARG A N 1
ATOM 1849 C CA . ARG A 1 233 ? 6.189 -32.907 22.239 1.00 80.94 233 ARG A CA 1
ATOM 1850 C C . ARG A 1 233 ? 5.549 -32.079 23.348 1.00 80.94 233 ARG A C 1
ATOM 1852 O O . ARG A 1 233 ? 5.438 -32.583 24.458 1.00 80.94 233 ARG A O 1
ATOM 1859 N N . LEU A 1 234 ? 5.151 -30.839 23.059 1.00 83.88 234 LEU A N 1
ATOM 1860 C CA . LEU A 1 234 ? 4.435 -29.989 24.008 1.00 83.88 234 LEU A CA 1
ATOM 1861 C C . LEU A 1 234 ? 3.059 -30.576 24.336 1.00 83.88 234 LEU A C 1
ATOM 1863 O O . LEU A 1 234 ? 2.732 -30.714 25.506 1.00 83.88 234 LEU A O 1
ATOM 1867 N N . GLU A 1 235 ? 2.299 -30.978 23.320 1.00 84.69 235 GLU A N 1
ATOM 1868 C CA . GLU A 1 235 ? 0.985 -31.610 23.485 1.00 84.69 235 GLU A CA 1
ATOM 1869 C C . GLU A 1 235 ? 1.085 -32.913 24.288 1.00 84.69 235 GLU A C 1
ATOM 1871 O O . GLU A 1 235 ? 0.353 -33.103 25.255 1.00 84.69 235 GLU A O 1
ATOM 1876 N N . TRP A 1 236 ? 2.073 -33.758 23.976 1.00 89.38 236 TRP A N 1
ATOM 1877 C CA . TRP A 1 236 ? 2.351 -34.968 24.750 1.00 89.38 236 TRP A CA 1
ATOM 1878 C C . TRP A 1 236 ? 2.771 -34.673 26.198 1.00 89.38 236 TRP A C 1
ATOM 1880 O O . TRP A 1 236 ? 2.383 -35.398 27.109 1.00 89.38 236 TRP A O 1
ATOM 1890 N N . LEU A 1 237 ? 3.573 -33.627 26.434 1.00 84.50 237 LEU A N 1
ATOM 1891 C CA . LEU A 1 237 ? 3.982 -33.230 27.785 1.00 84.50 237 LEU A CA 1
ATOM 1892 C C . LEU A 1 237 ? 2.796 -32.727 28.607 1.00 84.50 237 LEU A C 1
ATOM 1894 O O . LEU A 1 237 ? 2.707 -33.072 29.780 1.00 84.50 237 LEU A O 1
ATOM 1898 N N . LEU A 1 238 ? 1.899 -31.945 28.005 1.00 83.19 238 LEU A N 1
ATOM 1899 C CA . LEU A 1 238 ? 0.698 -31.447 28.674 1.00 83.19 238 LEU A CA 1
ATOM 1900 C C . LEU A 1 238 ? -0.254 -32.594 29.025 1.00 83.19 238 LEU A C 1
ATOM 1902 O O . LEU A 1 238 ? -0.648 -32.696 30.180 1.00 83.19 238 LEU A O 1
ATOM 1906 N N . ASP A 1 239 ? -0.518 -33.508 28.089 1.00 83.31 239 ASP A N 1
ATOM 1907 C CA . ASP A 1 239 ? -1.297 -34.732 28.339 1.00 83.31 239 ASP A CA 1
ATOM 1908 C C . ASP A 1 239 ? -0.661 -35.589 29.448 1.00 83.31 239 ASP A C 1
ATOM 1910 O O . ASP A 1 239 ? -1.317 -36.052 30.382 1.00 83.31 239 ASP A O 1
ATOM 1914 N N . ARG A 1 240 ? 0.669 -35.738 29.422 1.00 84.38 240 ARG A N 1
ATOM 1915 C CA . ARG A 1 240 ? 1.380 -36.498 30.450 1.00 84.38 240 ARG A CA 1
ATOM 1916 C C . ARG A 1 240 ? 1.312 -35.833 31.824 1.00 84.38 240 ARG A C 1
ATOM 1918 O O . ARG A 1 240 ? 1.175 -36.549 32.815 1.00 84.38 240 ARG A O 1
ATOM 1925 N N . LEU A 1 241 ? 1.435 -34.511 31.901 1.00 81.06 241 LEU A N 1
ATOM 1926 C CA . LEU A 1 241 ? 1.314 -33.768 33.156 1.00 81.06 241 LEU A CA 1
ATOM 1927 C C . LEU A 1 241 ? -0.118 -33.831 33.695 1.00 81.06 241 LEU A C 1
ATOM 1929 O O . LEU A 1 241 ? -0.278 -34.020 34.895 1.00 81.06 241 LEU A O 1
ATOM 1933 N N . ASP A 1 242 ? -1.127 -33.790 32.826 1.00 80.88 242 ASP A N 1
ATOM 1934 C CA . ASP A 1 242 ? -2.543 -33.922 33.196 1.00 80.88 242 ASP A CA 1
ATOM 1935 C C . ASP A 1 242 ? -2.847 -35.307 33.797 1.00 80.88 242 ASP A C 1
ATOM 1937 O O . ASP A 1 242 ? -3.512 -35.444 34.819 1.00 80.88 242 ASP A O 1
ATOM 1941 N N . THR A 1 243 ? -2.238 -36.372 33.264 1.00 84.31 243 THR A N 1
ATOM 1942 C CA . THR A 1 243 ? -2.360 -37.701 33.899 1.00 84.31 243 THR A CA 1
ATOM 1943 C C . THR A 1 243 ? -1.676 -37.801 35.271 1.00 84.31 243 THR A C 1
ATOM 1945 O O . THR A 1 243 ? -2.023 -38.678 36.066 1.00 84.31 243 THR A O 1
ATOM 1948 N N . LEU A 1 244 ? -0.685 -36.947 35.549 1.00 80.31 244 LEU A N 1
ATOM 1949 C CA . LEU A 1 244 ? 0.092 -36.950 36.794 1.00 80.31 244 LEU A CA 1
ATOM 1950 C C . LEU A 1 244 ? -0.450 -35.966 37.840 1.00 80.31 244 LEU A C 1
ATOM 1952 O O . LEU A 1 244 ? -0.271 -36.226 39.030 1.00 80.31 244 LEU A O 1
ATOM 1956 N N . SER A 1 245 ? -1.146 -34.900 37.434 1.00 78.00 245 SER A N 1
ATOM 1957 C CA . SER A 1 245 ? -1.818 -33.962 38.348 1.00 78.00 245 SER A CA 1
ATOM 1958 C C . SER A 1 245 ? -2.854 -34.672 39.222 1.00 78.00 245 SER A C 1
ATOM 1960 O O . SER A 1 245 ? -2.984 -34.367 40.404 1.00 78.00 245 SER A O 1
ATOM 1962 N N . ALA A 1 246 ? -3.480 -35.735 38.705 1.00 77.31 246 ALA A N 1
ATOM 1963 C CA . ALA A 1 246 ? -4.381 -36.602 39.466 1.00 77.31 246 ALA A CA 1
ATOM 1964 C C . ALA A 1 246 ? -3.719 -37.316 40.669 1.00 77.31 246 ALA A C 1
ATOM 1966 O O . ALA A 1 246 ? -4.423 -37.864 41.519 1.00 77.31 246 ALA A O 1
ATOM 1967 N N . GLN A 1 247 ? -2.383 -37.365 40.736 1.00 80.25 247 GLN A N 1
ATOM 1968 C CA . GLN A 1 247 ? -1.624 -38.057 41.787 1.00 80.25 247 GLN A CA 1
ATOM 1969 C C . GLN A 1 247 ? -0.718 -37.122 42.602 1.00 80.25 247 GLN A C 1
ATOM 1971 O O . GLN A 1 247 ? -0.379 -37.469 43.735 1.00 80.25 247 GLN A O 1
ATOM 1976 N N . ASP A 1 248 ? -0.332 -35.962 42.062 1.00 80.25 248 ASP A N 1
ATOM 1977 C CA . ASP A 1 248 ? 0.596 -35.023 42.698 1.00 80.25 248 ASP A CA 1
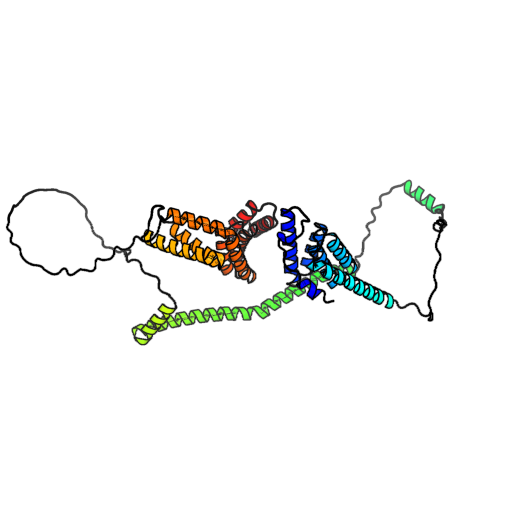ATOM 1978 C C . ASP A 1 248 ? 0.087 -33.574 42.613 1.00 80.25 248 ASP A C 1
ATOM 1980 O O . ASP A 1 248 ? 0.035 -32.961 41.545 1.00 80.25 248 ASP A O 1
ATOM 1984 N N . GLN A 1 249 ? -0.234 -33.009 43.780 1.00 83.12 249 GLN A N 1
ATOM 1985 C CA . GLN A 1 249 ? -0.762 -31.652 43.933 1.00 83.12 249 GLN A CA 1
ATOM 1986 C C . GLN A 1 249 ? 0.215 -30.569 43.443 1.00 83.12 249 GLN A C 1
ATOM 1988 O O . GLN A 1 249 ? -0.212 -29.490 43.034 1.00 83.12 249 GLN A O 1
ATOM 1993 N N . ALA A 1 250 ? 1.527 -30.831 43.458 1.00 81.62 250 ALA A N 1
ATOM 1994 C CA . ALA A 1 250 ? 2.504 -29.876 42.939 1.00 81.62 250 ALA A CA 1
ATOM 1995 C C . ALA A 1 250 ? 2.421 -29.757 41.408 1.00 81.62 250 ALA A C 1
ATOM 1997 O O . ALA A 1 250 ? 2.578 -28.664 40.863 1.00 81.62 250 ALA A O 1
ATOM 1998 N N . VAL A 1 251 ? 2.133 -30.862 40.714 1.00 81.19 251 VAL A N 1
ATOM 1999 C CA . VAL A 1 251 ? 1.991 -30.899 39.249 1.00 81.19 251 VAL A CA 1
ATOM 2000 C C . VAL A 1 251 ? 0.705 -30.201 38.807 1.00 81.19 251 VAL A C 1
ATOM 2002 O O . VAL A 1 251 ? 0.728 -29.466 37.824 1.00 81.19 251 VAL A O 1
ATOM 2005 N N . ASP A 1 252 ? -0.370 -30.366 39.577 1.00 81.31 252 ASP A N 1
ATOM 2006 C CA . ASP A 1 252 ? -1.651 -29.675 39.383 1.00 81.31 252 ASP A CA 1
ATOM 2007 C C . ASP A 1 252 ? -1.482 -28.145 39.440 1.00 81.31 252 ASP A C 1
ATOM 2009 O O . ASP A 1 252 ? -1.831 -27.430 38.504 1.00 81.31 252 ASP A O 1
ATOM 2013 N N . SER A 1 253 ? -0.780 -27.643 40.466 1.00 82.88 253 SER A N 1
ATOM 2014 C CA . SER A 1 253 ? -0.523 -26.201 40.608 1.00 82.88 253 SER A CA 1
ATOM 2015 C C . SER A 1 253 ? 0.318 -25.594 39.474 1.00 82.88 253 SER A C 1
ATOM 2017 O O . SER A 1 253 ? 0.117 -24.440 39.101 1.00 82.88 253 SER A O 1
ATOM 2019 N N . LEU A 1 254 ? 1.243 -26.370 38.899 1.00 83.00 254 LEU A N 1
ATOM 2020 C CA . LEU A 1 254 ? 2.068 -25.932 37.768 1.00 83.00 254 LEU A CA 1
ATOM 2021 C C . LEU A 1 254 ? 1.275 -25.900 36.455 1.00 83.00 254 LEU A C 1
ATOM 2023 O O . LEU A 1 254 ? 1.532 -25.043 35.607 1.00 83.00 254 LEU A O 1
ATOM 2027 N N . LEU A 1 255 ? 0.325 -26.823 36.279 1.00 80.44 255 LEU A N 1
ATOM 2028 C CA . LEU A 1 255 ? -0.602 -26.827 35.147 1.00 80.44 255 LEU A CA 1
ATOM 2029 C C . LEU A 1 255 ? -1.528 -25.611 35.196 1.00 80.44 255 LEU A C 1
ATOM 2031 O O . LEU A 1 255 ? -1.666 -24.935 34.177 1.00 80.44 255 LEU A O 1
ATOM 2035 N N . ASP A 1 256 ? -2.070 -25.283 36.368 1.00 80.94 256 ASP A N 1
ATOM 2036 C CA . ASP A 1 256 ? -2.908 -24.095 36.572 1.00 80.94 256 ASP A CA 1
ATOM 2037 C C . ASP A 1 256 ? -2.147 -22.792 36.287 1.00 80.94 256 ASP A C 1
ATOM 2039 O O . ASP A 1 256 ? -2.651 -21.910 35.588 1.00 80.94 256 ASP A O 1
ATOM 2043 N N . GLU A 1 257 ? -0.906 -22.669 36.771 1.00 84.62 257 GLU A N 1
ATOM 2044 C CA . GLU A 1 257 ? -0.060 -21.497 36.507 1.00 84.62 257 GLU A CA 1
ATOM 2045 C C . GLU A 1 257 ? 0.261 -21.361 35.010 1.00 84.62 257 GLU A C 1
ATOM 2047 O O . GLU A 1 257 ? 0.178 -20.268 34.441 1.00 84.62 257 GLU A O 1
ATOM 2052 N N . TYR A 1 258 ? 0.569 -22.477 34.342 1.00 82.44 258 TYR A N 1
ATOM 2053 C CA . TYR A 1 258 ? 0.791 -22.495 32.899 1.00 82.44 258 TYR A CA 1
ATOM 2054 C C . TYR A 1 258 ? -0.477 -22.119 32.115 1.00 82.44 258 TYR A C 1
ATOM 2056 O O . TYR A 1 258 ? -0.407 -21.317 31.182 1.00 82.44 258 TYR A O 1
ATOM 2064 N N . GLN A 1 259 ? -1.645 -22.640 32.499 1.00 79.50 259 GLN A N 1
ATOM 2065 C CA . GLN A 1 259 ? -2.925 -22.320 31.859 1.00 79.50 259 GLN A CA 1
ATOM 2066 C C . GLN A 1 259 ? -3.315 -20.849 32.058 1.00 79.50 259 GLN A C 1
ATOM 2068 O O . GLN A 1 259 ? -3.744 -20.208 31.098 1.00 79.50 259 GLN A O 1
ATOM 2073 N N . ALA A 1 260 ? -3.090 -20.285 33.248 1.00 77.75 260 ALA A N 1
ATOM 2074 C CA . ALA A 1 260 ? -3.309 -18.866 33.540 1.00 77.75 260 ALA A CA 1
ATOM 2075 C C . ALA A 1 260 ? -2.340 -17.943 32.780 1.00 77.75 260 ALA A C 1
ATOM 2077 O O . ALA A 1 260 ? -2.689 -16.816 32.431 1.00 77.75 260 ALA A O 1
ATOM 2078 N N . PHE A 1 261 ? -1.126 -18.417 32.492 1.00 77.69 261 PHE A N 1
ATOM 2079 C CA . PHE A 1 261 ? -0.167 -17.696 31.656 1.00 77.69 261 PHE A CA 1
ATOM 2080 C C . PHE A 1 261 ? -0.565 -17.704 30.169 1.00 77.69 261 PHE A C 1
ATOM 2082 O O . PHE A 1 261 ? -0.391 -16.701 29.477 1.00 77.69 261 PHE A O 1
ATOM 2089 N N . VAL A 1 262 ? -1.103 -18.823 29.670 1.00 72.75 262 VAL A N 1
ATOM 2090 C CA . VAL A 1 262 ? -1.522 -18.977 28.263 1.00 72.75 262 VAL A CA 1
ATOM 2091 C C . VAL A 1 262 ? -2.895 -18.341 27.992 1.00 72.75 262 VAL A C 1
ATOM 2093 O O . VAL A 1 262 ? -3.128 -17.867 26.880 1.00 72.75 262 VAL A O 1
ATOM 2096 N N . GLN A 1 263 ? -3.783 -18.274 28.990 1.00 56.03 263 GLN A N 1
ATOM 2097 C CA . GLN A 1 263 ? -5.081 -17.601 28.905 1.00 56.03 263 GLN A CA 1
ATOM 2098 C C . GLN A 1 263 ? -5.154 -16.393 29.857 1.00 56.03 263 GLN A C 1
ATOM 2100 O O . GLN A 1 263 ? -5.493 -16.560 31.029 1.00 56.03 263 GLN A O 1
ATOM 2105 N N . PRO A 1 264 ? -4.920 -15.153 29.388 1.00 44.81 264 PRO A N 1
ATOM 2106 C CA . PRO A 1 264 ? -5.338 -13.981 30.147 1.00 44.81 264 PRO A CA 1
ATOM 2107 C C . PRO A 1 264 ? -6.877 -13.963 30.202 1.00 44.81 264 PRO A C 1
ATOM 2109 O O . PRO A 1 264 ? -7.545 -13.953 29.171 1.00 44.81 264 PRO A O 1
ATOM 2112 N N . SER A 1 265 ? -7.420 -14.021 31.417 1.00 37.97 265 SER A N 1
ATOM 2113 C CA . SER A 1 265 ? -8.818 -14.301 31.763 1.00 37.97 265 SER A CA 1
ATOM 2114 C C . SER A 1 265 ? -9.890 -13.675 30.846 1.00 37.97 265 SER A C 1
ATOM 2116 O O . SER A 1 265 ? -9.898 -12.454 30.671 1.00 37.97 265 SER A O 1
ATOM 2118 N N . PRO A 1 266 ? -10.893 -14.444 30.378 1.00 44.78 266 PRO A N 1
ATOM 2119 C CA . PRO A 1 266 ? -12.168 -13.880 29.951 1.00 44.78 266 PRO A CA 1
ATOM 2120 C C . PRO A 1 266 ? -13.001 -13.491 31.187 1.00 44.78 266 PRO A C 1
ATOM 2122 O O . PRO A 1 266 ? -13.161 -14.279 32.120 1.00 44.78 266 PRO A O 1
ATOM 2125 N N . MET A 1 267 ? -13.533 -12.265 31.216 1.00 30.31 267 MET A N 1
ATOM 2126 C CA . MET A 1 267 ? -14.548 -11.874 32.203 1.00 30.31 267 MET A CA 1
ATOM 2127 C C . MET A 1 267 ? -15.871 -12.635 31.965 1.00 30.31 267 MET A C 1
ATOM 2129 O O . MET A 1 267 ? -16.169 -13.001 30.828 1.00 30.31 267 MET A O 1
ATOM 2133 N N . PRO A 1 268 ? -16.664 -12.898 33.022 1.00 47.50 268 PRO A N 1
ATOM 2134 C CA . PRO A 1 268 ? -17.680 -13.945 33.016 1.00 47.50 268 PRO A CA 1
ATOM 2135 C C . PRO A 1 268 ? -19.067 -13.444 32.593 1.00 47.50 268 PRO A C 1
ATOM 2137 O O . PRO A 1 268 ? -19.482 -12.345 32.958 1.00 47.50 268 PRO A O 1
ATOM 2140 N N . SER A 1 269 ? -19.827 -14.303 31.909 1.00 32.09 269 SER A N 1
ATOM 2141 C CA . SER A 1 269 ? -21.303 -14.351 31.878 1.00 32.09 269 SER A CA 1
ATOM 2142 C C . SER A 1 269 ? -21.758 -15.644 31.172 1.00 32.09 269 SER A C 1
ATOM 2144 O O . SER A 1 269 ? -20.963 -16.252 30.461 1.00 32.09 269 SER A O 1
ATOM 2146 N N . PRO A 1 270 ? -23.019 -16.083 31.321 1.00 42.09 270 PRO A N 1
ATOM 2147 C CA . PRO A 1 270 ? -23.597 -16.705 32.504 1.00 42.09 270 PRO A CA 1
ATOM 2148 C C . PRO A 1 270 ? -24.020 -18.159 32.214 1.00 42.09 270 PRO A C 1
ATOM 2150 O O . PRO A 1 270 ? -24.220 -18.569 31.073 1.00 42.09 270 PRO A O 1
ATOM 2153 N N . SER A 1 271 ? -24.214 -18.943 33.271 1.00 37.81 271 SER A N 1
ATOM 2154 C CA . SER A 1 271 ? -24.791 -20.283 33.191 1.00 37.81 271 SER A CA 1
ATOM 2155 C C . SER A 1 271 ? -26.188 -20.274 32.560 1.00 37.81 271 SER A C 1
ATOM 2157 O O . SER A 1 271 ? -27.113 -19.687 33.119 1.00 37.81 271 SER A O 1
ATOM 2159 N N . ALA A 1 272 ? -26.364 -21.025 31.475 1.00 32.53 272 ALA A N 1
ATOM 2160 C CA . ALA A 1 272 ? -27.600 -21.740 31.184 1.00 32.53 272 ALA A CA 1
ATOM 2161 C C . ALA A 1 272 ? -27.283 -22.979 30.339 1.00 32.53 272 ALA A C 1
ATOM 2163 O O . ALA A 1 272 ? -27.010 -22.914 29.147 1.00 32.53 272 ALA A O 1
ATOM 2164 N N . THR A 1 273 ? -27.297 -24.103 31.041 1.00 34.47 273 THR A N 1
ATOM 2165 C CA . THR A 1 273 ? -27.549 -25.469 30.596 1.00 34.47 273 THR A CA 1
ATOM 2166 C C . THR A 1 273 ? -28.346 -25.573 29.289 1.00 34.47 273 THR A C 1
ATOM 2168 O O . THR A 1 273 ? -29.514 -25.188 29.246 1.00 34.47 273 THR A O 1
ATOM 2171 N N . GLU A 1 274 ? -27.759 -26.197 28.267 1.00 29.02 274 GLU A N 1
ATOM 2172 C CA . GLU A 1 274 ? -28.515 -26.889 27.217 1.00 29.02 274 GLU A CA 1
ATOM 2173 C C . GLU A 1 274 ? -28.769 -28.348 27.650 1.00 29.02 274 GLU A C 1
ATOM 2175 O O . GLU A 1 274 ? -27.926 -28.946 28.329 1.00 29.02 274 GLU A O 1
ATOM 2180 N N . PRO A 1 275 ? -29.931 -28.938 27.317 1.00 37.31 275 PRO A N 1
ATOM 2181 C CA . PRO A 1 275 ? -30.345 -30.223 27.853 1.00 37.31 275 PRO A CA 1
ATOM 2182 C C . PRO A 1 275 ? -29.763 -31.388 27.046 1.00 37.31 275 PRO A C 1
ATOM 2184 O O . PRO A 1 275 ? -29.851 -31.440 25.820 1.00 37.31 275 PRO A O 1
ATOM 2187 N N . ALA A 1 276 ? -29.244 -32.383 27.764 1.00 31.53 276 ALA A N 1
ATOM 2188 C CA . ALA A 1 276 ? -28.996 -33.706 27.220 1.00 31.53 276 ALA A CA 1
ATOM 2189 C C . ALA A 1 276 ? -30.324 -34.464 27.068 1.00 31.53 276 ALA A C 1
ATOM 2191 O O . ALA A 1 276 ? -31.098 -34.631 28.009 1.00 31.53 276 ALA A O 1
ATOM 2192 N N . ASN A 1 277 ? -30.551 -34.928 25.847 1.00 30.31 277 ASN A N 1
ATOM 2193 C CA . ASN A 1 277 ? -31.587 -35.864 25.446 1.00 30.31 277 ASN A CA 1
ATOM 2194 C C . ASN A 1 277 ? -31.267 -37.263 26.013 1.00 30.31 277 ASN A C 1
ATOM 2196 O O . ASN A 1 277 ? -30.129 -37.701 25.845 1.00 30.31 277 ASN A O 1
ATOM 2200 N N . SER A 1 278 ? -32.238 -37.956 26.628 1.00 31.80 278 SER A N 1
ATOM 2201 C CA . SER A 1 278 ? -32.476 -39.422 26.554 1.00 31.80 278 SER A CA 1
ATOM 2202 C C . SER A 1 278 ? -33.589 -39.858 27.527 1.00 31.80 278 SER A C 1
ATOM 2204 O O . SER A 1 278 ? -33.372 -39.862 28.731 1.00 31.80 278 SER A O 1
ATOM 2206 N N . GLU A 1 279 ? -34.750 -40.204 26.950 1.00 31.33 279 GLU A N 1
ATOM 2207 C CA . GLU A 1 279 ? -35.748 -41.242 27.319 1.00 31.33 279 GLU A CA 1
ATOM 2208 C C . GLU A 1 279 ? -36.121 -41.518 28.800 1.00 31.33 279 GLU A C 1
ATOM 2210 O O . GLU A 1 279 ? -35.260 -41.699 29.657 1.00 31.33 279 GLU A O 1
ATOM 2215 N N . PRO A 1 280 ? -37.430 -41.693 29.108 1.00 33.66 280 PRO A N 1
ATOM 2216 C CA . PRO A 1 280 ? -38.088 -42.947 28.726 1.00 33.66 280 PRO A CA 1
ATOM 2217 C C . PRO A 1 280 ? -39.548 -42.855 28.253 1.00 33.66 280 PRO A C 1
ATOM 2219 O O . PRO A 1 280 ? -40.313 -41.945 28.564 1.00 33.66 280 PRO A O 1
ATOM 2222 N N . ALA A 1 281 ? -39.915 -43.903 27.518 1.00 28.14 281 ALA A N 1
ATOM 2223 C CA . ALA A 1 281 ? -41.261 -44.288 27.138 1.00 28.14 281 ALA A CA 1
ATOM 2224 C C . ALA A 1 281 ? -42.224 -44.426 28.332 1.00 28.14 281 ALA A C 1
ATOM 2226 O O . ALA A 1 281 ? -41.885 -45.057 29.330 1.00 28.14 281 ALA A O 1
ATOM 2227 N N . ALA A 1 282 ? -43.455 -43.929 28.171 1.00 29.98 282 ALA A N 1
ATOM 2228 C CA . ALA A 1 282 ? -44.703 -44.708 28.206 1.00 29.98 282 ALA A CA 1
ATOM 2229 C C . ALA A 1 282 ? -45.919 -43.764 28.312 1.00 29.98 282 ALA A C 1
ATOM 2231 O O . ALA A 1 282 ? -45.973 -42.928 29.205 1.00 29.98 282 ALA A O 1
ATOM 2232 N N . SER A 1 283 ? -46.861 -43.937 27.376 1.00 30.86 283 SER A N 1
ATOM 2233 C CA . SER A 1 283 ? -48.329 -43.798 27.457 1.00 30.86 283 SER A CA 1
ATOM 2234 C C . SER A 1 283 ? -48.893 -43.060 28.690 1.00 30.86 283 SER A C 1
ATOM 2236 O O . SER A 1 283 ? -48.637 -43.450 29.819 1.00 30.86 283 SER A O 1
ATOM 2238 N N . THR A 1 284 ? -49.838 -42.116 28.628 1.00 31.72 284 THR A N 1
ATOM 2239 C CA . THR A 1 284 ? -51.142 -42.147 27.938 1.00 31.72 284 THR A CA 1
ATOM 2240 C C . THR A 1 284 ? -51.832 -40.790 28.200 1.00 31.72 284 THR A C 1
ATOM 2242 O O . THR A 1 284 ? -51.810 -40.307 29.328 1.00 31.72 284 THR A O 1
ATOM 2245 N N . GLU A 1 285 ? -52.469 -40.196 27.196 1.00 26.88 285 GLU A N 1
ATOM 2246 C CA . GLU A 1 285 ? -53.522 -39.168 27.323 1.00 26.88 285 GLU A CA 1
ATOM 2247 C C . GLU A 1 285 ? -54.850 -39.788 27.850 1.00 26.88 285 GLU A C 1
ATOM 2249 O O . GLU A 1 285 ? -54.939 -41.018 27.891 1.00 26.88 285 GLU A O 1
ATOM 2254 N N . PRO A 1 286 ? -55.960 -39.042 28.088 1.00 48.34 286 PRO A N 1
ATOM 2255 C CA . PRO A 1 286 ? -56.125 -37.613 28.409 1.00 48.34 286 PRO A CA 1
ATOM 2256 C C . PRO A 1 286 ? -57.242 -37.313 29.464 1.00 48.34 286 PRO A C 1
ATOM 2258 O O . PRO A 1 286 ? -58.028 -38.171 29.855 1.00 48.34 286 PRO A O 1
ATOM 2261 N N . ASN A 1 287 ? -57.408 -36.013 29.748 1.00 28.61 287 ASN A N 1
ATOM 2262 C CA . ASN A 1 287 ? -58.689 -35.271 29.793 1.00 28.61 287 ASN A CA 1
ATOM 2263 C C . ASN A 1 287 ? -59.454 -34.979 31.115 1.00 28.61 287 ASN A C 1
ATOM 2265 O O . ASN A 1 287 ? -59.763 -35.862 31.902 1.00 28.61 287 ASN A O 1
ATOM 2269 N N . VAL A 1 288 ? -59.828 -33.685 31.207 1.00 31.53 288 VAL A N 1
ATOM 2270 C CA . VAL A 1 288 ? -60.920 -32.941 31.900 1.00 31.53 288 VAL A CA 1
ATOM 2271 C C . VAL A 1 288 ? -61.474 -33.419 33.251 1.00 31.53 288 VAL A C 1
ATOM 2273 O O . VAL A 1 288 ? -61.935 -34.546 33.380 1.00 31.53 288 VAL A O 1
ATOM 2276 N N . THR A 1 289 ? -61.698 -32.470 34.176 1.00 29.58 289 THR A N 1
ATOM 2277 C CA . THR A 1 289 ? -63.046 -31.991 34.600 1.00 29.58 289 THR A CA 1
ATOM 2278 C C . THR A 1 289 ? -62.957 -31.106 35.852 1.00 29.58 289 THR A C 1
ATOM 2280 O O . THR A 1 289 ? -62.191 -31.366 36.773 1.00 29.58 289 THR A O 1
ATOM 2283 N N . ALA A 1 290 ? -63.748 -30.032 35.838 1.00 33.91 290 ALA A N 1
ATOM 2284 C CA . ALA A 1 290 ? -63.943 -29.032 36.884 1.00 33.91 290 ALA A CA 1
ATOM 2285 C C . ALA A 1 290 ? -64.702 -29.548 38.125 1.00 33.91 290 ALA A C 1
ATOM 2287 O O . ALA A 1 290 ? -65.467 -30.501 38.015 1.00 33.91 290 ALA A O 1
ATOM 2288 N N . SER A 1 291 ? -64.561 -28.846 39.260 1.00 32.22 291 SER A N 1
ATOM 2289 C CA . SER A 1 291 ? -65.595 -28.495 40.276 1.00 32.22 291 SER A CA 1
ATOM 2290 C C . SER A 1 291 ? -64.875 -27.966 41.532 1.00 32.22 291 SER A C 1
ATOM 2292 O O . SER A 1 291 ? -63.941 -28.595 42.010 1.00 32.22 291 SER A O 1
ATOM 2294 N N . GLU A 1 292 ? -65.043 -26.701 41.922 1.00 32.12 292 GLU A N 1
ATOM 2295 C CA . GLU A 1 292 ? -66.116 -26.127 42.763 1.00 32.12 292 GLU A CA 1
ATOM 2296 C C . GLU A 1 292 ? -65.977 -26.369 44.289 1.00 32.12 292 GLU A C 1
ATOM 2298 O O . GLU A 1 292 ? -66.139 -27.478 44.783 1.00 32.12 292 GLU A O 1
ATOM 2303 N N . THR A 1 293 ? -65.816 -25.243 45.007 1.00 31.23 293 THR A N 1
ATOM 2304 C CA . THR A 1 293 ? -66.615 -24.835 46.188 1.00 31.23 293 THR A CA 1
ATOM 2305 C C . THR A 1 293 ? -66.116 -25.068 47.634 1.00 31.23 293 THR A C 1
ATOM 2307 O O . THR A 1 293 ? -65.746 -26.161 48.042 1.00 31.23 293 THR A O 1
ATOM 2310 N N . ALA A 1 294 ? -66.304 -23.977 48.408 1.00 32.38 294 ALA A N 1
ATOM 2311 C CA . ALA A 1 294 ? -66.432 -23.786 49.870 1.00 32.38 294 ALA A CA 1
ATOM 2312 C C . ALA A 1 294 ? -65.138 -23.647 50.704 1.00 32.38 294 ALA A C 1
ATOM 2314 O O . ALA A 1 294 ? -64.401 -24.601 50.899 1.00 32.38 294 ALA A O 1
ATOM 2315 N N . ILE A 1 295 ? -64.739 -22.429 51.110 1.00 36.16 295 ILE A N 1
ATOM 2316 C CA . ILE A 1 295 ? -65.229 -21.578 52.231 1.00 36.16 295 ILE A CA 1
ATOM 2317 C C . ILE A 1 295 ? -64.908 -22.154 53.624 1.00 36.16 295 ILE A C 1
ATOM 2319 O O . ILE A 1 295 ? -65.546 -23.101 54.068 1.00 36.16 295 ILE A O 1
ATOM 2323 N N . SER A 1 296 ? -64.038 -21.462 54.373 1.00 31.34 296 SER A N 1
ATOM 2324 C CA . SER A 1 296 ? -64.267 -21.159 55.795 1.00 31.34 296 SER A CA 1
ATOM 2325 C C . SER A 1 296 ? -63.463 -19.923 56.231 1.00 31.34 296 SER A C 1
ATOM 2327 O O . SER A 1 296 ? -62.439 -19.585 55.644 1.00 31.34 296 SER A O 1
ATOM 2329 N N . VAL A 1 297 ? -64.001 -19.217 57.220 1.00 33.38 297 VAL A N 1
ATOM 2330 C CA . VAL A 1 297 ? -63.943 -17.767 57.452 1.00 33.38 297 VAL A CA 1
ATOM 2331 C C . VAL A 1 297 ? -63.402 -17.485 58.867 1.00 33.38 297 VAL A C 1
ATOM 2333 O O . VAL A 1 297 ? -63.964 -18.022 59.811 1.00 33.38 297 VAL A O 1
ATOM 2336 N N . SER A 1 298 ? -62.407 -16.578 58.984 1.00 31.72 298 SER A N 1
ATOM 2337 C CA . SER A 1 298 ? -62.140 -15.614 60.100 1.00 31.72 298 SER A CA 1
ATOM 2338 C C . SER A 1 298 ? -61.841 -16.118 61.545 1.00 31.72 298 SER A C 1
ATOM 2340 O O . SER A 1 298 ? -62.043 -17.290 61.832 1.00 31.72 298 SER A O 1
ATOM 2342 N N . PRO A 1 299 ? -61.519 -15.244 62.545 1.00 49.56 299 PRO A N 1
ATOM 2343 C CA . PRO A 1 299 ? -60.646 -14.036 62.574 1.00 49.56 299 PRO A CA 1
ATOM 2344 C C . PRO A 1 299 ? -59.778 -13.843 63.878 1.00 49.56 299 PRO A C 1
ATOM 2346 O O . PRO A 1 299 ? -60.185 -14.307 64.933 1.00 49.56 299 PRO A O 1
ATOM 2349 N N . THR A 1 300 ? -58.692 -13.028 63.803 1.00 28.98 300 THR A N 1
ATOM 2350 C CA . THR A 1 300 ? -58.240 -11.938 64.756 1.00 28.98 300 THR A CA 1
ATOM 2351 C C . THR A 1 300 ? -57.867 -12.287 66.240 1.00 28.98 300 THR A C 1
ATOM 2353 O O . THR A 1 300 ? -58.330 -13.319 66.706 1.00 28.98 300 THR A O 1
ATOM 2356 N N . PRO A 1 301 ? -57.114 -11.487 67.070 1.00 45.69 301 PRO A N 1
ATOM 2357 C CA . PRO A 1 301 ? -56.363 -10.212 66.900 1.00 45.69 301 PRO A CA 1
ATOM 2358 C C . PRO A 1 301 ? -54.878 -10.162 67.383 1.00 45.69 301 PRO A C 1
ATOM 2360 O O . PRO A 1 301 ? -54.444 -10.904 68.254 1.00 45.69 301 PRO A O 1
ATOM 2363 N N . THR A 1 302 ? -54.155 -9.176 66.832 1.00 32.50 302 THR A N 1
ATOM 2364 C CA . THR A 1 302 ? -53.340 -8.095 67.455 1.00 32.50 302 THR A CA 1
ATOM 2365 C C . THR A 1 302 ? -52.782 -8.233 68.890 1.00 32.50 302 THR A C 1
ATOM 2367 O O . THR A 1 302 ? -53.567 -8.248 69.830 1.00 32.50 302 THR A O 1
ATOM 2370 N N . ASP A 1 303 ? -51.450 -8.123 69.061 1.00 33.88 303 ASP A N 1
ATOM 2371 C CA . ASP A 1 303 ? -50.794 -6.991 69.770 1.00 33.88 303 ASP A CA 1
ATOM 2372 C C . ASP A 1 303 ? -49.263 -6.918 69.479 1.00 33.88 303 ASP A C 1
ATOM 2374 O O . ASP A 1 303 ? -48.658 -7.947 69.166 1.00 33.88 303 ASP A O 1
ATOM 2378 N N . PRO A 1 304 ? -48.629 -5.722 69.512 1.00 47.66 304 PRO A N 1
ATOM 2379 C CA . PRO A 1 304 ? -47.282 -5.439 69.027 1.00 47.66 304 PRO A CA 1
ATOM 2380 C C . PRO A 1 304 ? -46.244 -5.428 70.158 1.00 47.66 304 PRO A C 1
ATOM 2382 O O . PRO A 1 304 ? -46.583 -5.138 71.302 1.00 47.66 304 PRO A O 1
ATOM 2385 N N . SER A 1 305 ? -44.963 -5.637 69.828 1.00 30.52 305 SER A N 1
ATOM 2386 C CA . SER A 1 305 ? -43.821 -4.834 70.318 1.00 30.52 305 SER A CA 1
ATOM 2387 C C . SER A 1 305 ? -42.461 -5.469 69.992 1.00 30.52 305 SER A C 1
ATOM 2389 O O . SER A 1 305 ? -42.177 -6.593 70.388 1.00 30.52 305 SER A O 1
ATOM 2391 N N . GLN A 1 306 ? -41.596 -4.626 69.415 1.00 34.84 306 GLN A N 1
ATOM 2392 C CA . GLN A 1 306 ? -40.126 -4.617 69.498 1.00 34.84 306 GLN A CA 1
ATOM 2393 C C . GLN A 1 306 ? -39.269 -5.503 68.564 1.00 34.84 306 GLN A C 1
ATOM 2395 O O . GLN A 1 306 ? -39.720 -6.513 68.038 1.00 34.84 306 GLN A O 1
ATOM 2400 N N . PRO A 1 307 ? -38.043 -5.031 68.238 1.00 39.50 307 PRO A N 1
ATOM 2401 C CA . PRO A 1 307 ? -37.565 -4.906 66.868 1.00 39.50 307 PRO A CA 1
ATOM 2402 C C . PRO A 1 307 ? -36.454 -5.913 66.582 1.00 39.50 307 PRO A C 1
ATOM 2404 O O . PRO A 1 307 ? -35.423 -5.930 67.254 1.00 39.50 307 PRO A O 1
ATOM 2407 N N . THR A 1 308 ? -36.630 -6.743 65.561 1.00 32.62 308 THR A N 1
ATOM 2408 C CA . THR A 1 308 ? -35.568 -7.651 65.128 1.00 32.62 308 THR A CA 1
ATOM 2409 C C . THR A 1 308 ? -34.757 -6.979 64.032 1.00 32.62 308 THR A C 1
ATOM 2411 O O . THR A 1 308 ? -35.294 -6.521 63.026 1.00 32.62 308 THR A O 1
ATOM 2414 N N . ALA A 1 309 ? -33.460 -6.870 64.303 1.00 33.78 309 ALA A N 1
ATOM 2415 C CA . ALA A 1 309 ? -32.441 -6.274 63.465 1.00 33.78 309 ALA A CA 1
ATOM 2416 C C . ALA A 1 309 ? -32.597 -6.665 61.989 1.00 33.78 309 ALA A C 1
ATOM 2418 O O . ALA A 1 309 ? -32.690 -7.843 61.648 1.00 33.78 309 ALA A O 1
ATOM 2419 N N . ALA A 1 310 ? -32.578 -5.654 61.121 1.00 32.81 310 ALA A N 1
ATOM 2420 C CA . ALA A 1 310 ? -32.396 -5.835 59.696 1.00 32.81 310 ALA A CA 1
ATOM 2421 C C . ALA A 1 310 ? -31.008 -6.446 59.459 1.00 32.81 310 ALA A C 1
ATOM 2423 O O . ALA A 1 310 ? -30.003 -5.744 59.369 1.00 32.81 310 ALA A O 1
ATOM 2424 N N . THR A 1 311 ? -30.948 -7.772 59.365 1.00 34.12 311 THR A N 1
ATOM 2425 C CA . THR A 1 311 ? -29.900 -8.441 58.606 1.00 34.12 311 THR A CA 1
ATOM 2426 C C . THR A 1 311 ? -30.164 -8.079 57.153 1.00 34.12 311 THR A C 1
ATOM 2428 O O . THR A 1 311 ? -31.038 -8.651 56.504 1.00 34.12 311 THR A O 1
ATOM 2431 N N . THR A 1 312 ? -29.458 -7.064 56.660 1.00 35.88 312 THR A N 1
ATOM 2432 C CA . THR A 1 312 ? -29.357 -6.782 55.232 1.00 35.88 312 THR A CA 1
ATOM 2433 C C . THR A 1 312 ? -28.738 -8.010 54.579 1.00 35.88 312 THR A C 1
ATOM 2435 O O . THR A 1 312 ? -27.519 -8.182 54.577 1.00 35.88 312 THR A O 1
ATOM 2438 N N . ALA A 1 313 ? -29.591 -8.894 54.063 1.00 34.03 313 ALA A N 1
ATOM 2439 C CA . ALA A 1 313 ? -29.198 -9.791 52.997 1.00 34.03 313 ALA A CA 1
ATOM 2440 C C . ALA A 1 313 ? -28.586 -8.913 51.891 1.00 34.03 313 ALA A C 1
ATOM 2442 O O . ALA A 1 313 ? -29.171 -7.872 51.573 1.00 34.03 313 ALA A O 1
ATOM 2443 N N . PRO A 1 314 ? -27.404 -9.249 51.352 1.00 42.38 314 PRO A N 1
ATOM 2444 C CA . PRO A 1 314 ? -26.856 -8.512 50.230 1.00 42.38 314 PRO A CA 1
ATOM 2445 C C . PRO A 1 314 ? -27.860 -8.631 49.085 1.00 42.38 314 PRO A C 1
ATOM 2447 O O . PRO A 1 314 ? -28.068 -9.711 48.534 1.00 42.38 314 PRO A O 1
ATOM 2450 N N . THR A 1 315 ? -28.532 -7.519 48.787 1.00 39.84 315 THR A N 1
ATOM 2451 C CA . THR A 1 315 ? -29.308 -7.322 47.570 1.00 39.84 315 THR A CA 1
ATOM 2452 C C . THR A 1 315 ? -28.415 -7.754 46.418 1.00 39.84 315 THR A C 1
ATOM 2454 O O . THR A 1 315 ? -27.400 -7.108 46.160 1.00 39.84 315 THR A O 1
ATOM 2457 N N . ALA A 1 316 ? -28.747 -8.878 45.780 1.00 42.75 316 ALA A N 1
ATOM 2458 C CA . ALA A 1 316 ? -28.106 -9.285 44.544 1.00 42.75 316 ALA A CA 1
ATOM 2459 C C . ALA A 1 316 ? -28.205 -8.090 43.592 1.00 42.75 316 ALA A C 1
ATOM 2461 O O . ALA A 1 316 ? -29.308 -7.638 43.276 1.00 42.75 316 ALA A O 1
ATOM 2462 N N . ALA A 1 317 ? -27.054 -7.511 43.243 1.00 47.47 317 ALA A N 1
ATOM 2463 C CA . ALA A 1 317 ? -26.992 -6.421 42.288 1.00 47.47 317 ALA A CA 1
ATOM 2464 C C . ALA A 1 317 ? -27.742 -6.860 41.019 1.00 47.47 317 ALA A C 1
ATOM 2466 O O . ALA A 1 317 ? -27.589 -8.018 40.615 1.00 47.47 317 ALA A O 1
ATOM 2467 N N . PRO A 1 318 ? -28.577 -5.997 40.414 1.00 57.88 318 PRO A N 1
ATOM 2468 C CA . PRO A 1 318 ? -29.248 -6.349 39.173 1.00 57.88 318 PRO A CA 1
ATOM 2469 C C . PRO A 1 318 ? -28.173 -6.726 38.156 1.00 57.88 318 PRO A C 1
ATOM 2471 O O . PRO A 1 318 ? -27.268 -5.933 37.895 1.00 57.88 318 PRO A O 1
ATOM 2474 N N . THR A 1 319 ? -28.234 -7.952 37.634 1.00 63.47 319 THR A N 1
ATOM 2475 C CA . THR A 1 319 ? -27.383 -8.375 36.523 1.00 63.47 319 THR A CA 1
ATOM 2476 C C . THR A 1 319 ? -27.569 -7.349 35.402 1.00 63.47 319 THR A C 1
ATOM 2478 O O . THR A 1 319 ? -28.709 -7.159 34.969 1.00 63.47 319 THR A O 1
ATOM 2481 N N . PRO A 1 320 ? -26.514 -6.619 34.997 1.00 69.81 320 PRO A N 1
ATOM 2482 C CA . PRO A 1 320 ? -26.659 -5.556 34.015 1.00 69.81 320 PRO A CA 1
ATOM 2483 C C . PRO A 1 320 ? -27.135 -6.146 32.685 1.00 69.81 320 PRO A C 1
ATOM 2485 O O . PRO A 1 320 ? -26.708 -7.232 32.293 1.00 69.81 320 PRO A O 1
ATOM 2488 N N . ASP A 1 321 ? -28.046 -5.438 32.014 1.00 84.38 321 ASP A N 1
ATOM 2489 C CA . ASP A 1 321 ? -28.565 -5.832 30.703 1.00 84.38 321 ASP A CA 1
ATOM 2490 C C . ASP A 1 321 ? -27.381 -6.032 29.736 1.00 84.38 321 ASP A C 1
ATOM 2492 O O . ASP A 1 321 ? -26.587 -5.097 29.577 1.00 84.38 321 ASP A O 1
ATOM 2496 N N . PRO A 1 322 ? -27.226 -7.204 29.089 1.00 87.19 322 PRO A N 1
ATOM 2497 C CA . PRO A 1 322 ? -26.116 -7.460 28.172 1.00 87.19 322 PRO A CA 1
ATOM 2498 C C . PRO A 1 322 ? -25.999 -6.403 27.064 1.00 87.19 322 PRO A C 1
ATOM 2500 O O . PRO A 1 322 ? -24.884 -6.063 26.667 1.00 87.19 322 PRO A O 1
ATOM 2503 N N . ALA A 1 323 ? -27.114 -5.818 26.609 1.00 89.06 323 ALA A N 1
ATOM 2504 C CA . ALA A 1 323 ? -27.086 -4.738 25.623 1.00 89.06 323 ALA A CA 1
ATOM 2505 C C . ALA A 1 323 ? -26.481 -3.443 26.195 1.00 89.06 323 ALA A C 1
ATOM 2507 O O . ALA A 1 323 ? -25.758 -2.730 25.498 1.00 89.06 323 ALA A O 1
ATOM 2508 N N . SER A 1 324 ? -26.730 -3.158 27.476 1.00 89.00 324 SER A N 1
ATOM 2509 C CA . SER A 1 324 ? -26.132 -2.015 28.175 1.00 89.00 324 SER A CA 1
ATOM 2510 C C . SER A 1 324 ? -24.626 -2.199 28.398 1.00 89.00 324 SER A C 1
ATOM 2512 O O . SER A 1 324 ? -23.869 -1.246 28.222 1.00 89.00 324 SER A O 1
ATOM 2514 N N . VAL A 1 325 ? -24.172 -3.425 28.691 1.00 91.19 325 VAL A N 1
ATOM 2515 C CA . VAL A 1 325 ? -22.742 -3.752 28.840 1.00 91.19 325 VAL A CA 1
ATOM 2516 C C . VAL A 1 325 ? -22.016 -3.605 27.504 1.00 91.19 325 VAL A C 1
ATOM 2518 O O . VAL A 1 325 ? -21.010 -2.902 27.423 1.00 91.19 325 VAL A O 1
ATOM 2521 N N . ALA A 1 326 ? -22.569 -4.177 26.431 1.00 92.56 326 ALA A N 1
ATOM 2522 C CA . ALA A 1 326 ? -21.992 -4.059 25.093 1.00 92.56 326 ALA A CA 1
ATOM 2523 C C . ALA A 1 326 ? -21.911 -2.593 24.621 1.00 92.56 326 ALA A C 1
ATOM 2525 O O . ALA A 1 326 ? -20.928 -2.194 23.994 1.00 92.56 326 ALA A O 1
ATOM 2526 N N . LEU A 1 327 ? -22.899 -1.762 24.979 1.00 93.75 327 LEU A N 1
ATOM 2527 C CA . LEU A 1 327 ? -22.868 -0.323 24.714 1.00 93.75 327 LEU A CA 1
ATOM 2528 C C . LEU A 1 327 ? -21.740 0.392 25.486 1.00 93.75 327 LEU A C 1
ATOM 2530 O O . LEU A 1 327 ? -21.069 1.262 24.924 1.00 93.75 327 LEU A O 1
ATOM 2534 N N . GLN A 1 328 ? -21.494 0.027 26.748 1.00 93.75 328 GLN A N 1
ATOM 2535 C CA . GLN A 1 328 ? -20.379 0.580 27.531 1.00 93.75 328 GLN A CA 1
ATOM 2536 C C . GLN A 1 328 ? -19.017 0.180 26.954 1.00 93.75 328 GLN A C 1
ATOM 2538 O O . GLN A 1 328 ? -18.116 1.020 26.868 1.00 93.75 328 GLN A O 1
ATOM 2543 N N . ASP A 1 329 ? -18.863 -1.071 26.524 1.00 94.69 329 ASP A N 1
ATOM 2544 C CA . ASP A 1 329 ? -17.625 -1.555 25.912 1.00 94.69 329 ASP A CA 1
ATOM 2545 C C . ASP A 1 329 ? -17.357 -0.883 24.558 1.00 94.69 329 ASP A C 1
ATOM 2547 O O . ASP A 1 329 ? -16.243 -0.407 24.320 1.00 94.69 329 ASP A O 1
ATOM 2551 N N . ALA A 1 330 ? -18.386 -0.729 23.716 1.00 96.12 330 ALA A N 1
ATOM 2552 C CA . ALA A 1 330 ? -18.285 0.020 22.463 1.00 96.12 330 ALA A CA 1
ATOM 2553 C C . ALA A 1 330 ? -17.881 1.485 22.699 1.00 96.12 330 ALA A C 1
ATOM 2555 O O . ALA A 1 330 ? -17.033 2.022 21.984 1.00 96.12 330 ALA A O 1
ATOM 2556 N N . SER A 1 331 ? -18.434 2.123 23.735 1.00 96.31 331 SER A N 1
ATOM 2557 C CA . SER A 1 331 ? -18.055 3.487 24.120 1.00 96.31 331 SER A CA 1
ATOM 2558 C C . SER A 1 331 ? -16.590 3.578 24.553 1.00 96.31 331 SER A C 1
ATOM 2560 O O . SER A 1 331 ? -15.867 4.483 24.130 1.00 96.31 331 SER A O 1
ATOM 2562 N N . ARG A 1 332 ? -16.109 2.614 25.348 1.00 96.44 332 ARG A N 1
ATOM 2563 C CA . ARG A 1 332 ? -14.705 2.568 25.777 1.00 96.44 332 ARG A CA 1
ATOM 2564 C C . ARG A 1 332 ? -13.761 2.463 24.581 1.00 96.44 332 ARG A C 1
ATOM 2566 O O . ARG A 1 332 ? -12.782 3.207 24.521 1.00 96.44 332 ARG A O 1
ATOM 2573 N N . LEU A 1 333 ? -14.071 1.582 23.631 1.00 97.81 333 LEU A N 1
ATOM 2574 C CA . LEU A 1 333 ? -13.301 1.419 22.396 1.00 97.81 333 LEU A CA 1
ATOM 2575 C C . LEU A 1 333 ? -13.316 2.695 21.548 1.00 97.81 333 LEU A C 1
ATOM 2577 O O . LEU A 1 333 ? -12.266 3.134 21.080 1.00 97.81 333 LEU A O 1
ATOM 2581 N N . TYR A 1 334 ? -14.475 3.344 21.414 1.00 97.31 334 TYR A N 1
ATOM 2582 C CA . TYR A 1 334 ? -14.586 4.626 20.720 1.00 97.31 334 TYR A CA 1
ATOM 2583 C C . TYR A 1 334 ? -13.696 5.705 21.360 1.00 97.31 334 TYR A C 1
ATOM 2585 O O . TYR A 1 334 ? -12.912 6.350 20.664 1.00 97.31 334 TYR A O 1
ATOM 2593 N N . LEU A 1 335 ? -13.733 5.862 22.687 1.00 96.50 335 LEU A N 1
ATOM 2594 C CA . LEU A 1 335 ? -12.885 6.831 23.393 1.00 96.50 335 LEU A CA 1
ATOM 2595 C C . LEU A 1 335 ? -11.388 6.516 23.249 1.00 96.50 335 LEU A C 1
ATOM 2597 O O . LEU A 1 335 ? -10.577 7.426 23.070 1.00 96.50 335 LEU A O 1
ATOM 2601 N N . GLN A 1 336 ? -11.005 5.237 23.286 1.00 97.62 336 GLN A N 1
ATOM 2602 C CA . GLN A 1 336 ? -9.628 4.822 23.004 1.00 97.62 336 GLN A CA 1
ATOM 2603 C C . GLN A 1 336 ? -9.214 5.192 21.577 1.00 97.62 336 GLN A C 1
ATOM 2605 O O . GLN A 1 336 ? -8.123 5.727 21.381 1.00 97.62 336 GLN A O 1
ATOM 2610 N N . ALA A 1 337 ? -10.085 4.978 20.589 1.00 97.50 337 ALA A N 1
ATOM 2611 C CA . ALA A 1 337 ? -9.815 5.360 19.209 1.00 97.50 337 ALA A CA 1
ATOM 2612 C C . ALA A 1 337 ? -9.640 6.874 19.034 1.00 97.50 337 ALA A C 1
ATOM 2614 O O . ALA A 1 337 ? -8.700 7.305 18.367 1.00 97.50 337 ALA A O 1
ATOM 2615 N N . VAL A 1 338 ? -10.481 7.687 19.682 1.00 97.12 338 VAL A N 1
ATOM 2616 C CA . VAL A 1 338 ? -10.364 9.158 19.673 1.00 97.12 338 VAL A CA 1
ATOM 2617 C C . VAL A 1 338 ? -9.004 9.616 20.210 1.00 97.12 338 VAL A C 1
ATOM 2619 O O . VAL A 1 338 ? -8.416 10.552 19.668 1.00 97.12 338 VAL A O 1
ATOM 2622 N N . ASN A 1 339 ? -8.474 8.942 21.234 1.00 96.50 339 ASN A N 1
ATOM 2623 C CA . ASN A 1 339 ? -7.160 9.255 21.802 1.00 96.50 339 ASN A CA 1
ATOM 2624 C C . ASN A 1 339 ? -5.991 8.808 20.908 1.00 96.50 339 ASN A C 1
ATOM 2626 O O . ASN A 1 339 ? -4.925 9.419 20.948 1.00 96.50 339 ASN A O 1
ATOM 2630 N N . LEU A 1 340 ? -6.180 7.754 20.110 1.00 94.94 340 LEU A N 1
ATOM 2631 C CA . LEU A 1 340 ? -5.143 7.170 19.254 1.00 94.94 340 LEU A CA 1
ATOM 2632 C C . LEU A 1 340 ? -5.117 7.755 17.836 1.00 94.94 340 LEU A C 1
ATOM 2634 O O . LEU A 1 340 ? -4.103 7.631 17.159 1.00 94.94 340 LEU A O 1
ATOM 2638 N N . GLN A 1 341 ? -6.182 8.424 17.379 1.00 90.62 341 GLN A N 1
ATOM 2639 C CA . GLN A 1 341 ? -6.337 8.856 15.978 1.00 90.62 341 GLN A CA 1
ATOM 2640 C C . GLN A 1 341 ? -5.180 9.709 15.420 1.00 90.62 341 GLN A C 1
ATOM 2642 O O . GLN A 1 341 ? -4.995 9.770 14.207 1.00 90.62 341 GLN A O 1
ATOM 2647 N N . SER A 1 342 ? -4.417 10.392 16.281 1.00 89.06 342 SER A N 1
ATOM 2648 C CA . SER A 1 342 ? -3.279 11.234 15.893 1.00 89.06 342 SER A CA 1
ATOM 2649 C C . SER A 1 342 ? -1.915 10.551 16.039 1.00 89.06 342 SER A C 1
ATOM 2651 O O . SER A 1 342 ? -0.957 11.005 15.416 1.00 89.06 342 SER A O 1
ATOM 2653 N N . SER A 1 343 ? -1.807 9.489 16.843 1.00 93.25 343 SER A N 1
ATOM 2654 C CA . SER A 1 343 ? -0.544 8.810 17.166 1.00 93.25 343 SER A CA 1
ATOM 2655 C C . SER A 1 343 ? -0.436 7.415 16.547 1.00 93.25 343 SER A C 1
ATOM 2657 O O . SER A 1 343 ? 0.625 7.066 16.033 1.00 93.25 343 SER A O 1
ATOM 2659 N N . ASP A 1 344 ? -1.522 6.641 16.553 1.00 95.62 344 ASP A N 1
ATOM 2660 C CA . ASP A 1 344 ? -1.601 5.285 16.009 1.00 95.62 344 ASP A CA 1
ATOM 2661 C C . ASP A 1 344 ? -2.943 5.060 15.294 1.00 95.62 344 ASP A C 1
ATOM 2663 O O . ASP A 1 344 ? -3.951 4.640 15.870 1.00 95.62 344 ASP A O 1
ATOM 2667 N N . LEU A 1 345 ? -2.938 5.334 13.988 1.00 94.44 345 LEU A N 1
ATOM 2668 C CA . LEU A 1 345 ? -4.108 5.163 13.127 1.00 94.44 345 LEU A CA 1
ATOM 2669 C C . LEU A 1 345 ? -4.553 3.702 12.988 1.00 94.44 345 LEU A C 1
ATOM 2671 O O . LEU A 1 345 ? -5.740 3.463 12.764 1.00 94.44 345 LEU A O 1
ATOM 2675 N N . ALA A 1 346 ? -3.637 2.733 13.097 1.00 94.19 346 ALA A N 1
ATOM 2676 C CA . ALA A 1 346 ? -3.989 1.322 12.967 1.00 94.19 346 ALA A CA 1
ATOM 2677 C C . ALA A 1 346 ? -4.773 0.858 14.197 1.00 94.19 346 ALA A C 1
ATOM 2679 O O . ALA A 1 346 ? -5.869 0.311 14.059 1.00 94.19 346 ALA A O 1
ATOM 2680 N N . ALA A 1 347 ? -4.260 1.153 15.393 1.00 96.06 347 ALA A N 1
ATOM 2681 C CA . ALA A 1 347 ? -4.946 0.832 16.640 1.00 96.06 347 ALA A CA 1
ATOM 2682 C C . ALA A 1 347 ? -6.278 1.592 16.771 1.00 96.06 347 ALA A C 1
ATOM 2684 O O . ALA A 1 347 ? -7.289 1.012 17.172 1.00 96.06 347 ALA A O 1
ATOM 2685 N N . ALA A 1 348 ? -6.320 2.869 16.366 1.00 97.19 348 ALA A N 1
ATOM 2686 C CA . ALA A 1 348 ? -7.563 3.641 16.342 1.00 97.19 348 ALA A CA 1
ATOM 2687 C C . ALA A 1 348 ? -8.628 2.989 15.446 1.00 97.19 348 ALA A C 1
ATOM 2689 O O . ALA A 1 348 ? -9.770 2.815 15.867 1.00 97.19 348 ALA A O 1
ATOM 2690 N N . ALA A 1 349 ? -8.255 2.582 14.231 1.00 97.00 349 ALA A N 1
ATOM 2691 C CA . ALA A 1 349 ? -9.176 1.939 13.302 1.00 97.00 349 ALA A CA 1
ATOM 2692 C C . ALA A 1 349 ? -9.660 0.565 13.792 1.00 97.00 349 ALA A C 1
ATOM 2694 O O . ALA A 1 349 ? -10.846 0.275 13.669 1.00 97.00 349 ALA A O 1
ATOM 2695 N N . GLN A 1 350 ? -8.790 -0.253 14.395 1.00 97.00 350 GLN A N 1
ATOM 2696 C CA . GLN A 1 350 ? -9.189 -1.537 14.990 1.00 97.00 350 GLN A CA 1
ATOM 2697 C C . GLN A 1 350 ? -10.222 -1.355 16.102 1.00 97.00 350 GLN A C 1
ATOM 2699 O O . GLN A 1 350 ? -11.251 -2.027 16.097 1.00 97.00 350 GLN A O 1
ATOM 2704 N N . ASN A 1 351 ? -9.990 -0.401 17.007 1.00 97.88 351 ASN A N 1
ATOM 2705 C CA . ASN A 1 351 ? -10.938 -0.092 18.074 1.00 97.88 351 ASN A CA 1
ATOM 2706 C C . ASN A 1 351 ? -12.290 0.378 17.522 1.00 97.88 351 ASN A C 1
ATOM 2708 O O . ASN A 1 351 ? -13.331 -0.001 18.051 1.00 97.88 351 ASN A O 1
ATOM 2712 N N . LEU A 1 352 ? -12.298 1.161 16.438 1.00 97.94 352 LEU A N 1
ATOM 2713 C CA . LEU A 1 352 ? -13.543 1.608 15.809 1.00 97.94 352 LEU A CA 1
ATOM 2714 C C . LEU A 1 352 ? -14.305 0.476 15.127 1.00 97.94 352 LEU A C 1
ATOM 2716 O O . LEU A 1 352 ? -15.527 0.426 15.245 1.00 97.94 352 LEU A O 1
ATOM 2720 N N . LEU A 1 353 ? -13.611 -0.432 14.440 1.00 97.44 353 LEU A N 1
ATOM 2721 C CA . LEU A 1 353 ? -14.245 -1.602 13.831 1.00 97.44 353 LEU A CA 1
ATOM 2722 C C . LEU A 1 353 ? -14.818 -2.542 14.901 1.00 97.44 353 LEU A C 1
ATOM 2724 O O . LEU A 1 353 ? -15.961 -2.973 14.778 1.00 97.44 353 LEU A O 1
ATOM 2728 N N . ALA A 1 354 ? -14.093 -2.761 16.000 1.00 96.81 354 ALA A N 1
ATOM 2729 C CA . ALA A 1 354 ? -14.599 -3.527 17.138 1.00 96.81 354 ALA A CA 1
ATOM 2730 C C . ALA A 1 354 ? -15.812 -2.843 17.803 1.00 96.81 354 ALA A C 1
ATOM 2732 O O . ALA A 1 354 ? -16.811 -3.494 18.109 1.00 96.81 354 ALA A O 1
ATOM 2733 N N . ALA A 1 355 ? -15.780 -1.515 17.975 1.00 97.19 355 ALA A N 1
ATOM 2734 C CA . ALA A 1 355 ? -16.925 -0.759 18.488 1.00 97.19 355 ALA A CA 1
ATOM 2735 C C . ALA A 1 355 ? -18.145 -0.868 17.557 1.00 97.19 355 ALA A C 1
ATOM 2737 O O . ALA A 1 355 ? -19.272 -1.040 18.022 1.00 97.19 355 ALA A O 1
ATOM 2738 N N . ARG A 1 356 ? -17.926 -0.797 16.239 1.00 97.19 356 ARG A N 1
ATOM 2739 C CA . ARG A 1 356 ? -18.964 -0.965 15.214 1.00 97.19 356 ARG A CA 1
ATOM 2740 C C . ARG A 1 356 ? -19.620 -2.341 15.294 1.00 97.19 356 ARG A C 1
ATOM 2742 O O . ARG A 1 356 ? -20.845 -2.422 15.239 1.00 97.19 356 ARG A O 1
ATOM 2749 N N . GLU A 1 357 ? -18.821 -3.394 15.444 1.00 95.94 357 GLU A N 1
ATOM 2750 C CA . GLU A 1 357 ? -19.299 -4.772 15.569 1.00 95.94 357 GLU A CA 1
ATOM 2751 C C . GLU A 1 357 ? -20.191 -4.946 16.804 1.00 95.94 357 GLU A C 1
ATOM 2753 O O . GLU A 1 357 ? -21.321 -5.422 16.681 1.00 95.94 357 GLU A O 1
ATOM 2758 N N . LEU A 1 358 ? -19.751 -4.453 17.968 1.00 95.38 358 LEU A N 1
ATOM 2759 C CA . LEU A 1 358 ? -20.559 -4.473 19.194 1.00 95.38 358 LEU A CA 1
ATOM 2760 C C . LEU A 1 358 ? -21.895 -3.737 19.019 1.00 95.38 358 LEU A C 1
ATOM 2762 O O . LEU A 1 358 ? -22.925 -4.179 19.523 1.00 95.38 358 LEU A O 1
ATOM 2766 N N . LEU A 1 359 ? -21.904 -2.632 18.270 1.00 94.88 359 LEU A N 1
ATOM 2767 C CA . LEU A 1 359 ? -23.102 -1.821 18.043 1.00 94.88 359 LEU A CA 1
ATOM 2768 C C . LEU A 1 359 ? -24.057 -2.393 16.989 1.00 94.88 359 LEU A C 1
ATOM 2770 O O . LEU A 1 359 ? -25.198 -1.921 16.921 1.00 94.88 359 LEU A O 1
ATOM 2774 N N . ALA A 1 360 ? -23.640 -3.367 16.175 1.00 92.31 360 ALA A N 1
ATOM 2775 C CA . ALA A 1 360 ? -24.423 -3.878 15.045 1.00 92.31 360 ALA A CA 1
ATOM 2776 C C . ALA A 1 360 ? -25.728 -4.576 15.476 1.00 92.31 360 ALA A C 1
ATOM 2778 O O . ALA A 1 360 ? -26.720 -4.522 14.750 1.00 92.31 360 ALA A O 1
ATOM 2779 N N . GLY A 1 361 ? -25.749 -5.178 16.671 1.00 87.00 361 GLY A N 1
ATOM 2780 C CA . GLY A 1 361 ? -26.911 -5.890 17.223 1.00 87.00 361 GLY A CA 1
ATOM 2781 C C . GLY A 1 361 ? -27.735 -5.111 18.255 1.00 87.00 361 GLY A C 1
ATOM 2782 O O . GLY A 1 361 ? -28.756 -5.615 18.717 1.00 87.00 361 GLY A O 1
ATOM 2783 N N . ILE A 1 362 ? -27.313 -3.901 18.639 1.00 92.94 362 ILE A N 1
ATOM 2784 C CA . ILE A 1 362 ? -27.921 -3.158 19.754 1.00 92.94 362 ILE A CA 1
ATOM 2785 C C . ILE A 1 362 ? -29.068 -2.258 19.246 1.00 92.94 362 ILE A C 1
ATOM 2787 O O . ILE A 1 362 ? -28.869 -1.495 18.288 1.00 92.94 362 ILE A O 1
ATOM 2791 N N . PRO A 1 363 ? -30.268 -2.292 19.866 1.00 93.12 363 PRO A N 1
ATOM 2792 C CA . PRO A 1 363 ? -31.343 -1.352 19.556 1.00 93.12 363 PRO A CA 1
ATOM 2793 C C . PRO A 1 363 ? -30.890 0.105 19.709 1.00 93.12 363 PRO A C 1
ATOM 2795 O O . PRO A 1 363 ? -30.211 0.465 20.662 1.00 93.12 363 PRO A O 1
ATOM 2798 N N . GLY A 1 364 ? -31.285 0.979 18.782 1.00 89.88 364 GLY A N 1
ATOM 2799 C CA . GLY A 1 364 ? -30.801 2.367 18.766 1.00 89.88 364 GLY A CA 1
ATOM 2800 C C . GLY A 1 364 ? -31.142 3.177 20.024 1.00 89.88 364 GLY A C 1
ATOM 2801 O O . GLY A 1 364 ? -30.384 4.069 20.394 1.00 89.88 364 GLY A O 1
ATOM 2802 N N . GLU A 1 365 ? -32.250 2.849 20.693 1.00 91.44 365 GLU A N 1
ATOM 2803 C CA . GLU A 1 365 ? -32.699 3.515 21.922 1.00 91.44 365 GLU A CA 1
ATOM 2804 C C . GLU A 1 365 ? -32.031 2.982 23.195 1.00 91.44 365 GLU A C 1
ATOM 2806 O O . GLU A 1 365 ? -32.246 3.546 24.266 1.00 91.44 365 GLU A O 1
ATOM 2811 N N . THR A 1 366 ? -31.210 1.928 23.102 1.00 91.00 366 THR A N 1
ATOM 2812 C CA . THR A 1 366 ? -30.494 1.383 24.257 1.00 91.00 366 THR A CA 1
ATOM 2813 C C . THR A 1 366 ? -29.616 2.461 24.880 1.00 91.00 366 THR A C 1
ATOM 2815 O O . THR A 1 366 ? -28.822 3.113 24.197 1.00 91.00 366 THR A O 1
ATOM 2818 N N . THR A 1 367 ? -29.759 2.630 26.189 1.00 91.62 367 THR A N 1
ATOM 2819 C CA . THR A 1 367 ? -28.937 3.503 27.024 1.00 91.62 367 THR A CA 1
ATOM 2820 C C . THR A 1 367 ? -28.146 2.653 28.010 1.00 91.62 367 THR A C 1
ATOM 2822 O O . THR A 1 367 ? -28.487 1.499 28.275 1.00 91.62 367 THR A O 1
ATOM 2825 N N . ALA A 1 368 ? -27.065 3.213 28.542 1.00 88.94 368 ALA A N 1
ATOM 2826 C CA . ALA A 1 368 ? -26.262 2.561 29.562 1.00 88.94 368 ALA A CA 1
ATOM 2827 C C . ALA A 1 368 ? -26.055 3.494 30.760 1.00 88.94 368 ALA A C 1
ATOM 2829 O O . ALA A 1 368 ? -26.027 4.718 30.579 1.00 88.94 368 ALA A O 1
ATOM 2830 N N . PRO A 1 369 ? -25.879 2.938 31.974 1.00 81.19 369 PRO A N 1
ATOM 2831 C CA . PRO A 1 369 ? -25.424 3.713 33.119 1.00 81.19 369 PRO A CA 1
ATOM 2832 C C . PRO A 1 369 ? -24.137 4.467 32.768 1.00 81.19 369 PRO A C 1
ATOM 2834 O O . PRO A 1 369 ? -23.271 3.924 32.077 1.00 81.19 369 PRO A O 1
ATOM 2837 N N . ASP A 1 370 ? -24.038 5.714 33.226 1.00 80.81 370 ASP A N 1
ATOM 2838 C CA . ASP A 1 370 ? -22.868 6.589 33.063 1.00 80.81 370 ASP A CA 1
ATOM 2839 C C . ASP A 1 370 ? -22.513 6.981 31.616 1.00 80.81 370 ASP A C 1
ATOM 2841 O O . ASP A 1 370 ? -21.470 7.592 31.375 1.00 80.81 370 ASP A O 1
ATOM 2845 N N . LEU A 1 371 ? -23.397 6.702 30.650 1.00 83.31 371 LEU A N 1
ATOM 2846 C CA . LEU A 1 371 ? -23.240 7.134 29.265 1.00 83.31 371 LEU A CA 1
ATOM 2847 C C . LEU A 1 371 ? -24.208 8.273 28.919 1.00 83.31 371 LEU A C 1
ATOM 2849 O O . LEU A 1 371 ? -25.425 8.146 29.051 1.00 83.31 371 LEU A O 1
ATOM 2853 N N . ALA A 1 372 ? -23.675 9.385 28.412 1.00 79.44 372 ALA A N 1
ATOM 2854 C CA . ALA A 1 372 ? -24.496 10.444 27.837 1.00 79.44 372 ALA A CA 1
ATOM 2855 C C . ALA A 1 372 ? -24.905 10.064 26.403 1.00 79.44 372 ALA A C 1
ATOM 2857 O O . ALA A 1 372 ? -24.105 10.181 25.479 1.00 79.44 372 ALA A O 1
ATOM 2858 N N . GLY A 1 373 ? -26.150 9.617 26.216 1.00 87.50 373 GLY A N 1
ATOM 2859 C CA . GLY A 1 373 ? -26.716 9.294 24.900 1.00 87.50 373 GLY A CA 1
ATOM 2860 C C . GLY A 1 373 ? -27.216 7.854 24.783 1.00 87.50 373 GLY A C 1
ATOM 2861 O O . GLY A 1 373 ? -27.365 7.150 25.779 1.00 87.50 373 GLY A O 1
ATOM 2862 N N . ASN A 1 374 ? -27.507 7.434 23.552 1.00 93.00 374 ASN A N 1
ATOM 2863 C CA . ASN A 1 374 ? -27.985 6.091 23.225 1.00 93.00 374 ASN A CA 1
ATOM 2864 C C . ASN A 1 374 ? -27.084 5.419 22.172 1.00 93.00 374 ASN A C 1
ATOM 2866 O O . ASN A 1 374 ? -26.184 6.045 21.602 1.00 93.00 374 ASN A O 1
ATOM 2870 N N . ALA A 1 375 ? -27.332 4.138 21.907 1.00 94.31 375 ALA A N 1
ATOM 2871 C CA . ALA A 1 375 ? -26.564 3.357 20.942 1.00 94.31 375 ALA A CA 1
ATOM 2872 C C . ALA A 1 375 ? -26.604 3.937 19.517 1.00 94.31 375 ALA A C 1
ATOM 2874 O O . ALA A 1 375 ? -25.619 3.822 18.787 1.00 94.31 375 ALA A O 1
ATOM 2875 N N . ALA A 1 376 ? -27.706 4.580 19.112 1.00 95.31 376 ALA A N 1
ATOM 2876 C CA . ALA A 1 376 ? -27.809 5.212 17.796 1.00 95.31 376 ALA A CA 1
ATOM 2877 C C . ALA A 1 376 ? -26.825 6.379 17.635 1.00 95.31 376 ALA A C 1
ATOM 2879 O O . ALA A 1 376 ? -26.127 6.443 16.620 1.00 95.31 376 ALA A O 1
ATOM 2880 N N . THR A 1 377 ? -26.729 7.260 18.635 1.00 95.75 377 THR A N 1
ATOM 2881 C CA . THR A 1 377 ? -25.777 8.381 18.621 1.00 95.75 377 THR A CA 1
ATOM 2882 C C . THR A 1 377 ? -24.340 7.874 18.588 1.00 95.75 377 THR A C 1
ATOM 2884 O O . THR A 1 377 ? -23.569 8.294 17.730 1.00 95.75 377 THR A O 1
ATOM 2887 N N . LEU A 1 378 ? -23.992 6.906 19.446 1.00 96.19 378 LEU A N 1
ATOM 2888 C CA . LEU A 1 378 ? -22.634 6.356 19.465 1.00 96.19 378 LEU A CA 1
ATOM 2889 C C . LEU A 1 378 ? -22.272 5.683 18.135 1.00 96.19 378 LEU A C 1
ATOM 2891 O O . LEU A 1 378 ? -21.161 5.853 17.642 1.00 96.19 378 LEU A O 1
ATOM 2895 N N . ARG A 1 379 ? -23.211 4.954 17.518 1.00 97.06 379 ARG A N 1
ATOM 2896 C CA . ARG A 1 379 ? -23.002 4.364 16.190 1.00 97.06 379 ARG A CA 1
ATOM 2897 C C . ARG A 1 379 ? -22.706 5.445 15.158 1.00 97.06 379 ARG A C 1
ATOM 2899 O O . ARG A 1 379 ? -21.758 5.302 14.399 1.00 97.06 379 ARG A O 1
ATOM 2906 N N . GLN A 1 380 ? -23.468 6.536 15.156 1.00 97.19 380 GLN A N 1
ATOM 2907 C CA . GLN A 1 380 ? -23.216 7.658 14.254 1.00 97.19 380 GLN A CA 1
ATOM 2908 C C . GLN A 1 380 ? -21.824 8.276 14.470 1.00 97.19 380 GLN A C 1
ATOM 2910 O O . GLN A 1 380 ? -21.134 8.564 13.491 1.00 97.19 380 GLN A O 1
ATOM 2915 N N . ASP A 1 381 ? -21.397 8.445 15.721 1.00 96.94 381 ASP A N 1
ATOM 2916 C CA . ASP A 1 381 ? -20.078 8.989 16.056 1.00 96.94 381 ASP A CA 1
ATOM 2917 C C . ASP A 1 381 ? -18.939 8.059 15.603 1.00 96.94 381 ASP A C 1
ATOM 2919 O O . ASP A 1 381 ? -17.973 8.514 14.982 1.00 96.94 381 ASP A O 1
ATOM 2923 N N . VAL A 1 382 ? -19.084 6.748 15.830 1.00 97.75 382 VAL A N 1
ATOM 2924 C CA . VAL A 1 382 ? -18.147 5.718 15.352 1.00 97.75 382 VAL A CA 1
ATOM 2925 C C . VAL A 1 382 ? -18.039 5.754 13.826 1.00 97.75 382 VAL A C 1
ATOM 2927 O O . VAL A 1 382 ? -16.932 5.837 13.2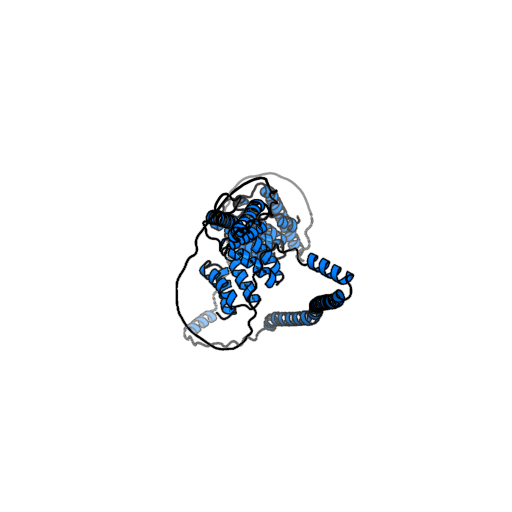97 1.00 97.75 382 VAL A O 1
ATOM 2930 N N . GLU A 1 383 ? -19.164 5.760 13.106 1.00 97.50 383 GLU A N 1
ATOM 2931 C CA . GLU A 1 383 ? -19.181 5.823 11.636 1.00 97.50 383 GLU A CA 1
ATOM 2932 C C . GLU A 1 383 ? -18.546 7.104 11.086 1.00 97.50 383 GLU A C 1
ATOM 2934 O O . GLU A 1 383 ? -17.809 7.079 10.093 1.00 97.50 383 GLU A O 1
ATOM 2939 N N . SER A 1 384 ? -18.821 8.234 11.740 1.00 97.94 384 SER A N 1
ATOM 2940 C CA . SER A 1 384 ? -18.246 9.532 11.392 1.00 97.94 384 SER A CA 1
ATOM 2941 C C . SER A 1 384 ? -16.723 9.499 11.512 1.00 97.94 384 SER A C 1
ATOM 2943 O O . SER A 1 384 ? -16.012 9.886 10.578 1.00 97.94 384 SER A O 1
ATOM 2945 N N . LEU A 1 385 ? -16.208 8.960 12.621 1.00 97.06 385 LEU A N 1
ATOM 2946 C CA . LEU A 1 385 ? -14.771 8.879 12.848 1.00 97.06 385 LEU A CA 1
ATOM 2947 C C . LEU A 1 385 ? -14.093 7.859 11.924 1.00 97.06 385 LEU A C 1
ATOM 2949 O O . LEU A 1 385 ? -13.043 8.174 11.363 1.00 97.06 385 LEU A O 1
ATOM 2953 N N . ILE A 1 386 ? -14.711 6.693 11.683 1.00 97.56 386 ILE A N 1
ATOM 2954 C CA . ILE A 1 386 ? -14.244 5.737 10.665 1.00 97.56 386 ILE A CA 1
ATOM 2955 C C . ILE A 1 386 ? -14.107 6.456 9.327 1.00 97.56 386 ILE A C 1
ATOM 2957 O O . ILE A 1 386 ? -13.037 6.420 8.728 1.00 97.56 386 ILE A O 1
ATOM 2961 N N . THR A 1 387 ? -15.144 7.170 8.884 1.00 96.81 387 THR A N 1
ATOM 2962 C CA . THR A 1 387 ? -15.134 7.896 7.604 1.00 96.81 387 THR A CA 1
ATOM 2963 C C . THR A 1 387 ? -14.011 8.935 7.542 1.00 96.81 387 THR A C 1
ATOM 2965 O O . THR A 1 387 ? -13.356 9.070 6.505 1.00 96.81 387 THR A O 1
ATOM 2968 N N . ALA A 1 388 ? -13.752 9.643 8.644 1.00 96.19 388 ALA A N 1
ATOM 2969 C CA . ALA A 1 388 ? -12.708 10.660 8.719 1.00 96.19 388 ALA A CA 1
ATOM 2970 C C . ALA A 1 388 ? -11.293 10.075 8.568 1.00 96.19 388 ALA A C 1
ATOM 2972 O O . ALA A 1 388 ? -10.460 10.658 7.868 1.00 96.19 388 ALA A O 1
ATOM 2973 N N . ILE A 1 389 ? -11.015 8.919 9.183 1.00 95.19 389 ILE A N 1
ATOM 2974 C CA . ILE A 1 389 ? -9.674 8.309 9.164 1.00 95.19 389 ILE A CA 1
ATOM 2975 C C . ILE A 1 389 ? -9.493 7.244 8.074 1.00 95.19 389 ILE A C 1
ATOM 2977 O O . ILE A 1 389 ? -8.355 6.882 7.767 1.00 95.19 389 ILE A O 1
ATOM 2981 N N . ALA A 1 390 ? -10.585 6.763 7.469 1.00 94.06 390 ALA A N 1
ATOM 2982 C CA . ALA A 1 390 ? -10.650 5.574 6.616 1.00 94.06 390 ALA A CA 1
ATOM 2983 C C . ALA A 1 390 ? -9.541 5.511 5.566 1.00 94.06 390 ALA A C 1
ATOM 2985 O O . ALA A 1 390 ? -8.851 4.501 5.446 1.00 94.06 390 ALA A O 1
ATOM 2986 N N . ARG A 1 391 ? -9.328 6.604 4.821 1.00 93.75 391 ARG A N 1
ATOM 2987 C CA . ARG A 1 391 ? -8.314 6.648 3.759 1.00 93.75 391 ARG A CA 1
ATOM 2988 C C . ARG A 1 391 ? -6.900 6.426 4.298 1.00 93.75 391 ARG A C 1
ATOM 2990 O O . ARG A 1 391 ? -6.143 5.672 3.694 1.00 93.75 391 ARG A O 1
ATOM 2997 N N . ASN A 1 392 ? -6.546 7.098 5.390 1.00 94.31 392 ASN A N 1
ATOM 2998 C CA . ASN A 1 392 ? -5.197 7.042 5.951 1.00 94.31 392 ASN A CA 1
ATOM 2999 C C . ASN A 1 392 ? -4.982 5.728 6.709 1.00 94.31 392 ASN A C 1
ATOM 3001 O O . ASN A 1 392 ? -3.948 5.091 6.537 1.00 94.31 392 ASN A O 1
ATOM 3005 N N . ALA A 1 393 ? -5.978 5.276 7.472 1.00 96.38 393 ALA A N 1
ATOM 3006 C CA . ALA A 1 393 ? -5.929 3.994 8.167 1.00 96.38 393 ALA A CA 1
ATOM 3007 C C . ALA A 1 393 ? -5.823 2.812 7.187 1.00 96.38 393 ALA A C 1
ATOM 3009 O O . ALA A 1 393 ? -4.967 1.945 7.359 1.00 96.38 393 ALA A O 1
ATOM 3010 N N . ALA A 1 394 ? -6.610 2.809 6.104 1.00 96.25 394 ALA A N 1
ATOM 3011 C CA . ALA A 1 394 ? -6.514 1.784 5.064 1.00 96.25 394 ALA A CA 1
ATOM 3012 C C . ALA A 1 394 ? -5.122 1.739 4.414 1.00 96.25 394 ALA A C 1
ATOM 3014 O O . ALA A 1 394 ? -4.625 0.660 4.096 1.00 96.25 394 ALA A O 1
ATOM 3015 N N . GLU A 1 395 ? -4.467 2.891 4.240 1.00 93.38 395 GLU A N 1
ATOM 3016 C CA . GLU A 1 395 ? -3.102 2.946 3.716 1.00 93.38 395 GLU A CA 1
ATOM 3017 C C . GLU A 1 395 ? -2.084 2.330 4.686 1.00 93.38 395 GLU A C 1
ATOM 3019 O O . GLU A 1 395 ? -1.207 1.586 4.247 1.00 93.38 395 GLU A O 1
ATOM 3024 N N . VAL A 1 396 ? -2.233 2.557 5.996 1.00 95.69 396 VAL A N 1
ATOM 3025 C CA . VAL A 1 396 ? -1.377 1.931 7.020 1.00 95.69 396 VAL A CA 1
ATOM 3026 C C . VAL A 1 396 ? -1.484 0.406 6.957 1.00 95.69 396 VAL A C 1
ATOM 3028 O O . VAL A 1 396 ? -0.466 -0.276 6.819 1.00 95.69 396 VAL A O 1
ATOM 3031 N N . PHE A 1 397 ? -2.704 -0.139 6.966 1.00 97.50 397 PHE A N 1
ATOM 3032 C CA . PHE A 1 397 ? -2.912 -1.586 6.850 1.00 97.50 397 PHE A CA 1
ATOM 3033 C C . PHE A 1 397 ? -2.420 -2.145 5.517 1.00 97.50 397 PHE A C 1
ATOM 3035 O O . PHE A 1 397 ? -1.815 -3.215 5.483 1.00 97.50 397 PHE A O 1
ATOM 3042 N N . ARG A 1 398 ? -2.604 -1.410 4.413 1.00 96.94 398 ARG A N 1
ATOM 3043 C CA . ARG A 1 398 ? -2.072 -1.805 3.104 1.00 96.94 398 ARG A CA 1
ATOM 3044 C C . ARG A 1 398 ? -0.549 -1.918 3.132 1.00 96.94 398 ARG A C 1
ATOM 3046 O O . ARG A 1 398 ? -0.012 -2.873 2.579 1.00 96.94 398 ARG A O 1
ATOM 3053 N N . VAL A 1 399 ? 0.154 -0.957 3.734 1.00 94.62 399 VAL A N 1
ATOM 3054 C CA . VAL A 1 399 ? 1.623 -0.986 3.840 1.00 94.62 399 VAL A CA 1
ATOM 3055 C C . VAL A 1 399 ? 2.084 -2.187 4.666 1.00 94.62 399 VAL A C 1
ATOM 3057 O O . VAL A 1 399 ? 2.970 -2.914 4.218 1.00 94.62 399 VAL A O 1
ATOM 3060 N N . GLN A 1 400 ? 1.446 -2.447 5.810 1.00 93.69 400 GLN A N 1
ATOM 3061 C CA . GLN A 1 400 ? 1.746 -3.620 6.641 1.00 93.69 400 GLN A CA 1
ATOM 3062 C C . GLN A 1 400 ? 1.473 -4.935 5.888 1.00 93.69 400 GLN A C 1
ATOM 3064 O O . GLN A 1 400 ? 2.318 -5.829 5.864 1.00 93.69 400 GLN A O 1
ATOM 3069 N N . GLY A 1 401 ? 0.330 -5.031 5.201 1.00 96.25 401 GLY A N 1
ATOM 3070 C CA . GLY A 1 401 ? -0.029 -6.188 4.380 1.00 96.25 401 GLY A CA 1
ATOM 3071 C C . GLY A 1 401 ? 0.955 -6.427 3.237 1.00 96.25 401 GLY A C 1
ATOM 3072 O O . GLY A 1 401 ? 1.296 -7.571 2.949 1.00 96.25 401 GLY A O 1
ATOM 3073 N N . MET A 1 402 ? 1.472 -5.363 2.616 1.00 94.75 402 MET A N 1
ATOM 3074 C CA . MET A 1 402 ? 2.464 -5.477 1.545 1.00 94.75 402 MET A CA 1
ATOM 3075 C C . MET A 1 402 ? 3.803 -6.050 2.018 1.00 94.75 402 MET A C 1
ATOM 3077 O O . MET A 1 402 ? 4.417 -6.796 1.257 1.00 94.75 402 MET A O 1
ATOM 3081 N N . ASP A 1 403 ? 4.259 -5.744 3.237 1.00 93.50 403 ASP A N 1
ATOM 3082 C CA . ASP A 1 403 ? 5.485 -6.345 3.787 1.00 93.50 403 ASP A CA 1
ATOM 3083 C C . ASP A 1 403 ? 5.356 -7.875 3.874 1.00 93.50 403 ASP A C 1
ATOM 3085 O O . ASP A 1 403 ? 6.213 -8.603 3.369 1.00 93.50 403 ASP A O 1
ATOM 3089 N N . LEU A 1 404 ? 4.236 -8.368 4.407 1.00 94.31 404 LEU A N 1
ATOM 3090 C CA . LEU A 1 404 ? 3.944 -9.804 4.491 1.00 94.31 404 LEU A CA 1
ATOM 3091 C C . LEU A 1 404 ? 3.731 -10.433 3.109 1.00 94.31 404 LEU A C 1
ATOM 3093 O O . LEU A 1 404 ? 4.265 -11.504 2.815 1.00 94.31 404 LEU A O 1
ATOM 3097 N N . PHE A 1 405 ? 3.023 -9.734 2.220 1.00 94.88 405 PHE A N 1
ATOM 3098 C CA . PHE A 1 405 ? 2.786 -10.182 0.849 1.00 94.88 405 PHE A CA 1
ATOM 3099 C C . PHE A 1 405 ? 4.095 -10.381 0.075 1.00 94.88 405 PHE A C 1
ATOM 3101 O O . PHE A 1 405 ? 4.262 -11.383 -0.622 1.00 94.88 405 PHE A O 1
ATOM 3108 N N . ASN A 1 406 ? 5.048 -9.455 0.216 1.00 93.06 406 ASN A N 1
ATOM 3109 C CA . ASN A 1 406 ? 6.356 -9.535 -0.438 1.00 93.06 406 ASN A CA 1
ATOM 3110 C C . ASN A 1 406 ? 7.203 -10.700 0.093 1.00 93.06 406 ASN A C 1
ATOM 3112 O O . ASN A 1 406 ? 7.997 -11.277 -0.650 1.00 93.06 406 ASN A O 1
ATOM 3116 N N . ARG A 1 407 ? 6.989 -11.091 1.354 1.00 95.31 407 ARG A N 1
ATOM 3117 C CA . ARG A 1 407 ? 7.569 -12.296 1.971 1.00 95.31 407 ARG A CA 1
ATOM 3118 C C . ARG A 1 407 ? 6.831 -13.582 1.591 1.00 95.31 407 ARG A C 1
ATOM 3120 O O . ARG A 1 407 ? 7.218 -14.651 2.050 1.00 95.31 407 ARG A O 1
ATOM 3127 N N . GLN A 1 408 ? 5.809 -13.483 0.740 1.00 94.69 408 GLN A N 1
ATOM 3128 C CA . GLN A 1 408 ? 4.938 -14.577 0.306 1.00 94.69 408 GLN A CA 1
ATOM 3129 C C . GLN A 1 408 ? 4.080 -15.180 1.430 1.00 94.69 408 GLN A C 1
ATOM 3131 O O . GLN A 1 408 ? 3.497 -16.249 1.258 1.00 94.69 408 GLN A O 1
ATOM 3136 N N . ASP A 1 409 ? 3.946 -14.482 2.562 1.00 97.31 409 ASP A N 1
ATOM 3137 C CA . ASP A 1 409 ? 3.041 -14.872 3.644 1.00 97.31 409 ASP A CA 1
ATOM 3138 C C . ASP A 1 409 ? 1.636 -14.320 3.374 1.00 97.31 409 ASP A C 1
ATOM 3140 O O . ASP A 1 409 ? 1.172 -13.343 3.967 1.00 97.31 409 ASP A O 1
ATOM 3144 N N . TYR A 1 410 ? 0.961 -14.929 2.400 1.00 96.88 410 TYR A N 1
ATOM 3145 C CA . TYR A 1 410 ? -0.362 -14.487 1.959 1.00 96.88 410 TYR A CA 1
ATOM 3146 C C . TYR A 1 410 ? -1.441 -14.711 3.021 1.00 96.88 410 TYR A C 1
ATOM 3148 O O . TYR A 1 410 ? -2.399 -13.942 3.078 1.00 96.88 410 TYR A O 1
ATOM 3156 N N . SER A 1 411 ? -1.268 -15.722 3.878 1.00 97.44 411 SER A N 1
ATOM 3157 C CA . SER A 1 411 ? -2.150 -15.998 5.014 1.00 97.44 411 SER A CA 1
ATOM 3158 C C . SER A 1 411 ? -2.158 -14.859 6.025 1.00 97.44 411 SER A C 1
ATOM 3160 O O . SER A 1 411 ? -3.231 -14.437 6.446 1.00 97.44 411 SER A O 1
ATOM 3162 N N . ALA A 1 412 ? -0.985 -14.333 6.383 1.00 96.88 412 ALA A N 1
ATOM 3163 C CA . ALA A 1 412 ? -0.883 -13.230 7.331 1.00 96.88 412 ALA A CA 1
ATOM 3164 C C . ALA A 1 412 ? -1.150 -11.864 6.672 1.00 96.88 412 ALA A C 1
ATOM 3166 O O . ALA A 1 412 ? -1.660 -10.953 7.3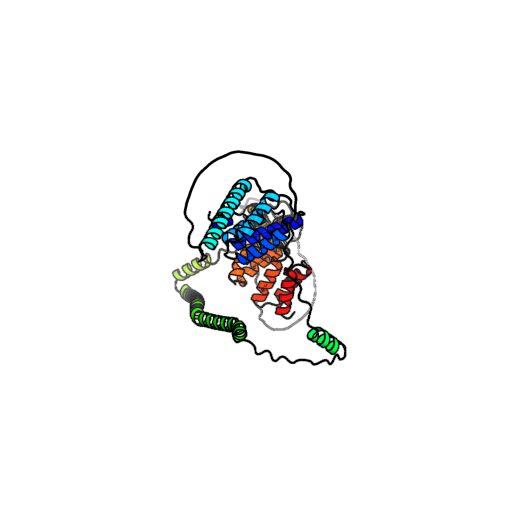21 1.00 96.88 412 ALA A O 1
ATOM 3167 N N . ALA A 1 413 ? -0.868 -11.714 5.372 1.00 98.19 413 ALA A N 1
ATOM 3168 C CA . ALA A 1 413 ? -1.154 -10.484 4.629 1.00 98.19 413 ALA A CA 1
ATOM 3169 C C . ALA A 1 413 ? -2.657 -10.250 4.395 1.00 98.19 413 ALA A C 1
ATOM 3171 O O . ALA A 1 413 ? -3.120 -9.108 4.416 1.00 98.19 413 ALA A O 1
ATOM 3172 N N . LEU A 1 414 ? -3.422 -11.319 4.148 1.00 98.06 414 LEU A N 1
ATOM 3173 C CA . LEU A 1 414 ? -4.850 -11.253 3.839 1.00 98.06 414 LEU A CA 1
ATOM 3174 C C . LEU A 1 414 ? -5.684 -10.460 4.866 1.00 98.06 414 LEU A C 1
ATOM 3176 O O . LEU A 1 414 ? -6.372 -9.537 4.428 1.00 98.06 414 LEU A O 1
ATOM 3180 N N . PRO A 1 415 ? -5.641 -10.740 6.186 1.00 98.12 415 PRO A N 1
ATOM 3181 C CA . PRO A 1 415 ? -6.454 -10.004 7.155 1.00 98.12 415 PRO A CA 1
ATOM 3182 C C . PRO A 1 415 ? -6.156 -8.500 7.147 1.00 98.12 415 PRO A C 1
ATOM 3184 O O . PRO A 1 415 ? -7.083 -7.705 7.229 1.00 98.12 415 PRO A O 1
ATOM 3187 N N . LEU A 1 416 ? -4.900 -8.091 6.938 1.00 98.06 416 LEU A N 1
ATOM 3188 C CA . LEU A 1 416 ? -4.540 -6.671 6.848 1.00 98.06 416 LEU A CA 1
ATOM 3189 C C . LEU A 1 416 ? -5.163 -6.004 5.616 1.00 98.06 416 LEU A C 1
ATOM 3191 O O . LEU A 1 416 ? -5.698 -4.899 5.707 1.00 98.06 416 LEU A O 1
ATOM 3195 N N . PHE A 1 417 ? -5.144 -6.674 4.460 1.00 98.31 417 PHE A N 1
ATOM 3196 C CA . PHE A 1 417 ? -5.819 -6.148 3.273 1.00 98.31 417 PHE A CA 1
ATOM 3197 C C . PHE A 1 417 ? -7.341 -6.133 3.422 1.00 98.31 417 PHE A C 1
ATOM 3199 O O . PHE A 1 417 ? -7.965 -5.190 2.940 1.00 98.31 417 PHE A O 1
ATOM 3206 N N . LEU A 1 418 ? -7.933 -7.113 4.109 1.00 98.31 418 LEU A N 1
ATOM 3207 C CA . LEU A 1 418 ? -9.369 -7.132 4.400 1.00 98.31 418 LEU A CA 1
ATOM 3208 C C . LEU A 1 418 ? -9.772 -5.975 5.312 1.00 98.31 418 LEU A C 1
ATOM 3210 O O . LEU A 1 418 ? -10.716 -5.264 4.982 1.00 98.31 418 LEU A O 1
ATOM 3214 N N . THR A 1 419 ? -9.018 -5.714 6.382 1.00 98.00 419 THR A N 1
ATOM 3215 C CA . THR A 1 419 ? -9.240 -4.543 7.242 1.00 98.00 419 THR A CA 1
ATOM 3216 C C . THR A 1 419 ? -9.110 -3.246 6.442 1.00 98.00 419 THR A C 1
ATOM 3218 O O . THR A 1 419 ? -9.966 -2.368 6.531 1.00 98.00 419 THR A O 1
ATOM 3221 N N . ALA A 1 420 ? -8.086 -3.126 5.589 1.00 97.75 420 ALA A N 1
ATOM 3222 C CA . ALA A 1 420 ? -7.949 -1.971 4.700 1.00 97.75 420 ALA A CA 1
ATOM 3223 C C . ALA A 1 420 ? -9.143 -1.830 3.738 1.00 97.75 420 ALA A C 1
ATOM 3225 O O . ALA A 1 420 ? -9.587 -0.714 3.458 1.00 97.75 420 ALA A O 1
ATOM 3226 N N . TYR A 1 421 ? -9.651 -2.951 3.219 1.00 97.81 421 TYR A N 1
ATOM 3227 C CA . TYR A 1 421 ? -10.781 -2.984 2.297 1.00 97.81 421 TYR A CA 1
ATOM 3228 C C . TYR A 1 421 ? -12.076 -2.583 2.995 1.00 97.81 421 TYR A C 1
ATOM 3230 O O . TYR A 1 421 ? -12.829 -1.797 2.436 1.00 97.81 421 TYR A O 1
ATOM 3238 N N . GLU A 1 422 ? -12.320 -3.061 4.213 1.00 96.81 422 GLU A N 1
ATOM 3239 C CA . GLU A 1 422 ? -13.492 -2.693 5.007 1.00 96.81 422 GLU A CA 1
ATOM 3240 C C . GLU A 1 422 ? -13.525 -1.192 5.319 1.00 96.81 422 GLU A C 1
ATOM 3242 O O . GLU A 1 422 ? -14.573 -0.555 5.207 1.00 96.81 422 GLU A O 1
ATOM 3247 N N . LEU A 1 423 ? -12.366 -0.610 5.643 1.00 96.25 423 LEU A N 1
ATOM 3248 C CA . LEU A 1 423 ? -12.237 0.821 5.914 1.00 96.25 423 LEU A CA 1
ATOM 3249 C C . LEU A 1 423 ? -12.422 1.659 4.648 1.00 96.25 423 LEU A C 1
ATOM 3251 O O . LEU A 1 423 ? -13.199 2.614 4.629 1.00 96.25 423 LEU A O 1
ATOM 3255 N N . TYR A 1 424 ? -11.680 1.338 3.585 1.00 96.31 424 TYR A N 1
ATOM 3256 C CA . TYR A 1 424 ? -11.750 2.087 2.337 1.00 96.31 424 TYR A CA 1
ATOM 3257 C C . TYR A 1 424 ? -11.397 1.216 1.118 1.00 96.31 424 TYR A C 1
ATOM 3259 O O . TYR A 1 424 ? -10.244 1.196 0.676 1.00 96.31 424 TYR A O 1
ATOM 3267 N N . PRO A 1 425 ? -12.392 0.583 0.462 1.00 95.12 425 PRO A N 1
ATOM 3268 C CA . PRO A 1 425 ? -12.165 -0.324 -0.672 1.00 95.12 425 PRO A CA 1
ATOM 3269 C C . PRO A 1 425 ? -11.405 0.313 -1.844 1.00 95.12 425 PRO A C 1
ATOM 3271 O O . PRO A 1 425 ? -10.690 -0.349 -2.599 1.00 95.12 425 PRO A O 1
ATOM 3274 N N . LYS A 1 426 ? -11.581 1.630 -2.019 1.00 93.44 426 LYS A N 1
ATOM 3275 C CA . LYS A 1 426 ? -10.998 2.413 -3.116 1.00 93.44 426 LYS A CA 1
ATOM 3276 C C . LYS A 1 426 ? -9.596 2.950 -2.803 1.00 93.44 426 LYS A C 1
ATOM 3278 O O . LYS A 1 426 ? -9.008 3.629 -3.652 1.00 93.44 426 LYS A O 1
ATOM 3283 N N . ALA A 1 427 ? -9.050 2.650 -1.622 1.00 90.12 427 ALA A N 1
ATOM 3284 C CA . ALA A 1 427 ? -7.702 3.033 -1.213 1.00 90.12 427 ALA A CA 1
ATOM 3285 C C . ALA A 1 427 ? -6.647 2.593 -2.236 1.00 90.12 427 ALA A C 1
ATOM 3287 O O . ALA A 1 427 ? -6.799 1.582 -2.931 1.00 90.12 427 ALA A O 1
ATOM 3288 N N . TYR A 1 428 ? -5.574 3.384 -2.339 1.00 90.06 428 TYR A N 1
ATOM 3289 C CA . TYR A 1 428 ? -4.465 3.132 -3.263 1.00 90.06 428 TYR A CA 1
ATOM 3290 C C . TYR A 1 428 ? -4.938 2.897 -4.717 1.00 90.06 428 TYR A C 1
ATOM 3292 O O . TYR A 1 428 ? -4.437 2.041 -5.445 1.00 90.06 428 TYR A O 1
ATOM 3300 N N . GLY A 1 429 ? -5.979 3.631 -5.133 1.00 88.12 429 GLY A N 1
ATOM 3301 C CA . GLY A 1 429 ? -6.580 3.510 -6.462 1.00 88.12 429 GLY A CA 1
ATOM 3302 C C . GLY A 1 429 ? -7.108 2.103 -6.757 1.00 88.12 429 GLY A C 1
ATOM 3303 O O . GLY A 1 429 ? -6.881 1.595 -7.852 1.00 88.12 429 GLY A O 1
ATOM 3304 N N . GLY A 1 430 ? -7.739 1.451 -5.781 1.00 90.81 430 GLY A N 1
ATOM 3305 C CA . GLY A 1 430 ? -8.262 0.089 -5.921 1.00 90.81 430 GLY A CA 1
ATOM 3306 C C . GLY A 1 430 ? -7.234 -1.010 -5.676 1.00 90.81 430 GLY A C 1
ATOM 3307 O O . GLY A 1 430 ? -7.564 -2.189 -5.786 1.00 90.81 430 GLY A O 1
ATOM 3308 N N . GLY A 1 431 ? -5.996 -0.655 -5.326 1.00 92.81 431 GLY A N 1
ATOM 3309 C CA . GLY A 1 431 ? -4.973 -1.649 -5.034 1.00 92.81 431 GLY A CA 1
ATOM 3310 C C . GLY A 1 431 ? -5.273 -2.483 -3.795 1.00 92.81 431 GLY A C 1
ATOM 3311 O O . GLY A 1 431 ? -4.972 -3.668 -3.80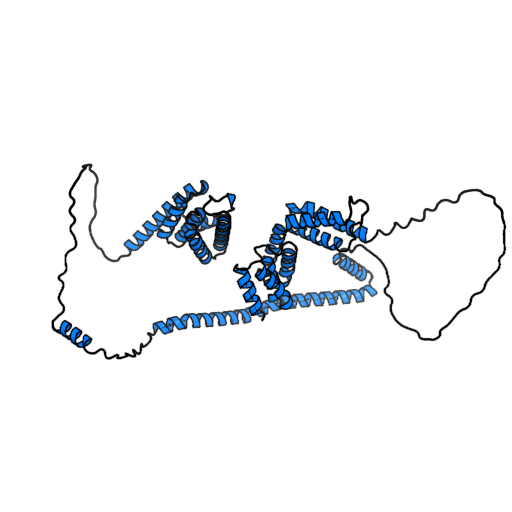5 1.00 92.81 431 GLY A O 1
ATOM 3312 N N . VAL A 1 432 ? -5.940 -1.928 -2.779 1.00 96.69 432 VAL A N 1
ATOM 3313 C CA . VAL A 1 432 ? -6.371 -2.710 -1.606 1.00 96.69 432 VAL A CA 1
ATOM 3314 C C . VAL A 1 432 ? -7.299 -3.860 -2.014 1.00 96.69 432 VAL A C 1
ATOM 3316 O O . VAL A 1 432 ? -7.026 -5.014 -1.689 1.00 96.69 432 VAL A O 1
ATOM 3319 N N . ALA A 1 433 ? -8.334 -3.569 -2.808 1.00 97.62 433 ALA A N 1
ATOM 3320 C CA . ALA A 1 433 ? -9.223 -4.591 -3.356 1.00 97.62 433 ALA A CA 1
ATOM 3321 C C . ALA A 1 433 ? -8.461 -5.604 -4.229 1.00 97.62 433 ALA A C 1
ATOM 3323 O O . ALA A 1 433 ? -8.610 -6.811 -4.061 1.00 97.62 433 ALA A O 1
ATOM 3324 N N . TYR A 1 434 ? -7.577 -5.126 -5.110 1.00 97.81 434 TYR A N 1
ATOM 3325 C CA . TYR A 1 434 ? -6.759 -5.999 -5.954 1.00 97.81 434 TYR A CA 1
ATOM 3326 C C . TYR A 1 434 ? -5.904 -6.979 -5.133 1.00 97.81 434 TYR A C 1
ATOM 3328 O O . TYR A 1 434 ? -5.829 -8.160 -5.477 1.00 97.81 434 TYR A O 1
ATOM 3336 N N . TYR A 1 435 ? -5.275 -6.516 -4.048 1.00 97.88 435 TYR A N 1
ATOM 3337 C CA . TYR A 1 435 ? -4.438 -7.362 -3.198 1.00 97.88 435 TYR A CA 1
ATOM 3338 C C . TYR A 1 435 ? -5.248 -8.330 -2.330 1.00 97.88 435 TYR A C 1
ATOM 3340 O O . TYR A 1 435 ? -4.783 -9.451 -2.142 1.00 97.88 435 TYR A O 1
ATOM 3348 N N . CYS A 1 436 ? -6.479 -7.992 -1.922 1.00 98.38 436 CYS A N 1
ATOM 3349 C CA . CYS A 1 436 ? -7.405 -8.975 -1.335 1.00 98.38 436 CYS A CA 1
ATOM 3350 C C . CYS A 1 436 ? -7.627 -10.148 -2.301 1.00 98.38 436 CYS A C 1
ATOM 3352 O O . CYS A 1 436 ? -7.358 -11.301 -1.960 1.00 98.38 436 CYS A O 1
ATOM 3354 N N . GLY A 1 437 ? -8.015 -9.844 -3.547 1.00 98.12 437 GLY A N 1
ATOM 3355 C CA . GLY A 1 437 ? -8.190 -10.859 -4.589 1.00 98.12 437 GLY A CA 1
ATOM 3356 C C . GLY A 1 437 ? -6.907 -11.649 -4.856 1.00 98.12 437 GLY A C 1
ATOM 3357 O O . GLY A 1 437 ? -6.942 -12.866 -5.015 1.00 98.12 437 GLY A O 1
ATOM 3358 N N . ARG A 1 438 ? -5.747 -10.980 -4.838 1.00 98.25 438 ARG A N 1
ATOM 3359 C CA . ARG A 1 438 ? -4.445 -11.616 -5.088 1.00 98.25 438 ARG A CA 1
ATOM 3360 C C . ARG A 1 438 ? -4.015 -12.560 -3.974 1.00 98.25 438 ARG A C 1
ATOM 3362 O O . ARG A 1 438 ? -3.462 -13.608 -4.303 1.00 98.25 438 ARG A O 1
ATOM 3369 N N . CYS A 1 439 ? -4.285 -12.228 -2.714 1.00 98.44 439 CYS A N 1
ATOM 3370 C CA . CYS A 1 439 ? -4.066 -13.132 -1.587 1.00 98.44 439 CYS A CA 1
ATOM 3371 C C . CYS A 1 439 ? -4.949 -14.376 -1.707 1.00 98.44 439 CYS A C 1
ATOM 3373 O O . CYS A 1 439 ? -4.413 -15.480 -1.727 1.00 98.44 439 CYS A O 1
ATOM 3375 N N . TYR A 1 440 ? -6.264 -14.213 -1.889 1.00 98.44 440 TYR A N 1
ATOM 3376 C CA . TYR A 1 440 ? -7.176 -15.351 -2.071 1.00 98.44 440 TYR A CA 1
ATOM 3377 C C . TYR A 1 440 ? -6.777 -16.230 -3.258 1.00 98.44 440 TYR A C 1
ATOM 3379 O O . TYR A 1 440 ? -6.692 -17.450 -3.126 1.00 98.44 440 TYR A O 1
ATOM 3387 N N . GLN A 1 441 ? -6.416 -15.620 -4.391 1.00 97.31 441 GLN A N 1
ATOM 3388 C CA . GLN A 1 441 ? -5.923 -16.357 -5.549 1.00 97.31 441 GLN A CA 1
ATOM 3389 C C . GLN A 1 441 ? -4.644 -17.147 -5.233 1.00 97.31 441 GLN A C 1
ATOM 3391 O O . GLN A 1 441 ? -4.502 -18.285 -5.668 1.00 97.31 441 GLN A O 1
ATOM 3396 N N . LEU A 1 442 ? -3.685 -16.569 -4.508 1.00 96.69 442 LEU A N 1
ATOM 3397 C CA . LEU A 1 442 ? -2.434 -17.263 -4.169 1.00 96.69 442 LEU A CA 1
ATOM 3398 C C . LEU A 1 442 ? -2.634 -18.373 -3.135 1.00 96.69 442 LEU A C 1
ATOM 3400 O O . LEU A 1 442 ? -1.883 -19.343 -3.145 1.00 96.69 442 LEU A O 1
ATOM 3404 N N . LEU A 1 443 ? -3.666 -18.258 -2.303 1.00 97.31 443 LEU A N 1
ATOM 3405 C CA . LEU A 1 443 ? -4.099 -19.293 -1.365 1.00 97.31 443 LEU A CA 1
ATOM 3406 C C . LEU A 1 443 ? -4.976 -20.376 -2.025 1.00 97.31 443 LEU A C 1
ATOM 3408 O O . LEU A 1 443 ? -5.278 -21.380 -1.389 1.00 97.31 443 LEU A O 1
ATOM 3412 N N . GLY A 1 444 ? -5.356 -20.201 -3.296 1.00 96.44 444 GLY A N 1
ATOM 3413 C CA . GLY A 1 444 ? -6.152 -21.161 -4.068 1.00 96.44 444 GLY A CA 1
ATOM 3414 C C . GLY A 1 444 ? -7.670 -20.986 -3.957 1.00 96.44 444 GLY A C 1
ATOM 3415 O O . GLY A 1 444 ? -8.410 -21.748 -4.575 1.00 96.44 444 GLY A O 1
ATOM 3416 N N . ASP A 1 445 ? -8.151 -19.975 -3.232 1.00 97.38 445 ASP A N 1
ATOM 3417 C CA . ASP A 1 445 ? -9.579 -19.667 -3.126 1.00 97.38 445 ASP A CA 1
ATOM 3418 C C . ASP A 1 445 ? -10.018 -18.703 -4.240 1.00 97.38 445 ASP A C 1
ATOM 3420 O O . ASP A 1 445 ? -10.165 -17.490 -4.065 1.00 97.38 445 ASP A O 1
ATOM 3424 N N . TYR A 1 446 ? -10.202 -19.252 -5.440 1.00 97.31 446 TYR A N 1
ATOM 3425 C CA . TYR A 1 446 ? -10.596 -18.467 -6.613 1.00 97.31 446 TYR A CA 1
ATOM 3426 C C . TYR A 1 446 ? -12.035 -17.957 -6.546 1.00 97.31 446 TYR A C 1
ATOM 3428 O O . TYR A 1 446 ? -12.352 -16.955 -7.189 1.00 97.31 446 TYR A O 1
ATOM 3436 N N . ALA A 1 447 ? -12.911 -18.638 -5.804 1.00 97.06 447 ALA A N 1
ATOM 3437 C CA . ALA A 1 447 ? -14.300 -18.222 -5.644 1.00 97.06 447 ALA A CA 1
ATOM 3438 C C . ALA A 1 447 ? -14.366 -16.908 -4.860 1.00 97.06 447 ALA A C 1
ATOM 3440 O O . ALA A 1 447 ? -15.004 -15.955 -5.311 1.00 97.06 447 ALA A O 1
ATOM 3441 N N . THR A 1 448 ? -13.625 -16.822 -3.753 1.00 97.69 448 THR A N 1
ATOM 3442 C CA . THR A 1 448 ? -13.558 -15.607 -2.933 1.00 97.69 448 THR A CA 1
ATOM 3443 C C . THR A 1 448 ? -12.703 -14.516 -3.583 1.00 97.69 448 THR A C 1
ATOM 3445 O O . THR A 1 448 ? -12.995 -13.335 -3.422 1.00 97.69 448 THR A O 1
ATOM 3448 N N . ALA A 1 449 ? -11.693 -14.867 -4.391 1.00 98.25 449 ALA A N 1
ATOM 3449 C CA . ALA A 1 449 ? -10.874 -13.886 -5.114 1.00 98.25 449 ALA A CA 1
ATOM 3450 C C . ALA A 1 449 ? -11.658 -13.084 -6.170 1.00 98.25 449 ALA A C 1
ATOM 3452 O O . ALA A 1 449 ? -11.417 -11.886 -6.353 1.00 98.25 449 ALA A O 1
ATOM 3453 N N . LYS A 1 450 ? -12.585 -13.743 -6.875 1.00 98.25 450 LYS A N 1
ATOM 3454 C CA . LYS A 1 450 ? -13.343 -13.183 -8.001 1.00 98.25 450 LYS A CA 1
ATOM 3455 C C . LYS A 1 450 ? -14.018 -11.829 -7.711 1.00 98.25 450 LYS A C 1
ATOM 3457 O O . LYS A 1 450 ? -13.713 -10.880 -8.441 1.00 98.25 450 LYS A O 1
ATOM 3462 N N . PRO A 1 451 ? -14.870 -11.679 -6.675 1.00 98.25 451 PRO A N 1
ATOM 3463 C CA . PRO A 1 451 ? -15.589 -10.425 -6.433 1.00 98.25 451 PRO A CA 1
ATOM 3464 C C . PRO A 1 451 ? -14.660 -9.227 -6.195 1.00 98.25 451 PRO A C 1
ATOM 3466 O O . PRO A 1 451 ? -14.997 -8.103 -6.565 1.00 98.25 451 PRO A O 1
ATOM 3469 N N . TYR A 1 452 ? -13.460 -9.439 -5.645 1.00 98.31 452 TYR A N 1
ATOM 3470 C CA . TYR A 1 452 ? -12.489 -8.358 -5.463 1.00 98.31 452 TYR A CA 1
ATOM 3471 C C . TYR A 1 452 ? -11.920 -7.851 -6.790 1.00 98.31 452 TYR A C 1
ATOM 3473 O O . TYR A 1 452 ? -11.762 -6.643 -6.975 1.00 98.31 452 TYR A O 1
ATOM 3481 N N . TYR A 1 453 ? -11.635 -8.743 -7.741 1.00 98.19 453 TYR A N 1
ATOM 3482 C CA . TYR A 1 453 ? -11.188 -8.327 -9.071 1.00 98.19 453 TYR A CA 1
ATOM 3483 C C . TYR A 1 453 ? -12.303 -7.669 -9.876 1.00 98.19 453 TYR A C 1
ATOM 3485 O O . TYR A 1 453 ? -12.058 -6.643 -10.511 1.00 98.19 453 TYR A O 1
ATOM 3493 N N . GLU A 1 454 ? -13.529 -8.185 -9.796 1.00 98.19 454 GLU A N 1
ATOM 3494 C CA . GLU A 1 454 ? -14.699 -7.553 -10.415 1.00 98.19 454 GLU A CA 1
ATOM 3495 C C . GLU A 1 454 ? -14.937 -6.146 -9.857 1.00 98.19 454 GLU A C 1
ATOM 3497 O O . GLU A 1 454 ? -15.154 -5.205 -10.625 1.00 98.19 454 GLU A O 1
ATOM 3502 N N . PHE A 1 455 ? -14.795 -5.965 -8.539 1.00 98.12 455 PHE A N 1
ATOM 3503 C CA . PHE A 1 455 ? -14.855 -4.647 -7.913 1.00 98.12 455 PHE A CA 1
ATOM 3504 C C . PHE A 1 455 ? -13.819 -3.685 -8.510 1.00 98.12 455 PHE A C 1
ATOM 3506 O O . PHE A 1 455 ? -14.154 -2.535 -8.820 1.00 98.12 455 PHE A O 1
ATOM 3513 N N . VAL A 1 456 ? -12.575 -4.140 -8.701 1.00 97.75 456 VAL A N 1
ATOM 3514 C CA . VAL A 1 456 ? -11.501 -3.324 -9.290 1.00 97.75 456 VAL A CA 1
ATOM 3515 C C . VAL A 1 456 ? -11.824 -2.948 -10.736 1.00 97.75 456 VAL A C 1
ATOM 3517 O O . VAL A 1 456 ? -11.677 -1.784 -11.109 1.00 97.75 456 VAL A O 1
ATOM 3520 N N . ILE A 1 457 ? -12.302 -3.899 -11.539 1.00 97.38 457 ILE A N 1
ATOM 3521 C CA . ILE A 1 457 ? -12.671 -3.665 -12.943 1.00 97.38 457 ILE A CA 1
ATOM 3522 C C . ILE A 1 457 ? -13.806 -2.641 -13.036 1.00 97.38 457 ILE A C 1
ATOM 3524 O O . ILE A 1 457 ? -13.707 -1.681 -13.800 1.00 97.38 457 ILE A O 1
ATOM 3528 N N . ALA A 1 458 ? -14.849 -2.805 -12.220 1.00 97.31 458 ALA A N 1
ATOM 3529 C CA . ALA A 1 458 ? -16.021 -1.937 -12.235 1.00 97.31 458 ALA A CA 1
ATOM 3530 C C . ALA A 1 458 ? -15.710 -0.505 -11.766 1.00 97.31 458 ALA A C 1
ATOM 3532 O O . ALA A 1 458 ? -16.211 0.458 -12.343 1.00 97.31 458 ALA A O 1
ATOM 3533 N N . ASN A 1 459 ? -14.877 -0.342 -10.732 1.00 94.69 459 ASN A N 1
ATOM 3534 C CA . ASN A 1 459 ? -14.628 0.967 -10.114 1.00 94.69 459 ASN A CA 1
ATOM 3535 C C . ASN A 1 459 ? -13.412 1.712 -10.683 1.00 94.69 459 ASN A C 1
ATOM 3537 O O . ASN A 1 459 ? -13.278 2.913 -10.444 1.00 94.69 459 ASN A O 1
ATOM 3541 N N . PHE A 1 460 ? -12.523 1.029 -11.412 1.00 92.38 460 PHE A N 1
ATOM 3542 C CA . PHE A 1 460 ? -11.270 1.598 -11.927 1.00 92.38 460 PHE A CA 1
ATOM 3543 C C . PHE A 1 460 ? -11.055 1.313 -13.419 1.00 92.38 460 PHE A C 1
ATOM 3545 O O . PHE A 1 460 ? -9.915 1.186 -13.873 1.00 92.38 460 PHE A O 1
ATOM 3552 N N . ALA A 1 461 ? -12.146 1.236 -14.185 1.00 90.69 461 ALA A N 1
ATOM 3553 C CA . ALA A 1 461 ? -12.119 1.048 -15.631 1.00 90.69 461 ALA A CA 1
ATOM 3554 C C . ALA A 1 461 ? -11.163 2.036 -16.330 1.00 90.69 461 ALA A C 1
ATOM 3556 O O . ALA A 1 461 ? -11.076 3.212 -15.974 1.00 90.69 461 ALA A O 1
ATOM 3557 N N . GLY A 1 462 ? -10.422 1.543 -17.325 1.00 82.50 462 GLY A N 1
ATOM 3558 C CA . GLY A 1 462 ? -9.437 2.331 -18.076 1.00 82.50 462 GLY A CA 1
ATOM 3559 C C . GLY A 1 462 ? -8.083 2.524 -17.383 1.00 82.50 462 GLY A C 1
ATOM 3560 O O . GLY A 1 462 ? -7.182 3.100 -17.985 1.00 82.50 462 GLY A O 1
ATOM 3561 N N . ARG A 1 463 ? -7.900 2.032 -16.150 1.00 89.56 463 ARG A N 1
ATOM 3562 C CA . ARG A 1 463 ? -6.589 2.000 -15.480 1.00 89.56 463 ARG A CA 1
ATOM 3563 C C . ARG A 1 463 ? -5.914 0.642 -15.641 1.00 89.56 463 ARG A C 1
ATOM 3565 O O . ARG A 1 463 ? -6.584 -0.389 -15.652 1.00 89.56 463 ARG A O 1
ATOM 3572 N N . ASP A 1 464 ? -4.582 0.636 -15.626 1.00 89.31 464 ASP A N 1
ATOM 3573 C CA . ASP A 1 464 ? -3.760 -0.583 -15.728 1.00 89.31 464 ASP A CA 1
ATOM 3574 C C . ASP A 1 464 ? -4.146 -1.665 -14.703 1.00 89.31 464 ASP A C 1
ATOM 3576 O O . ASP A 1 464 ? -4.064 -2.863 -14.979 1.00 89.31 464 ASP A O 1
ATOM 3580 N N . ILE A 1 465 ? -4.611 -1.255 -13.517 1.00 86.81 465 ILE A N 1
ATOM 3581 C CA . ILE A 1 465 ? -5.031 -2.177 -12.457 1.00 86.81 465 ILE A CA 1
ATOM 3582 C C . ILE A 1 465 ? -6.308 -2.954 -12.809 1.00 86.81 465 ILE A C 1
ATOM 3584 O O . ILE A 1 465 ? -6.420 -4.120 -12.443 1.00 86.81 465 ILE A O 1
ATOM 3588 N N . ALA A 1 466 ? -7.235 -2.354 -13.563 1.00 90.81 466 ALA A N 1
ATOM 3589 C CA . ALA A 1 466 ? -8.425 -3.045 -14.052 1.00 90.81 466 ALA A CA 1
ATOM 3590 C C . ALA A 1 466 ? -8.054 -4.078 -15.123 1.00 90.81 466 ALA A C 1
ATOM 3592 O O . ALA A 1 466 ? -8.540 -5.203 -15.073 1.00 90.81 466 ALA A O 1
ATOM 3593 N N . GLY A 1 467 ? -7.123 -3.744 -16.027 1.00 92.50 467 GLY A N 1
ATOM 3594 C CA . GLY A 1 467 ? -6.570 -4.714 -16.980 1.00 92.50 467 GLY A CA 1
ATOM 3595 C C . GLY A 1 467 ? -5.833 -5.863 -16.282 1.00 92.50 467 GLY A C 1
ATOM 3596 O O . GLY A 1 467 ? -6.009 -7.027 -16.631 1.00 92.50 467 GLY A O 1
ATOM 3597 N N . SER A 1 468 ? -5.072 -5.551 -15.230 1.00 92.38 468 SER A N 1
ATOM 3598 C CA . SER A 1 468 ? -4.395 -6.558 -14.405 1.00 92.38 468 SER A CA 1
ATOM 3599 C C . SER A 1 468 ? -5.393 -7.475 -13.695 1.00 92.38 468 SER A C 1
ATOM 3601 O O . SER A 1 468 ? -5.191 -8.685 -13.676 1.00 92.38 468 SER A O 1
ATOM 3603 N N . ALA A 1 469 ? -6.470 -6.918 -13.132 1.00 96.88 469 ALA A N 1
ATOM 3604 C CA . ALA A 1 469 ? -7.541 -7.674 -12.485 1.00 96.88 469 ALA A CA 1
ATOM 3605 C C . ALA A 1 469 ? -8.282 -8.586 -13.478 1.00 96.88 469 ALA A C 1
ATOM 3607 O O . ALA A 1 469 ? -8.492 -9.757 -13.175 1.00 96.88 469 ALA A O 1
ATOM 3608 N N . ALA A 1 470 ? -8.594 -8.092 -14.681 1.00 97.12 470 ALA A N 1
ATOM 3609 C CA . ALA A 1 470 ? -9.208 -8.892 -15.743 1.00 97.12 470 ALA A CA 1
ATOM 3610 C C . ALA A 1 470 ? -8.317 -10.078 -16.145 1.00 97.12 470 ALA A C 1
ATOM 3612 O O . ALA A 1 470 ? -8.766 -11.219 -16.137 1.00 97.12 470 ALA A O 1
ATOM 3613 N N . ALA A 1 471 ? -7.019 -9.839 -16.355 1.00 96.56 471 ALA A N 1
ATOM 3614 C CA . ALA A 1 471 ? -6.068 -10.912 -16.639 1.00 96.56 471 ALA A CA 1
ATOM 3615 C C . ALA A 1 471 ? -5.961 -11.938 -15.492 1.00 96.56 471 ALA A C 1
ATOM 3617 O O . ALA A 1 471 ? -5.673 -13.111 -15.732 1.00 96.56 471 ALA A O 1
ATOM 3618 N N . ARG A 1 472 ? -6.176 -11.530 -14.229 1.00 96.81 472 ARG A N 1
ATOM 3619 C CA . ARG A 1 472 ? -6.223 -12.472 -13.096 1.00 96.81 472 ARG A CA 1
ATOM 3620 C C . ARG A 1 472 ? -7.482 -13.329 -13.103 1.00 96.81 472 ARG A C 1
ATOM 3622 O O . ARG A 1 472 ? -7.364 -14.512 -12.802 1.00 96.81 472 ARG A O 1
ATOM 3629 N N . LEU A 1 473 ? -8.636 -12.766 -13.460 1.00 97.06 473 LEU A N 1
ATOM 3630 C CA . LEU A 1 473 ? -9.874 -13.530 -13.639 1.00 97.06 473 LEU A CA 1
ATOM 3631 C C . LEU A 1 473 ? -9.716 -14.590 -14.735 1.00 97.06 473 LEU A C 1
ATOM 3633 O O . LEU A 1 473 ? -9.972 -15.761 -14.465 1.00 97.06 473 LEU A O 1
ATOM 3637 N N . GLU A 1 474 ? -9.166 -14.216 -15.893 1.00 96.69 474 GLU A N 1
ATOM 3638 C CA . GLU A 1 474 ? -8.897 -15.157 -16.991 1.00 96.69 474 GLU A CA 1
ATOM 3639 C C . GLU A 1 474 ? -7.953 -16.292 -16.555 1.00 96.69 474 GLU A C 1
ATOM 3641 O O . GLU A 1 474 ? -8.199 -17.462 -16.839 1.00 96.69 474 GLU A O 1
ATOM 3646 N N . GLN A 1 475 ? -6.893 -15.975 -15.796 1.00 94.06 475 GLN A N 1
ATOM 3647 C CA . GLN A 1 475 ? -5.969 -16.980 -15.242 1.00 94.06 475 GLN A CA 1
ATOM 3648 C C . GLN A 1 475 ? -6.644 -17.965 -14.281 1.00 94.06 475 GLN A C 1
ATOM 3650 O O . GLN A 1 475 ? -6.162 -19.085 -14.128 1.00 94.06 475 GLN A O 1
ATOM 3655 N N . MET A 1 476 ? -7.716 -17.546 -13.607 1.00 95.12 476 MET A N 1
ATOM 3656 C CA . MET A 1 476 ? -8.514 -18.398 -12.720 1.00 95.12 476 MET A CA 1
ATOM 3657 C C . MET A 1 476 ? -9.645 -19.130 -13.461 1.00 95.12 476 MET A C 1
ATOM 3659 O O . MET A 1 476 ? -10.330 -19.943 -12.845 1.00 95.12 476 MET A O 1
ATOM 3663 N N . GLY A 1 477 ? -9.824 -18.876 -14.763 1.00 94.12 477 GLY A N 1
ATOM 3664 C CA . GLY A 1 477 ? -10.836 -19.517 -15.603 1.00 94.12 477 GLY A CA 1
ATOM 3665 C C . GLY A 1 477 ? -12.211 -18.841 -15.596 1.00 94.12 477 GLY A C 1
ATOM 3666 O O . GLY A 1 477 ? -13.203 -19.534 -15.824 1.00 94.12 477 GLY A O 1
ATOM 3667 N N . TYR A 1 478 ? -12.282 -17.534 -15.319 1.00 91.81 478 TYR A N 1
ATOM 3668 C CA . TYR A 1 478 ? -13.526 -16.748 -15.337 1.00 91.81 478 TYR A CA 1
ATOM 3669 C C . TYR A 1 478 ? -13.698 -15.873 -16.571 1.00 91.81 478 TYR A C 1
ATOM 3671 O O . TYR A 1 478 ? -12.670 -15.426 -17.128 1.00 91.81 478 TYR A O 1
#

Secondary structure (DSSP, 8-state):
--HHHHHHHPPPP-GGGS---S-HHHHHHHHHHHHHHHHHHHTT-HHHHHHHHHHHHHH-TT-HHHHHHHHHHHHHTT-HHHHHHHHHHHHHH---HHHHHHHHHHHHHHHHHHHHHHHHHHHT---------------------------PPPPPPPPPPPHHHHHHHHHHHS--------------HHHHHHHHHHHHHHHHHHHHHHHHHHHHHHHHHHHHHHHHHHHHHHHHHHHHHHHHHTT-HHHHHHHHHHHHHHS--PPP-----PPPP---------------------------------------PPPPPHHHHHHHHHHHHHHHHHHHTTT-HHHHHHHHHHHHHHHTTS-TT---TT-SS-HHHHHHHHHHHHHHHHHHHHHHHHHHHHHHHHTT-HHHHHHHHHHHHHH-TTHHHHHHHHHHHHHHHHHT-HHHHHHHHHHHHHHSTTSHHHHHHHHHHHHTT-

Radius of gyration: 43.06 Å; chains: 1; bounding box: 125×91×146 Å

Foldseek 3Di:
DDLLVVLLPDDQDDQVRWDDQDPSVVSVVLSVLLNVLSVCSVVVNNVVSLVSLVVSCVVGLLRLSSLQSNLSSCVNVVVLVSSLVSLVSSVVSPDDPVCPVVSVVSNVVSVVSVVVVVVVVVVPDPDDDDDDDDDDDDDDDDDDDDDDDDDDDDDDDDDDDDPVVVVVVVVCVVDDDDDDDPDPDDDDPVVVVVVVVVVVVVVVVVVVVVCCCVVPVVVVVVVVVVVVVVVVVVVVVLVVLVVCCVPDVVSVVVNVVVVCVVDVDDDDDDDDDDDDDDDDDDDDDDDDDDDDDDDDDDDDDDDDDDDDDPPPDPDPDPPDDVLQVLLVQLVVLQVVLVVCVVPPLQSSLVSLVSSLVSLVPHDQQDHYPPDDHGSVVSNVSSVVVLLVSLQVNLVVLQVVLVVCVVVVVLVVSLVSLVSSCVSPCCHPNNVSLQSNLVSCVSVVNNVRSLVSLVVSLVRRPPDPSNVVSVVSNVVVPD

pLDDT: mean 78.21, std 22.42, range [26.88, 98.44]